Protein AF-0000000085928840 (afdb_homodimer)

Foldseek 3Di:
DWQDWDLDLDLQLLLLLLQLVLQQAVEEEEEEEWDAPSGVVSSVSSQNSNLQQLYAYEYQYHDQQLLVVVLCVVVVHKYWYWYADSTIIIDIDPDDSVSSVVCSVVVDGHGDDPVRGYYYHYDNCSRVVSLVVVLVVDQAADEWEEEEEAQLTSVLVCPPSVCVRRPYHYDYANNNVHDNDTGDDVVVVVVCVVPDGGQWYWYRDRNQKIWIGHPHDIDIDNHPVVVVVVVVVPD/DWQDWDLDLDLQLLLLLLQLVLQQAVEEEEEEEWDAPSGVVSSVSSQNSNLQQLYAYEYQYHDQPLLVVVLCVVVVHKYWYWYADSTIIIDIDPDDSVSSVVCSVVVDGHGDDPVRGYYYHYRNCSRVVSLVVVLVVDQAADEWEEEEEAQLTSVLVCPDSVCVRRVYHYDYANNNVHDNDTGDDVVVVVVCVVPDGGQWYWYRDRNQKIWIGHPHDIDIDNHPVVVVVVVVVPD

InterPro domains:
  IPR005844 Alpha-D-phosphohexomutase, alpha/beta/alpha domain I [PF02878] (5-69)
  IPR016055 Alpha-D-phosphohexomutase, alpha/beta/alpha I/II/III [SSF53738] (7-76)
  IPR016055 Alpha-D-phosphohexomutase, alpha/beta/alpha I/II/III [SSF53738] (127-208)

Radius of gyration: 26.9 Å; Cα contacts (8 Å, |Δi|>4): 1046; chains: 2; bounding box: 46×80×70 Å

Structure (mmCIF, N/CA/C/O backbone):
data_AF-0000000085928840-model_v1
#
loop_
_entity.id
_entity.type
_entity.pdbx_description
1 polymer 'Phospho-sugar mutase'
#
loop_
_atom_site.group_PDB
_atom_site.id
_atom_site.type_symbol
_atom_site.label_atom_id
_atom_site.label_alt_id
_atom_site.label_comp_id
_atom_site.label_asym_id
_atom_site.label_entity_id
_atom_site.label_seq_id
_atom_site.pdbx_PDB_ins_code
_atom_site.Cartn_x
_atom_site.Cartn_y
_atom_site.Cartn_z
_atom_site.occupancy
_atom_site.B_iso_or_equiv
_atom_site.auth_seq_id
_atom_site.auth_comp_id
_atom_site.auth_asym_id
_atom_site.auth_atom_id
_atom_site.pdbx_PDB_model_num
ATOM 1 N N . MET A 1 1 ? -7.223 -22.375 -3.146 1 93.75 1 MET A N 1
ATOM 2 C CA . MET A 1 1 ? -8.641 -22.297 -3.479 1 93.75 1 MET A CA 1
ATOM 3 C C . MET A 1 1 ? -9.078 -20.844 -3.67 1 93.75 1 MET A C 1
ATOM 5 O O . MET A 1 1 ? -8.641 -19.953 -2.93 1 93.75 1 MET A O 1
ATOM 9 N N . GLU A 1 2 ? -9.906 -20.719 -4.598 1 97.31 2 GLU A N 1
ATOM 10 C CA . GLU A 1 2 ? -10.438 -19.375 -4.852 1 97.31 2 GLU A CA 1
ATOM 11 C C . GLU A 1 2 ? -11.422 -18.969 -3.762 1 97.31 2 GLU A C 1
ATOM 13 O O . GLU A 1 2 ? -12.367 -19.703 -3.451 1 97.31 2 GLU A O 1
ATOM 18 N N . ILE A 1 3 ? -11.242 -17.781 -3.213 1 98.38 3 ILE A N 1
ATOM 19 C CA . ILE A 1 3 ? -12.086 -17.359 -2.102 1 98.38 3 ILE A CA 1
ATOM 20 C C . ILE A 1 3 ? -12.82 -16.062 -2.479 1 98.38 3 ILE A C 1
ATOM 22 O O . ILE A 1 3 ? -13.734 -15.633 -1.766 1 98.38 3 ILE A O 1
ATOM 26 N N . TYR A 1 4 ? -12.461 -15.477 -3.549 1 98.56 4 TYR A N 1
ATOM 27 C CA . TYR A 1 4 ? -13.031 -14.195 -3.965 1 98.56 4 TYR A CA 1
ATOM 28 C C . TYR A 1 4 ? -12.969 -14.039 -5.48 1 98.56 4 TYR A C 1
ATOM 30 O O . TYR A 1 4 ? -11.984 -14.414 -6.113 1 98.56 4 TYR A O 1
ATOM 38 N N . ARG A 1 5 ? -14 -13.539 -6.07 1 97.81 5 ARG A N 1
ATOM 39 C CA . ARG A 1 5 ? -14.094 -13.18 -7.484 1 97.81 5 ARG A CA 1
ATOM 40 C C . ARG A 1 5 ? -15.047 -12.016 -7.695 1 97.81 5 ARG A C 1
ATOM 42 O O . ARG A 1 5 ? -16.125 -11.977 -7.102 1 97.81 5 ARG A O 1
ATOM 49 N N . SER A 1 6 ? -14.555 -11.062 -8.477 1 97.75 6 SER A N 1
ATOM 50 C CA . SER A 1 6 ? -15.391 -9.93 -8.836 1 97.75 6 SER A CA 1
ATOM 51 C C . SER A 1 6 ? -15.023 -9.375 -10.211 1 97.75 6 SER A C 1
ATOM 53 O O . SER A 1 6 ? -13.844 -9.289 -10.555 1 97.75 6 SER A O 1
ATOM 55 N N . GLU A 1 7 ? -15.969 -9.016 -10.961 1 94.94 7 GLU A N 1
ATOM 56 C CA . GLU A 1 7 ? -15.711 -8.391 -12.258 1 94.94 7 GLU A CA 1
ATOM 57 C C . GLU A 1 7 ? -15.203 -6.961 -12.086 1 94.94 7 GLU A C 1
ATOM 59 O O . GLU A 1 7 ? -14.453 -6.457 -12.922 1 94.94 7 GLU A O 1
ATOM 64 N N . GLU A 1 8 ? -15.688 -6.375 -10.977 1 94.94 8 GLU A N 1
ATOM 65 C CA . GLU A 1 8 ? -15.297 -5 -10.672 1 94.94 8 GLU A CA 1
ATOM 66 C C . GLU A 1 8 ? -14.188 -4.965 -9.625 1 94.94 8 GLU A C 1
ATOM 68 O O . GLU A 1 8 ? -14.008 -5.914 -8.859 1 94.94 8 GLU A O 1
ATOM 73 N N . PHE A 1 9 ? -13.43 -3.922 -9.711 1 97.69 9 PHE A N 1
ATOM 74 C CA . PHE A 1 9 ? -12.406 -3.707 -8.688 1 97.69 9 PHE A CA 1
ATOM 75 C C . PHE A 1 9 ? -13.008 -3.037 -7.457 1 97.69 9 PHE A C 1
ATOM 77 O O . PHE A 1 9 ? -13.305 -1.843 -7.48 1 97.69 9 PHE A O 1
ATOM 84 N N . ASN A 1 10 ? -13.18 -3.771 -6.344 1 97.75 10 ASN A N 1
ATOM 85 C CA . ASN A 1 10 ? -13.781 -3.295 -5.105 1 97.75 10 ASN A CA 1
ATOM 86 C C . ASN A 1 10 ? -12.781 -3.297 -3.955 1 97.75 10 ASN A C 1
ATOM 88 O O . ASN A 1 10 ? -12.734 -4.242 -3.168 1 97.75 10 ASN A O 1
ATOM 92 N N . PRO A 1 11 ? -12.117 -2.205 -3.744 1 98.31 11 PRO A N 1
ATOM 93 C CA . PRO A 1 11 ? -11.086 -2.139 -2.707 1 98.31 11 PRO A CA 1
ATOM 94 C C . PRO A 1 11 ? -11.633 -2.439 -1.313 1 98.31 11 PRO A C 1
ATOM 96 O O . PRO A 1 11 ? -10.953 -3.082 -0.507 1 98.31 11 PRO A O 1
ATOM 99 N N . GLU A 1 12 ? -12.805 -1.976 -0.996 1 98.62 12 GLU A N 1
ATOM 100 C CA . GLU A 1 12 ? -13.383 -2.16 0.331 1 98.62 12 GLU A CA 1
ATOM 101 C C . GLU A 1 12 ? -13.68 -3.633 0.603 1 98.62 12 GLU A C 1
ATOM 103 O O . GLU A 1 12 ? -13.531 -4.102 1.734 1 98.62 12 GLU A O 1
ATOM 108 N N . GLU A 1 13 ? -14.109 -4.355 -0.409 1 98.69 13 GLU A N 1
ATOM 109 C CA . GLU A 1 13 ? -14.352 -5.785 -0.248 1 98.69 13 GLU A CA 1
ATOM 110 C C . GLU A 1 13 ? -13.055 -6.539 -0.004 1 98.69 13 GLU A C 1
ATOM 112 O O . GLU A 1 13 ? -13.016 -7.492 0.781 1 98.69 13 GLU A O 1
ATOM 117 N N . LEU A 1 14 ? -12.047 -6.117 -0.729 1 98.88 14 LEU A N 1
ATOM 118 C CA . LEU A 1 14 ? -10.75 -6.758 -0.545 1 98.88 14 LEU A CA 1
ATOM 119 C C . LEU A 1 14 ? -10.195 -6.484 0.852 1 98.88 14 LEU A C 1
ATOM 121 O O . LEU A 1 14 ? -9.594 -7.367 1.467 1 98.88 14 LEU A O 1
ATOM 125 N N . ALA A 1 15 ? -10.398 -5.281 1.383 1 98.88 15 ALA A N 1
ATOM 126 C CA . ALA A 1 15 ? -10.008 -4.965 2.752 1 98.88 15 ALA A CA 1
ATOM 127 C C . ALA A 1 15 ? -10.758 -5.84 3.754 1 98.88 15 ALA A C 1
ATOM 129 O O . ALA A 1 15 ? -10.156 -6.352 4.707 1 98.88 15 ALA A O 1
ATOM 130 N N . LEU A 1 16 ? -12.039 -5.977 3.549 1 98.88 16 LEU A N 1
ATOM 131 C CA . LEU A 1 16 ? -12.844 -6.824 4.422 1 98.88 16 LEU A CA 1
ATOM 132 C C . LEU A 1 16 ? -12.367 -8.273 4.371 1 98.88 16 LEU A C 1
ATOM 134 O O . LEU A 1 16 ? -12.289 -8.938 5.406 1 98.88 16 LEU A O 1
ATOM 138 N N . LEU A 1 17 ? -12.094 -8.719 3.145 1 98.94 17 LEU A N 1
ATOM 139 C CA . LEU A 1 17 ? -11.547 -10.062 3 1 98.94 17 LEU A CA 1
ATOM 140 C C . LEU A 1 17 ? -10.242 -10.195 3.779 1 98.94 17 LEU A C 1
ATOM 142 O O . LEU A 1 17 ? -10.016 -11.211 4.449 1 98.94 17 LEU A O 1
ATOM 146 N N . GLY A 1 18 ? -9.398 -9.219 3.682 1 98.88 18 GLY A N 1
ATOM 147 C CA . GLY A 1 18 ? -8.172 -9.203 4.457 1 98.88 18 GLY A CA 1
ATOM 148 C C . GLY A 1 18 ? -8.406 -9.328 5.953 1 98.88 18 GLY A C 1
ATOM 149 O O . GLY A 1 18 ? -7.703 -10.062 6.641 1 98.88 18 GLY A O 1
ATOM 150 N N . ARG A 1 19 ? -9.383 -8.586 6.465 1 98.81 19 ARG A N 1
ATOM 151 C CA . ARG A 1 19 ? -9.703 -8.656 7.887 1 98.81 19 ARG A CA 1
ATOM 152 C C . ARG A 1 19 ? -10.117 -10.062 8.281 1 98.81 19 ARG A C 1
ATOM 154 O O . ARG A 1 19 ? -9.719 -10.555 9.344 1 98.81 19 ARG A O 1
ATOM 161 N N . ALA A 1 20 ?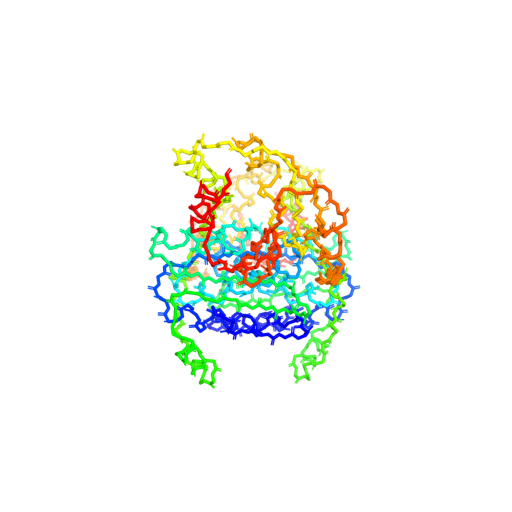 -10.945 -10.664 7.461 1 98.88 20 ALA A N 1
ATOM 162 C CA . ALA A 1 20 ? -11.391 -12.023 7.75 1 98.88 20 ALA A CA 1
ATOM 163 C C . ALA A 1 20 ? -10.203 -12.992 7.785 1 98.88 20 ALA A C 1
ATOM 165 O O . ALA A 1 20 ? -10.07 -13.781 8.719 1 98.88 20 ALA A O 1
ATOM 166 N N . ILE A 1 21 ? -9.336 -12.898 6.801 1 98.88 21 ILE A N 1
ATOM 167 C CA . ILE A 1 21 ? -8.18 -13.773 6.68 1 98.88 21 ILE A CA 1
ATOM 168 C C . ILE A 1 21 ? -7.246 -13.57 7.871 1 98.88 21 ILE A C 1
ATOM 170 O O . ILE A 1 21 ? -6.789 -14.539 8.477 1 98.88 21 ILE A O 1
ATOM 174 N N . GLY A 1 22 ? -6.98 -12.312 8.219 1 98.81 22 GLY A N 1
ATOM 175 C CA . GLY A 1 22 ? -6.129 -12.023 9.367 1 98.81 22 GLY A CA 1
ATOM 176 C C . GLY A 1 22 ? -6.695 -12.531 10.68 1 98.81 22 GLY A C 1
ATOM 177 O O . GLY A 1 22 ? -5.949 -12.984 11.547 1 98.81 22 GLY A O 1
ATOM 178 N N . THR A 1 23 ? -8.008 -12.383 10.805 1 98.75 23 THR A N 1
ATOM 179 C CA . THR A 1 23 ? -8.688 -12.836 12.016 1 98.75 23 THR A CA 1
ATOM 180 C C . THR A 1 23 ? -8.492 -14.336 12.211 1 98.75 23 THR A C 1
ATOM 182 O O . THR A 1 23 ? -8.289 -14.797 13.336 1 98.75 23 THR A O 1
ATOM 185 N N . VAL A 1 24 ? -8.555 -15.117 11.094 1 98.56 24 VAL A N 1
ATOM 186 C CA . VAL A 1 24 ? -8.391 -16.562 11.156 1 98.56 24 VAL A CA 1
ATOM 187 C C . VAL A 1 24 ? -6.918 -16.906 11.398 1 98.56 24 VAL A C 1
ATOM 189 O O . VAL A 1 24 ? -6.605 -17.812 12.18 1 98.56 24 VAL A O 1
ATOM 192 N N . ALA A 1 25 ? -5.984 -16.234 10.789 1 97.62 25 ALA A N 1
ATOM 193 C CA . ALA A 1 25 ? -4.574 -16.609 10.758 1 97.62 25 ALA A CA 1
ATOM 194 C C . ALA A 1 25 ? -3.912 -16.359 12.109 1 97.62 25 ALA A C 1
ATOM 196 O O . ALA A 1 25 ? -3.301 -17.25 12.68 1 97.62 25 ALA A O 1
ATOM 197 N N . GLN A 1 26 ? -4.039 -15.117 12.633 1 96.31 26 GLN A N 1
ATOM 198 C CA . GLN A 1 26 ? -3.355 -14.664 13.836 1 96.31 26 GLN A CA 1
ATOM 199 C C . GLN A 1 26 ? -1.89 -15.086 13.828 1 96.31 26 GLN A C 1
ATOM 201 O O . GLN A 1 26 ? -1.396 -15.656 14.805 1 96.31 26 GLN A O 1
ATOM 206 N N . GLY A 1 27 ? -1.259 -14.883 12.805 1 97.94 27 GLY A N 1
ATOM 207 C CA . GLY A 1 27 ? 0.125 -15.195 12.484 1 97.94 27 GLY A CA 1
ATOM 208 C C . GLY A 1 27 ? 0.608 -14.547 11.203 1 97.94 27 GLY A C 1
ATOM 209 O O . GLY A 1 27 ? 0.073 -13.516 10.789 1 97.94 27 GLY A O 1
ATOM 210 N N . THR A 1 28 ? 1.681 -15.102 10.617 1 98.69 28 THR A N 1
ATOM 211 C CA . THR A 1 28 ? 2.26 -14.547 9.398 1 98.69 28 THR A CA 1
ATOM 212 C C . THR A 1 28 ? 1.638 -15.195 8.164 1 98.69 28 THR A C 1
ATOM 214 O O . THR A 1 28 ? 1.536 -16.422 8.086 1 98.69 28 THR A O 1
ATOM 217 N N . ILE A 1 29 ? 1.231 -14.406 7.246 1 98.88 29 ILE A N 1
ATOM 218 C CA . ILE A 1 29 ? 0.642 -14.844 5.984 1 98.88 29 ILE A CA 1
ATOM 219 C C . ILE A 1 29 ? 1.518 -14.391 4.82 1 98.88 29 ILE A C 1
ATOM 221 O O . ILE A 1 29 ? 1.907 -13.219 4.746 1 98.88 29 ILE A O 1
ATOM 225 N N . ILE A 1 30 ? 1.865 -15.242 3.916 1 98.94 30 ILE A N 1
ATOM 226 C CA . ILE A 1 30 ? 2.582 -14.859 2.703 1 98.94 30 ILE A CA 1
ATOM 227 C C . ILE A 1 30 ? 1.601 -14.297 1.679 1 98.94 30 ILE A C 1
ATOM 229 O O . ILE A 1 30 ? 0.56 -14.898 1.409 1 98.94 30 ILE A O 1
ATOM 233 N N . VAL A 1 31 ? 1.923 -13.156 1.209 1 98.94 31 VAL A N 1
ATOM 234 C CA . VAL A 1 31 ? 1.034 -12.516 0.242 1 98.94 31 VAL A CA 1
ATOM 235 C C . VAL A 1 31 ? 1.784 -12.273 -1.065 1 98.94 31 VAL A C 1
ATOM 237 O O . VAL A 1 31 ? 2.949 -11.867 -1.054 1 98.94 31 VAL A O 1
ATOM 240 N N . GLY A 1 32 ? 1.198 -12.609 -2.207 1 98.94 32 GLY A N 1
ATOM 241 C CA . GLY A 1 32 ? 1.73 -12.383 -3.541 1 98.94 32 GLY A CA 1
ATOM 242 C C . GLY A 1 32 ? 0.671 -11.961 -4.543 1 98.94 32 GLY A C 1
ATOM 243 O O . GLY A 1 32 ? -0.517 -11.914 -4.215 1 98.94 32 GLY A O 1
ATOM 244 N N . ARG A 1 33 ? 1.16 -11.648 -5.727 1 98.88 33 ARG A N 1
ATOM 245 C CA . ARG A 1 33 ? 0.246 -11.172 -6.762 1 98.88 33 ARG A CA 1
ATOM 246 C C . ARG A 1 33 ? 0.801 -11.453 -8.156 1 98.88 33 ARG A C 1
ATOM 248 O O . ARG A 1 33 ? 1.955 -11.859 -8.297 1 98.88 33 ARG A O 1
ATOM 255 N N . ASP A 1 34 ? -0.12 -11.258 -9.117 1 98.62 34 ASP A N 1
ATOM 256 C CA . ASP A 1 34 ? 0.341 -11.305 -10.5 1 98.62 34 ASP A CA 1
ATOM 257 C C . ASP A 1 34 ? 0.884 -9.953 -10.953 1 98.62 34 ASP A C 1
ATOM 259 O O . ASP A 1 34 ? 1.318 -9.148 -10.125 1 98.62 34 ASP A O 1
ATOM 263 N N . GLY A 1 35 ? 0.978 -9.727 -12.289 1 97.88 35 GLY A N 1
ATOM 264 C CA . GLY A 1 35 ? 1.773 -8.617 -12.797 1 97.88 35 GLY A CA 1
ATOM 265 C C . GLY A 1 35 ? 0.956 -7.367 -13.062 1 97.88 35 GLY A C 1
ATOM 266 O O . GLY A 1 35 ? 1.51 -6.312 -13.383 1 97.88 35 GLY A O 1
ATOM 267 N N . ARG A 1 36 ? -0.342 -7.43 -12.938 1 97.62 36 ARG A N 1
ATOM 268 C CA . ARG A 1 36 ? -1.207 -6.312 -13.305 1 97.62 36 ARG A CA 1
ATOM 269 C C . ARG A 1 36 ? -1.279 -5.281 -12.188 1 97.62 36 ARG A C 1
ATOM 271 O O . ARG A 1 36 ? -1.171 -5.625 -11.008 1 97.62 36 ARG A O 1
ATOM 278 N N . ALA A 1 37 ? -1.569 -4.039 -12.531 1 96.81 37 ALA A N 1
ATOM 279 C CA . ALA A 1 37 ? -1.688 -2.943 -11.57 1 96.81 37 ALA A CA 1
ATOM 280 C C . ALA A 1 37 ? -2.848 -3.184 -10.609 1 96.81 37 ALA A C 1
ATOM 282 O O . ALA A 1 37 ? -2.732 -2.918 -9.414 1 96.81 37 ALA A O 1
ATOM 283 N N . ILE A 1 38 ? -3.902 -3.662 -11.102 1 97.38 38 ILE A N 1
ATOM 284 C CA . ILE A 1 38 ? -5.082 -3.918 -10.289 1 97.38 38 ILE A CA 1
ATOM 285 C C . ILE A 1 38 ? -4.738 -4.91 -9.18 1 97.38 38 ILE A C 1
ATOM 287 O O . ILE A 1 38 ? -5.227 -4.785 -8.047 1 97.38 38 ILE A O 1
ATOM 291 N N . SER A 1 39 ? -3.947 -5.836 -9.508 1 98.38 39 SER A N 1
ATOM 292 C CA . SER A 1 39 ? -3.529 -6.828 -8.523 1 98.38 39 SER A CA 1
ATOM 293 C C . SER A 1 39 ? -2.594 -6.215 -7.488 1 98.38 39 SER A C 1
ATOM 295 O O . SER A 1 39 ? -2.652 -6.566 -6.309 1 98.38 39 SER A O 1
ATOM 297 N N . ARG A 1 40 ? -1.75 -5.359 -7.938 1 98 40 ARG A N 1
ATOM 298 C CA . ARG A 1 40 ? -0.851 -4.66 -7.023 1 98 40 ARG A CA 1
ATOM 299 C C . ARG A 1 40 ? -1.635 -3.85 -5.996 1 98 40 ARG A C 1
ATOM 301 O O . ARG A 1 40 ? -1.373 -3.939 -4.793 1 98 40 ARG A O 1
ATOM 308 N N . TYR A 1 41 ? -2.568 -3.104 -6.445 1 98.5 41 TYR A N 1
ATOM 309 C CA . TYR A 1 41 ? -3.373 -2.285 -5.547 1 98.5 41 TYR A CA 1
ATOM 310 C C . TYR A 1 41 ? -4.312 -3.15 -4.715 1 98.5 41 TYR A C 1
ATOM 312 O O . TYR A 1 41 ? -4.516 -2.891 -3.527 1 98.5 41 TYR A O 1
ATOM 320 N N . GLY A 1 42 ? -4.852 -4.145 -5.359 1 98.69 42 GLY A N 1
ATOM 321 C CA . GLY A 1 42 ? -5.691 -5.062 -4.605 1 98.69 42 GLY A CA 1
ATOM 322 C C . GLY A 1 42 ? -4.961 -5.727 -3.453 1 98.69 42 GLY A C 1
ATOM 323 O O . GLY A 1 42 ? -5.531 -5.906 -2.373 1 98.69 42 GLY A O 1
ATOM 324 N N . LYS A 1 43 ? -3.756 -6.09 -3.736 1 98.81 43 LYS A N 1
ATOM 325 C CA . LYS A 1 43 ? -2.947 -6.68 -2.674 1 98.81 43 LYS A CA 1
ATOM 326 C C . LYS A 1 43 ? -2.783 -5.711 -1.506 1 98.81 43 LYS A C 1
ATOM 328 O O . LYS A 1 43 ? -2.807 -6.121 -0.344 1 98.81 43 LYS A O 1
ATOM 333 N N . ARG A 1 44 ? -2.613 -4.484 -1.805 1 98.69 44 ARG A N 1
ATOM 334 C CA . ARG A 1 44 ? -2.496 -3.482 -0.752 1 98.69 44 ARG A CA 1
ATOM 335 C C . ARG A 1 44 ? -3.744 -3.461 0.125 1 98.69 44 ARG A C 1
ATOM 337 O O . ARG A 1 44 ? -3.646 -3.396 1.352 1 98.69 44 ARG A O 1
ATOM 344 N N . ALA A 1 45 ? -4.871 -3.48 -0.502 1 98.81 45 ALA A N 1
ATOM 345 C CA . ALA A 1 45 ? -6.125 -3.484 0.242 1 98.81 45 ALA A CA 1
ATOM 346 C C . ALA A 1 45 ? -6.227 -4.711 1.143 1 98.81 45 ALA A C 1
ATOM 348 O O . ALA A 1 45 ? -6.605 -4.605 2.311 1 98.81 45 ALA A O 1
ATOM 349 N N . LEU A 1 46 ? -5.852 -5.863 0.59 1 98.94 46 LEU A N 1
ATOM 350 C CA . LEU A 1 46 ? -5.859 -7.102 1.363 1 98.94 46 LEU A CA 1
ATOM 351 C C . LEU A 1 46 ? -4.93 -6.992 2.568 1 98.94 46 LEU A C 1
ATOM 353 O O . LEU A 1 46 ? -5.309 -7.355 3.684 1 98.94 46 LEU A O 1
ATOM 357 N N . VAL A 1 47 ? -3.764 -6.492 2.334 1 98.94 47 VAL A N 1
ATOM 358 C CA . VAL A 1 47 ? -2.729 -6.402 3.357 1 98.94 47 VAL A CA 1
ATOM 359 C C . VAL A 1 47 ? -3.199 -5.492 4.488 1 98.94 47 VAL A C 1
ATOM 361 O O . VAL A 1 47 ? -3.021 -5.809 5.668 1 98.94 47 VAL A O 1
ATOM 364 N N . VAL A 1 48 ? -3.781 -4.379 4.121 1 98.88 48 VAL A N 1
ATOM 365 C CA . VAL A 1 48 ? -4.246 -3.453 5.148 1 98.88 48 VAL A CA 1
ATOM 366 C C . VAL A 1 48 ? -5.289 -4.141 6.027 1 98.88 48 VAL A C 1
ATOM 368 O O . VAL A 1 48 ? -5.277 -3.984 7.254 1 98.88 48 VAL A O 1
ATOM 371 N N . GLY A 1 49 ? -6.184 -4.859 5.398 1 98.88 49 GLY A N 1
ATOM 372 C CA . GLY A 1 49 ? -7.148 -5.629 6.172 1 98.88 49 GLY A CA 1
ATOM 373 C C . GLY A 1 49 ? -6.496 -6.633 7.105 1 98.88 49 GLY A C 1
ATOM 374 O O . GLY A 1 49 ? -6.871 -6.73 8.273 1 98.88 49 GLY A O 1
ATOM 375 N N . ILE A 1 50 ? -5.535 -7.355 6.625 1 98.88 50 ILE A N 1
ATOM 376 C CA . ILE A 1 50 ? -4.859 -8.406 7.387 1 98.88 50 ILE A CA 1
ATOM 377 C C . ILE A 1 50 ? -4.164 -7.789 8.602 1 98.88 50 ILE A C 1
ATOM 379 O O . ILE A 1 50 ? -4.371 -8.234 9.727 1 98.88 50 ILE A O 1
ATOM 383 N N . VAL A 1 51 ? -3.416 -6.711 8.398 1 98.75 51 VAL A N 1
ATOM 384 C CA . VAL A 1 51 ? -2.578 -6.172 9.469 1 98.75 51 VAL A CA 1
ATOM 385 C C . VAL A 1 51 ? -3.451 -5.492 10.516 1 98.75 51 VAL A C 1
ATOM 387 O O . VAL A 1 51 ? -3.061 -5.379 11.68 1 98.75 51 VAL A O 1
ATOM 390 N N . SER A 1 52 ? -4.629 -5.043 10.109 1 98.62 52 SER A N 1
ATOM 391 C CA . SER A 1 52 ? -5.555 -4.41 11.039 1 98.62 52 SER A CA 1
ATOM 392 C C . SER A 1 52 ? -5.988 -5.379 12.133 1 98.62 52 SER A C 1
ATOM 394 O O . SER A 1 52 ? -6.523 -4.965 13.164 1 98.62 52 SER A O 1
ATOM 396 N N . THR A 1 53 ? -5.758 -6.691 11.945 1 98.69 53 THR A N 1
ATOM 397 C CA . THR A 1 53 ? -6.176 -7.715 12.898 1 98.69 53 THR A CA 1
ATOM 398 C C . THR A 1 53 ? -5.012 -8.141 13.789 1 98.69 53 THR A C 1
ATOM 400 O O . THR A 1 53 ? -5.176 -8.977 14.672 1 98.69 53 THR A O 1
ATOM 403 N N . GLY A 1 54 ? -3.809 -7.582 13.531 1 98.44 54 GLY A N 1
ATOM 404 C CA . GLY A 1 54 ? -2.629 -7.961 14.289 1 98.44 54 GLY A CA 1
ATOM 405 C C . GLY A 1 54 ? -1.779 -9.008 13.594 1 98.44 54 GLY A C 1
ATOM 406 O O . GLY A 1 54 ? -0.64 -9.258 14 1 98.44 54 GLY A O 1
ATOM 407 N N . SER A 1 55 ? -2.336 -9.648 12.562 1 98.75 55 SER A N 1
ATOM 408 C CA . SER A 1 55 ? -1.572 -10.617 11.781 1 98.75 55 SER A CA 1
ATOM 409 C C . SER A 1 55 ? -0.504 -9.93 10.938 1 98.75 55 SER A C 1
ATOM 411 O O . SER A 1 55 ? -0.663 -8.773 10.555 1 98.75 55 SER A O 1
ATOM 413 N N . ALA A 1 56 ? 0.549 -10.609 10.664 1 98.69 56 ALA A N 1
ATOM 414 C CA . ALA A 1 56 ? 1.652 -10.086 9.867 1 98.69 56 ALA A CA 1
ATOM 415 C C . ALA A 1 56 ? 1.616 -10.641 8.445 1 98.69 56 ALA A C 1
ATOM 417 O O . ALA A 1 56 ? 0.98 -11.664 8.188 1 98.69 56 ALA A O 1
ATOM 418 N N . THR A 1 57 ? 2.234 -9.914 7.566 1 98.88 57 THR A N 1
ATOM 419 C CA . THR A 1 57 ? 2.322 -10.383 6.188 1 98.88 57 THR A CA 1
ATOM 420 C C . THR A 1 57 ? 3.777 -10.453 5.73 1 98.88 57 THR A C 1
ATOM 422 O O . THR A 1 57 ? 4.594 -9.617 6.125 1 98.88 57 THR A O 1
ATOM 425 N N . MET A 1 58 ? 4.109 -11.422 5.047 1 98.94 58 MET A N 1
ATOM 426 C CA . MET A 1 58 ? 5.297 -11.477 4.199 1 98.94 58 MET A CA 1
ATOM 427 C C . MET A 1 58 ? 4.938 -11.227 2.738 1 98.94 58 MET A C 1
ATOM 429 O O . MET A 1 58 ? 4.375 -12.102 2.076 1 98.94 58 MET A O 1
ATOM 433 N N . ASP A 1 59 ? 5.262 -10.086 2.299 1 98.88 59 ASP A N 1
ATOM 434 C CA . ASP A 1 59 ? 4.895 -9.695 0.943 1 98.88 59 ASP A CA 1
ATOM 435 C C . ASP A 1 59 ? 5.988 -10.062 -0.055 1 98.88 59 ASP A C 1
ATOM 437 O O . ASP A 1 59 ? 7.055 -9.445 -0.073 1 98.88 59 ASP A O 1
ATOM 441 N N . VAL A 1 60 ? 5.715 -10.945 -0.933 1 98.88 60 VAL A N 1
ATOM 442 C CA . VAL A 1 60 ? 6.723 -11.445 -1.863 1 98.88 60 VAL A CA 1
ATOM 443 C C . VAL A 1 60 ? 6.547 -10.773 -3.223 1 98.88 60 VAL A C 1
ATOM 445 O O . VAL A 1 60 ? 7.262 -11.086 -4.176 1 98.88 60 VAL A O 1
ATOM 448 N N . ARG A 1 61 ? 5.637 -9.914 -3.346 1 98 61 ARG A N 1
ATOM 449 C CA . ARG A 1 61 ? 5.395 -9.086 -4.523 1 98 61 ARG A CA 1
ATOM 450 C C . ARG A 1 61 ? 4.961 -9.945 -5.711 1 98 61 ARG A C 1
ATOM 452 O O . ARG A 1 61 ? 4.023 -10.734 -5.605 1 98 61 ARG A O 1
ATOM 459 N N . LEU A 1 62 ? 5.523 -9.75 -6.734 1 98.38 62 LEU A N 1
ATOM 460 C CA . LEU A 1 62 ? 5.215 -10.398 -8 1 98.38 62 LEU A CA 1
ATOM 461 C C . LEU A 1 62 ? 5.793 -11.812 -8.039 1 98.38 62 LEU A C 1
ATOM 463 O O . LEU A 1 62 ? 6.992 -12 -7.82 1 98.38 62 LEU A O 1
ATOM 467 N N . ILE A 1 63 ? 4.957 -12.836 -8.305 1 98.81 63 ILE A N 1
ATOM 468 C CA . ILE A 1 63 ? 5.402 -14.227 -8.305 1 98.81 63 ILE A CA 1
ATOM 469 C C . ILE A 1 63 ? 4.352 -15.109 -8.977 1 98.81 63 ILE A C 1
ATOM 471 O O . ILE A 1 63 ? 3.15 -14.875 -8.828 1 98.81 63 ILE A O 1
ATOM 475 N N . PRO A 1 64 ? 4.766 -16.125 -9.797 1 98.81 64 PRO A N 1
ATOM 476 C CA . PRO A 1 64 ? 3.752 -17.078 -10.25 1 98.81 64 PRO A CA 1
ATOM 477 C C . PRO A 1 64 ? 3.08 -17.828 -9.102 1 98.81 64 PRO A C 1
ATOM 479 O O . PRO A 1 64 ? 3.752 -18.234 -8.148 1 98.81 64 PRO A O 1
ATOM 482 N N . LEU A 1 65 ? 1.811 -18.016 -9.195 1 98.81 65 LEU A N 1
ATOM 483 C CA . LEU A 1 65 ? 1.064 -18.641 -8.102 1 98.81 65 LEU A CA 1
ATOM 484 C C . LEU A 1 65 ? 1.593 -20.031 -7.801 1 98.81 65 LEU A C 1
ATOM 486 O O . LEU A 1 65 ? 1.712 -20.422 -6.633 1 98.81 65 LEU A O 1
ATOM 490 N N . ILE A 1 66 ? 1.936 -20.859 -8.812 1 98.81 66 ILE A N 1
ATOM 491 C CA . ILE A 1 66 ? 2.414 -22.219 -8.586 1 98.81 66 ILE A CA 1
ATOM 492 C C . ILE A 1 66 ? 3.703 -22.188 -7.77 1 98.81 66 ILE A C 1
ATOM 494 O O . ILE A 1 66 ? 3.932 -23.047 -6.922 1 98.81 66 ILE A O 1
ATOM 498 N N . VAL A 1 67 ? 4.516 -21.203 -8.008 1 98.88 67 VAL A N 1
ATOM 499 C CA . VAL A 1 67 ? 5.766 -21.062 -7.273 1 98.88 67 VAL A CA 1
ATOM 500 C C . VAL A 1 67 ? 5.473 -20.609 -5.84 1 98.88 67 VAL A C 1
ATOM 502 O O . VAL A 1 67 ? 6.094 -21.109 -4.895 1 98.88 67 VAL A O 1
ATOM 505 N N . LEU A 1 68 ? 4.551 -19.688 -5.695 1 98.88 68 LEU A N 1
ATOM 506 C CA . LEU A 1 68 ? 4.191 -19.219 -4.363 1 98.88 68 LEU A CA 1
ATOM 507 C C . LEU A 1 68 ? 3.676 -20.359 -3.502 1 98.88 68 LEU A C 1
ATOM 509 O O . LEU A 1 68 ? 3.973 -20.438 -2.307 1 98.88 68 LEU A O 1
ATOM 513 N N . LYS A 1 69 ? 2.9 -21.203 -4.113 1 98.69 69 LYS A N 1
ATOM 514 C CA . LYS A 1 69 ? 2.383 -22.359 -3.393 1 98.69 69 LYS A CA 1
ATOM 515 C C . LYS A 1 69 ? 3.518 -23.234 -2.852 1 98.69 69 LYS A C 1
ATOM 517 O O . LYS A 1 69 ? 3.502 -23.625 -1.686 1 98.69 69 LYS A O 1
ATOM 522 N N . ASP A 1 70 ? 4.469 -23.516 -3.672 1 98.75 70 ASP A N 1
ATOM 523 C CA . ASP A 1 70 ? 5.617 -24.312 -3.26 1 98.75 70 ASP A CA 1
ATOM 524 C C . ASP A 1 70 ? 6.434 -23.594 -2.188 1 98.75 70 ASP A C 1
ATOM 526 O O . ASP A 1 70 ? 6.867 -24.203 -1.211 1 98.75 70 ASP A O 1
ATOM 530 N N . PHE A 1 71 ? 6.621 -22.281 -2.4 1 98.62 71 PHE A N 1
ATOM 531 C CA . PHE A 1 71 ? 7.391 -21.469 -1.476 1 98.62 71 PHE A CA 1
ATOM 532 C C . PHE A 1 71 ? 6.734 -21.438 -0.1 1 98.62 71 PHE A C 1
ATOM 534 O O . PHE A 1 71 ? 7.402 -21.625 0.917 1 98.62 71 PHE A O 1
ATOM 541 N N . ALA A 1 72 ? 5.457 -21.188 -0.053 1 98.44 72 ALA A N 1
ATOM 542 C CA . ALA A 1 72 ? 4.703 -21.125 1.197 1 98.44 72 ALA A CA 1
ATOM 543 C C . ALA A 1 72 ? 4.699 -22.484 1.897 1 98.44 72 ALA A C 1
ATOM 545 O O . ALA A 1 72 ? 4.832 -22.547 3.121 1 98.44 72 ALA A O 1
ATOM 546 N N . HIS A 1 73 ? 4.527 -23.516 1.105 1 97.88 73 HIS A N 1
ATOM 547 C CA . HIS A 1 73 ? 4.531 -24.875 1.658 1 97.88 73 HIS A CA 1
ATOM 548 C C . HIS A 1 73 ? 5.848 -25.172 2.367 1 97.88 73 HIS A C 1
ATOM 550 O O . HIS A 1 73 ? 5.852 -25.719 3.475 1 97.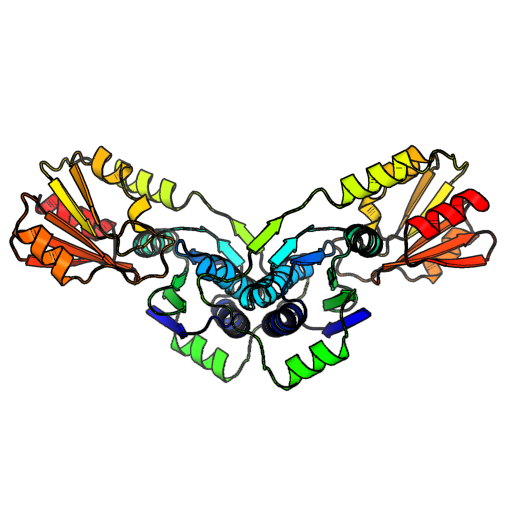88 73 HIS A O 1
ATOM 556 N N . LYS A 1 74 ? 6.922 -24.859 1.762 1 97.56 74 LYS A N 1
ATOM 557 C CA . LYS A 1 74 ? 8.242 -25.094 2.346 1 97.56 74 LYS A CA 1
ATOM 558 C C . LYS A 1 74 ? 8.398 -24.344 3.666 1 97.56 74 LYS A C 1
ATOM 560 O O . LYS A 1 74 ? 9.039 -24.828 4.594 1 97.56 74 LYS A O 1
ATOM 565 N N . ARG A 1 75 ? 7.793 -23.234 3.75 1 97.38 75 ARG A N 1
ATOM 566 C CA . ARG A 1 75 ? 7.926 -22.391 4.93 1 97.38 75 ARG A CA 1
ATOM 567 C C . ARG A 1 75 ? 6.875 -22.734 5.977 1 97.38 75 ARG A C 1
ATOM 569 O O . ARG A 1 75 ? 6.922 -22.234 7.102 1 97.38 75 ARG A O 1
ATOM 576 N N . GLY A 1 76 ? 5.914 -23.547 5.652 1 98.06 76 GLY A N 1
ATOM 577 C CA . GLY A 1 76 ? 4.844 -23.922 6.57 1 98.06 76 GLY A CA 1
ATOM 578 C C . GLY A 1 76 ? 3.914 -22.766 6.891 1 98.06 76 GLY A C 1
ATOM 579 O O . GLY A 1 76 ? 3.428 -22.641 8.016 1 98.06 76 GLY A O 1
ATOM 580 N N . LEU A 1 77 ? 3.729 -21.844 5.973 1 98.56 77 LEU A N 1
ATOM 581 C CA . LEU A 1 77 ? 2.9 -20.656 6.195 1 98.56 77 LEU A CA 1
ATOM 582 C C . LEU A 1 77 ? 1.726 -20.625 5.223 1 98.56 77 LEU A C 1
ATOM 584 O O . LEU A 1 77 ? 1.829 -21.141 4.102 1 98.56 77 LEU A O 1
ATOM 588 N N . PRO A 1 78 ? 0.607 -20.062 5.664 1 98.75 78 PRO A N 1
ATOM 589 C CA . PRO A 1 78 ? -0.497 -19.859 4.723 1 98.75 78 PRO A CA 1
ATOM 590 C C . PRO A 1 78 ? -0.216 -18.75 3.711 1 98.75 78 PRO A C 1
ATOM 592 O O . PRO A 1 78 ? 0.716 -17.969 3.895 1 98.75 78 PRO A O 1
ATOM 595 N N . LEU A 1 79 ? -1.029 -18.75 2.639 1 98.81 79 LEU A N 1
ATOM 596 C CA . LEU A 1 79 ? -0.779 -17.734 1.632 1 98.81 79 LEU A CA 1
ATOM 597 C C . LEU A 1 79 ? -2.088 -17.125 1.131 1 98.81 79 LEU A C 1
ATOM 599 O O . LEU A 1 79 ? -3.148 -17.75 1.257 1 98.81 79 LEU A O 1
ATOM 603 N N . VAL A 1 80 ? -1.979 -15.93 0.681 1 98.88 80 VAL A N 1
ATOM 604 C CA . VAL A 1 80 ? -3.004 -15.219 -0.077 1 98.88 80 VAL A CA 1
ATOM 605 C C . VAL A 1 80 ? -2.408 -14.688 -1.379 1 98.88 80 VAL A C 1
ATOM 607 O O . VAL A 1 80 ? -1.29 -14.172 -1.391 1 98.88 80 VAL A O 1
ATOM 610 N N . TYR A 1 81 ? -3.121 -14.906 -2.484 1 98.94 81 TYR A N 1
ATOM 611 C CA . TYR A 1 81 ? -2.656 -14.5 -3.807 1 98.94 81 TYR A CA 1
ATOM 612 C C . TYR A 1 81 ? -3.76 -13.781 -4.574 1 98.94 81 TYR A C 1
ATOM 614 O O . TYR A 1 81 ? -4.863 -14.312 -4.734 1 98.94 81 TYR A O 1
ATOM 622 N N . ILE A 1 82 ? -3.438 -12.609 -5.012 1 98.94 82 ILE A N 1
ATOM 623 C CA . ILE A 1 82 ? -4.422 -11.883 -5.805 1 98.94 82 ILE A CA 1
ATOM 624 C C . ILE A 1 82 ? -3.959 -11.805 -7.258 1 98.94 82 ILE A C 1
ATOM 626 O O . ILE A 1 82 ? -2.773 -11.594 -7.527 1 98.94 82 ILE A O 1
ATOM 630 N N . TYR A 1 83 ? -4.906 -12.008 -8.18 1 98.69 83 TYR A N 1
ATOM 631 C CA . TYR A 1 83 ? -4.617 -11.961 -9.609 1 98.69 83 TYR A CA 1
ATOM 632 C C . TYR A 1 83 ? -5.848 -11.547 -10.398 1 98.69 83 TYR A C 1
ATOM 634 O O . TYR A 1 83 ? -6.949 -11.469 -9.852 1 98.69 83 TYR A O 1
ATOM 642 N N . TYR A 1 84 ? -5.586 -11.141 -11.633 1 97.75 84 TYR A N 1
ATOM 643 C CA . TYR A 1 84 ? -6.668 -10.758 -12.531 1 97.75 84 TYR A CA 1
ATOM 644 C C . TYR A 1 84 ? -6.805 -11.75 -13.688 1 97.75 8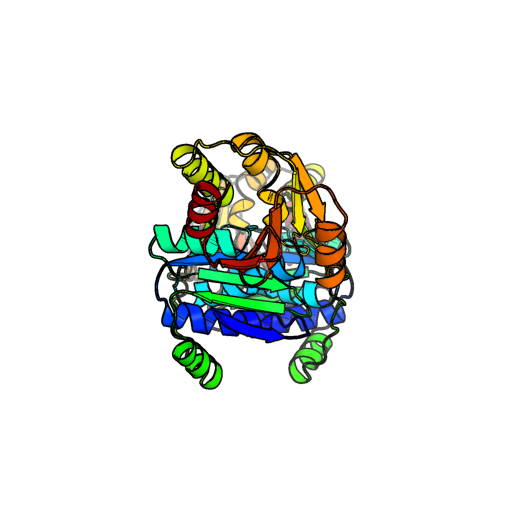4 TYR A C 1
ATOM 646 O O . TYR A 1 84 ? -5.855 -11.961 -14.438 1 97.75 84 TYR A O 1
ATOM 654 N N . TYR A 1 85 ? -7.863 -12.336 -13.844 1 96.62 85 TYR A N 1
ATOM 655 C CA . TYR A 1 85 ? -8.258 -13.211 -14.945 1 96.62 85 TYR A CA 1
ATOM 656 C C . TYR A 1 85 ? -9.773 -13.188 -15.148 1 96.62 85 TYR A C 1
ATOM 658 O O . TYR A 1 85 ? -10.508 -13.93 -14.492 1 96.62 85 TYR A O 1
ATOM 666 N N . ASN A 1 86 ? -10.266 -12.398 -16.109 1 93.56 86 ASN A N 1
ATOM 667 C CA . ASN A 1 86 ? -11.688 -12.133 -16.281 1 93.56 86 ASN A CA 1
ATOM 668 C C . ASN A 1 86 ? -12.32 -11.602 -15 1 93.56 86 ASN A C 1
ATOM 670 O O . ASN A 1 86 ? -13.375 -12.07 -14.586 1 93.56 86 ASN A O 1
ATOM 674 N N . GLY A 1 87 ? -11.586 -10.75 -14.352 1 96.5 87 GLY A N 1
ATOM 675 C CA . GLY A 1 87 ? -11.969 -10.172 -13.078 1 96.5 87 GLY A CA 1
ATOM 676 C C . GLY A 1 87 ? -10.898 -10.312 -12.008 1 96.5 87 GLY A C 1
ATOM 677 O O . GLY A 1 87 ? -9.852 -10.922 -12.25 1 96.5 87 GLY A O 1
ATOM 678 N N . VAL A 1 88 ? -11.172 -9.695 -10.867 1 98.12 88 VAL A N 1
ATOM 679 C CA . VAL A 1 88 ? -10.258 -9.781 -9.734 1 98.12 88 VAL A CA 1
ATOM 680 C C . VAL A 1 88 ? -10.523 -11.062 -8.953 1 98.12 88 VAL A C 1
ATOM 682 O O . VAL A 1 88 ? -11.664 -11.367 -8.602 1 98.12 88 VAL A O 1
ATOM 685 N N . ARG A 1 89 ? -9.43 -11.75 -8.711 1 98.62 89 ARG A N 1
ATOM 686 C CA . ARG A 1 89 ? -9.547 -13.031 -8.023 1 98.62 89 ARG A CA 1
ATOM 687 C C . ARG A 1 89 ? -8.531 -13.148 -6.895 1 98.62 89 ARG A C 1
ATOM 689 O O . ARG A 1 89 ? -7.438 -12.586 -6.977 1 98.62 89 ARG A O 1
ATOM 696 N N . VAL A 1 90 ? -8.938 -13.898 -5.836 1 98.88 90 VAL A N 1
ATOM 697 C CA . VAL A 1 90 ? -8.039 -14.156 -4.719 1 98.88 90 VAL A CA 1
ATOM 698 C C . VAL A 1 90 ? -8.023 -15.648 -4.398 1 98.88 90 VAL A C 1
ATOM 700 O O . VAL A 1 90 ? -9.078 -16.281 -4.262 1 98.88 90 VAL A O 1
ATOM 703 N N . GLU A 1 91 ? -6.844 -16.203 -4.352 1 98.69 91 GLU A N 1
ATOM 704 C CA . GLU A 1 91 ? -6.605 -17.578 -3.926 1 98.69 91 GLU A CA 1
ATOM 705 C C . GLU A 1 91 ? -6.02 -17.625 -2.516 1 98.69 91 GLU A C 1
ATOM 707 O O . GLU A 1 91 ? -5.215 -16.781 -2.141 1 98.69 91 GLU A O 1
ATOM 712 N N . ILE A 1 92 ? -6.457 -18.609 -1.771 1 98.62 92 ILE A N 1
ATOM 713 C CA . ILE A 1 92 ? -5.871 -18.844 -0.454 1 98.62 92 ILE A CA 1
ATOM 714 C C . ILE A 1 92 ? -5.422 -20.297 -0.332 1 98.62 92 ILE A C 1
ATOM 716 O O . ILE A 1 92 ? -5.926 -21.172 -1.041 1 98.62 92 ILE A O 1
ATOM 720 N N . SER A 1 93 ? -4.469 -20.5 0.464 1 98 93 SER A N 1
ATOM 721 C CA . SER A 1 93 ? -4.027 -21.812 0.892 1 98 93 SER A CA 1
ATOM 722 C C . SER A 1 93 ? -3.629 -21.812 2.365 1 98 93 SER A C 1
ATOM 724 O O . SER A 1 93 ? -3.074 -20.844 2.863 1 98 93 SER A O 1
ATOM 726 N N . GLY A 1 94 ? -3.965 -22.906 3.049 1 97.38 94 GLY A N 1
ATOM 727 C CA . GLY A 1 94 ? -3.633 -23.016 4.461 1 97.38 94 GLY A CA 1
ATOM 728 C C . GLY A 1 94 ? -4.73 -22.484 5.367 1 97.38 94 GLY A C 1
ATOM 729 O O . GLY A 1 94 ? -4.496 -22.234 6.551 1 97.38 94 GLY A O 1
ATOM 730 N N . PHE A 1 95 ? -5.938 -22.266 4.816 1 97.38 95 PHE A N 1
ATOM 731 C CA . PHE A 1 95 ? -7.09 -21.766 5.555 1 97.38 95 PHE A CA 1
ATOM 732 C C . PHE A 1 95 ? -8.32 -22.625 5.305 1 97.38 95 PHE A C 1
ATOM 734 O O . PHE A 1 95 ? -8.391 -23.344 4.305 1 97.38 95 PHE A O 1
ATOM 741 N N . ASP A 1 96 ? -9.211 -22.562 6.207 1 96.69 96 ASP A N 1
ATOM 742 C CA . ASP A 1 96 ? -10.562 -23.047 5.965 1 96.69 96 ASP A 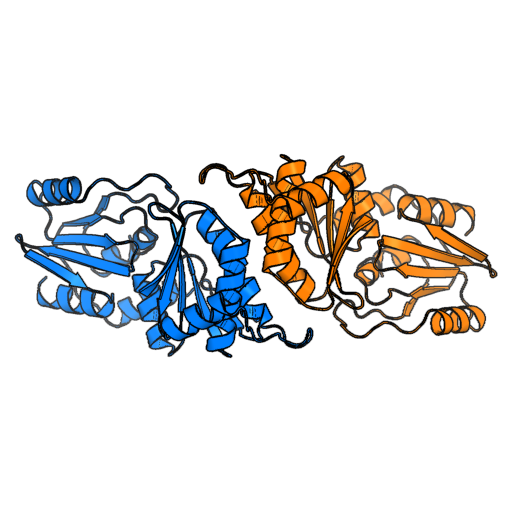CA 1
ATOM 743 C C . ASP A 1 96 ? -11.438 -21.953 5.348 1 96.69 96 ASP A C 1
ATOM 745 O O . ASP A 1 96 ? -11.797 -20.984 6.02 1 96.69 96 ASP A O 1
ATOM 749 N N . PRO A 1 97 ? -11.789 -22.156 4.145 1 97.06 97 PRO A N 1
ATOM 750 C CA . PRO A 1 97 ? -12.578 -21.109 3.484 1 97.06 97 PRO A CA 1
ATOM 751 C C . PRO A 1 97 ? -13.906 -20.844 4.18 1 97.06 97 PRO A C 1
ATOM 753 O O . PRO A 1 97 ? -14.398 -19.703 4.156 1 97.06 97 PRO A O 1
ATOM 756 N N . ASP A 1 98 ? -14.461 -21.844 4.824 1 97.62 98 ASP A N 1
ATOM 757 C CA . ASP A 1 98 ? -15.75 -21.672 5.488 1 97.62 98 ASP A CA 1
ATOM 758 C C . ASP A 1 98 ? -15.641 -20.719 6.676 1 97.62 98 ASP A C 1
ATOM 760 O O . ASP A 1 98 ? -16.562 -19.953 6.953 1 97.62 98 ASP A O 1
ATOM 764 N N . GLU A 1 99 ? -14.562 -20.812 7.34 1 98 99 GLU A N 1
ATOM 765 C CA . GLU A 1 99 ? -14.336 -19.906 8.453 1 98 99 GLU A CA 1
ATOM 766 C C . GLU A 1 99 ? -14.242 -18.469 7.98 1 98 99 GLU A C 1
ATOM 768 O O . GLU A 1 99 ? -14.82 -17.562 8.594 1 98 99 GLU A O 1
ATOM 773 N N . ILE A 1 100 ? -13.523 -18.25 6.941 1 98.44 100 ILE A N 1
ATOM 774 C CA . ILE A 1 100 ? -13.352 -16.906 6.375 1 98.44 100 ILE A CA 1
ATOM 775 C C . ILE A 1 100 ? -14.703 -16.375 5.902 1 98.44 100 ILE A C 1
ATOM 777 O O . ILE A 1 100 ? -15.055 -15.227 6.191 1 98.44 100 ILE A O 1
ATOM 781 N N . ASN A 1 101 ? -15.438 -17.188 5.223 1 98.06 101 ASN A N 1
ATOM 782 C CA . ASN A 1 101 ? -16.734 -16.781 4.703 1 98.06 101 ASN A CA 1
ATOM 783 C C . ASN A 1 101 ? -17.703 -16.422 5.832 1 98.06 101 ASN A C 1
ATOM 785 O O . ASN A 1 101 ? -18.5 -15.5 5.703 1 98.06 101 ASN A O 1
ATOM 789 N N . ALA A 1 102 ? -17.688 -17.203 6.859 1 98.25 102 ALA A N 1
ATOM 790 C CA . ALA A 1 102 ? -18.547 -16.938 8.016 1 98.25 102 ALA A CA 1
ATOM 791 C C . ALA A 1 102 ? -18.219 -15.562 8.609 1 98.25 102 ALA A C 1
ATOM 793 O O . ALA A 1 102 ? -19.141 -14.812 8.969 1 98.25 102 ALA A O 1
ATOM 794 N N . LEU A 1 103 ? -16.922 -15.266 8.695 1 98.38 103 LEU A N 1
ATOM 795 C CA . LEU A 1 103 ? -16.5 -13.977 9.227 1 98.38 103 LEU A CA 1
ATOM 796 C C . LEU A 1 103 ? -16.938 -12.836 8.32 1 98.38 103 LEU A C 1
ATOM 798 O O . LEU A 1 103 ? -17.312 -11.766 8.797 1 98.38 103 LEU A O 1
ATOM 802 N N . LEU A 1 104 ? -16.875 -13.023 7.02 1 98.12 104 LEU A N 1
ATOM 803 C CA . LEU A 1 104 ? -17.297 -12 6.066 1 98.12 104 LEU A CA 1
ATOM 804 C C . LEU A 1 104 ? -18.781 -11.719 6.199 1 98.12 104 LEU A C 1
ATOM 806 O O . LEU A 1 104 ? -19.219 -10.586 6.004 1 98.12 104 LEU A O 1
ATOM 810 N N . LYS A 1 105 ? -19.547 -12.742 6.512 1 97.69 105 LYS A N 1
ATOM 811 C CA . LYS A 1 105 ? -21 -12.594 6.676 1 97.69 105 LYS A CA 1
ATOM 812 C C . LYS A 1 105 ? -21.328 -11.883 7.984 1 97.69 105 LYS A C 1
ATOM 814 O O . LYS A 1 105 ? -22.219 -11.023 8.023 1 97.69 105 LYS A O 1
ATOM 819 N N . THR A 1 106 ? -20.594 -12.203 9.031 1 97.69 106 THR A N 1
ATOM 820 C CA . THR A 1 106 ? -20.922 -11.695 10.352 1 97.69 106 THR A CA 1
ATOM 821 C C . THR A 1 106 ? -20.188 -10.383 10.625 1 97.69 106 THR A C 1
ATOM 823 O O . THR A 1 106 ? -20.547 -9.641 11.539 1 97.69 106 THR A O 1
ATOM 826 N N . LYS A 1 107 ? -19.078 -10.203 9.914 1 96.69 107 LYS A N 1
ATOM 827 C CA . LYS A 1 107 ? -18.234 -9.023 10.055 1 96.69 107 LYS A CA 1
ATOM 828 C C . LYS A 1 107 ? -17.641 -8.938 11.461 1 96.69 107 LYS A C 1
ATOM 830 O O . LYS A 1 107 ? -17.5 -7.848 12.016 1 96.69 107 LYS A O 1
ATOM 835 N N . LYS A 1 108 ? -17.484 -10.102 12.102 1 97.31 108 LYS A N 1
ATOM 836 C CA . LYS A 1 108 ? -16.828 -10.18 13.398 1 97.31 108 LYS A CA 1
ATOM 837 C C . LYS A 1 108 ? -15.328 -10.414 13.242 1 97.31 108 LYS A C 1
ATOM 839 O O . LYS A 1 108 ? -14.883 -11.562 13.156 1 97.31 108 LYS A O 1
ATOM 844 N N . PHE A 1 109 ? -14.648 -9.344 13.258 1 98.44 109 PHE A N 1
ATOM 845 C CA . PHE A 1 109 ? -13.203 -9.406 13.055 1 98.44 109 PHE A CA 1
ATOM 846 C C . PHE A 1 109 ? -12.461 -9.07 14.344 1 98.44 109 PHE A C 1
ATOM 848 O O . PHE A 1 109 ? -12.961 -8.289 15.164 1 98.44 109 PHE A O 1
ATOM 855 N N . ILE A 1 110 ? -11.312 -9.617 14.508 1 97.81 110 ILE A N 1
ATOM 856 C CA . ILE A 1 110 ? -10.383 -9.141 15.523 1 97.81 110 ILE A CA 1
ATOM 857 C C . ILE A 1 110 ? -9.906 -7.734 15.172 1 97.81 110 ILE A C 1
ATOM 859 O O . ILE A 1 110 ? -9.602 -7.449 14.008 1 97.81 110 ILE A O 1
ATOM 863 N N . GLU A 1 111 ? -9.93 -6.891 16.094 1 96.75 111 GLU A N 1
ATOM 864 C CA . GLU A 1 111 ? -9.383 -5.543 15.953 1 96.75 111 GLU A CA 1
ATOM 865 C C . GLU A 1 111 ? -8.125 -5.367 16.797 1 96.75 111 GLU A C 1
ATOM 867 O O . GLU A 1 111 ? -8.195 -5.375 18.031 1 96.75 111 GLU A O 1
ATOM 872 N N . ALA A 1 112 ? -7.078 -5.184 16.172 1 97.06 112 ALA A N 1
ATOM 873 C CA . ALA A 1 112 ? -5.824 -5.027 16.891 1 97.06 112 ALA A CA 1
ATOM 874 C C . ALA A 1 112 ? -5.758 -3.668 17.594 1 97.06 112 ALA A C 1
ATOM 876 O O . ALA A 1 112 ? -6.262 -2.672 17.062 1 97.06 112 ALA A O 1
ATOM 877 N N . HIS A 1 113 ? -5.129 -3.637 18.766 1 95.12 113 HIS A N 1
ATOM 878 C CA . HIS A 1 113 ? -4.742 -2.363 19.359 1 95.12 113 HIS A CA 1
ATOM 879 C C . HIS A 1 113 ? -3.82 -1.577 18.422 1 95.12 113 HIS A C 1
ATOM 881 O O . HIS A 1 113 ? -3.016 -2.166 17.703 1 95.12 113 HIS A O 1
ATOM 887 N N . PRO A 1 114 ? -3.932 -0.305 18.469 1 93.06 114 PRO A N 1
ATOM 888 C CA . PRO A 1 114 ? -3.113 0.518 17.578 1 93.06 114 PRO A CA 1
ATOM 889 C C . PRO A 1 114 ? -1.626 0.183 17.672 1 93.06 114 PRO A C 1
ATOM 891 O O . PRO A 1 114 ? -0.919 0.225 16.656 1 93.06 114 PRO A O 1
ATOM 894 N N . ASN A 1 115 ? -1.171 -0.202 18.812 1 91.44 115 ASN A N 1
ATOM 895 C CA . ASN A 1 115 ? 0.237 -0.52 19.016 1 91.44 115 ASN A CA 1
ATOM 896 C C . ASN A 1 115 ? 0.573 -1.929 18.531 1 91.44 115 ASN A C 1
ATOM 898 O O . ASN A 1 115 ? 1.745 -2.303 18.469 1 91.44 115 ASN A O 1
ATOM 902 N N . ASP A 1 116 ? -0.5 -2.619 18.125 1 94.88 116 ASP A N 1
ATOM 903 C CA . ASP A 1 116 ? -0.284 -4.039 17.859 1 94.88 116 ASP A CA 1
ATOM 904 C C . ASP A 1 116 ? -0.696 -4.395 16.438 1 94.88 116 ASP A C 1
ATOM 906 O O . ASP A 1 116 ? -0.958 -5.559 16.125 1 94.88 116 ASP A O 1
ATOM 910 N N . ILE A 1 117 ? -0.825 -3.43 15.617 1 95.88 117 ILE A N 1
ATOM 911 C CA . ILE A 1 117 ? -1.129 -3.734 14.219 1 95.88 117 ILE A CA 1
ATOM 912 C C . ILE A 1 117 ? -0.003 -4.57 13.617 1 95.88 117 ILE A C 1
ATOM 914 O O . ILE A 1 117 ? 1.16 -4.426 14 1 95.88 117 ILE A O 1
ATOM 918 N N . GLY A 1 118 ? -0.394 -5.426 12.719 1 97.31 118 GLY A N 1
ATOM 919 C CA . GLY A 1 118 ? 0.588 -6.312 12.109 1 97.31 118 GLY A CA 1
ATOM 920 C C . GLY A 1 118 ? 1.584 -5.582 11.227 1 97.31 118 GLY A C 1
ATOM 921 O O . GLY A 1 118 ? 1.29 -4.504 10.711 1 97.31 118 GLY A O 1
ATOM 922 N N . ALA A 1 119 ? 2.729 -6.211 11.039 1 96.69 119 ALA A N 1
ATOM 923 C CA . ALA A 1 119 ? 3.771 -5.66 10.172 1 96.69 119 ALA A CA 1
ATOM 924 C C . ALA A 1 119 ? 3.785 -6.352 8.812 1 96.69 119 ALA A C 1
ATOM 926 O O . ALA A 1 119 ? 3.293 -7.477 8.68 1 96.69 119 ALA A O 1
ATOM 927 N N . THR A 1 120 ? 4.215 -5.613 7.852 1 98.25 120 THR A N 1
ATOM 928 C CA . THR A 1 120 ? 4.523 -6.203 6.551 1 98.25 120 THR A CA 1
ATOM 929 C C . THR A 1 120 ? 6.031 -6.328 6.363 1 98.25 120 THR A C 1
ATOM 931 O O . THR A 1 120 ? 6.762 -5.336 6.453 1 98.25 120 THR A O 1
ATOM 934 N N . VAL A 1 121 ? 6.473 -7.484 6.148 1 98.12 121 VAL A N 1
ATOM 935 C CA . VAL A 1 121 ? 7.863 -7.723 5.77 1 98.12 121 VAL A CA 1
ATOM 936 C C . VAL A 1 121 ? 7.949 -8.016 4.277 1 98.12 121 VAL A C 1
ATOM 938 O O . VAL A 1 121 ? 7.266 -8.914 3.773 1 98.12 121 VAL A O 1
ATOM 941 N N . TYR A 1 122 ? 8.742 -7.277 3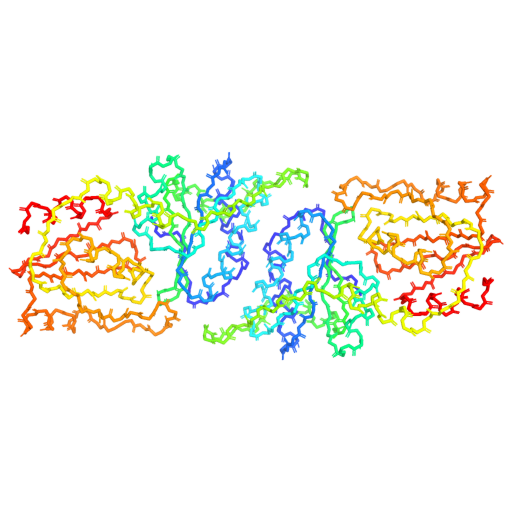.596 1 98.31 122 TYR A N 1
ATOM 942 C CA . TYR A 1 122 ? 8.906 -7.488 2.162 1 98.31 122 TYR A CA 1
ATOM 943 C C . TYR A 1 122 ? 9.992 -8.523 1.883 1 98.31 122 TYR A C 1
ATOM 945 O O . TYR A 1 122 ? 11.062 -8.492 2.502 1 98.31 122 TYR A O 1
ATOM 953 N N . TYR A 1 123 ? 9.664 -9.398 1.032 1 98.38 123 TYR A N 1
ATOM 954 C CA . TYR A 1 123 ? 10.586 -10.453 0.622 1 98.38 123 TYR A CA 1
ATOM 955 C C . TYR A 1 123 ? 10.602 -10.609 -0.895 1 98.38 123 TYR A C 1
ATOM 957 O O . TYR A 1 123 ? 10.086 -11.594 -1.429 1 98.38 123 TYR A O 1
ATOM 965 N N . PRO A 1 124 ? 11.242 -9.742 -1.567 1 97.12 124 PRO A N 1
ATOM 966 C CA . PRO A 1 124 ? 11.164 -9.719 -3.029 1 97.12 124 PRO A CA 1
ATOM 967 C C . PRO A 1 124 ? 11.961 -10.836 -3.686 1 97.12 124 PRO A C 1
ATOM 969 O O . PRO A 1 124 ? 11.828 -11.078 -4.887 1 97.12 124 PRO A O 1
ATOM 972 N N . ASN A 1 125 ? 12.781 -11.617 -2.943 1 98.12 125 ASN A N 1
ATOM 973 C CA . ASN A 1 125 ? 13.68 -12.602 -3.537 1 98.12 125 ASN A CA 1
ATOM 974 C C . ASN A 1 125 ? 13.062 -14 -3.527 1 98.12 125 ASN A C 1
ATOM 976 O O . ASN A 1 125 ? 13.766 -14.984 -3.76 1 98.12 125 ASN A O 1
ATOM 980 N N . ALA A 1 126 ? 11.812 -14.047 -3.266 1 98.62 126 ALA A N 1
ATOM 981 C CA . ALA A 1 126 ? 11.172 -15.352 -3.123 1 98.62 126 ALA A CA 1
ATOM 982 C C . ALA A 1 126 ? 11.328 -16.188 -4.395 1 98.62 126 ALA A C 1
ATOM 984 O O . ALA A 1 126 ? 11.672 -17.359 -4.336 1 98.62 126 ALA A O 1
ATOM 985 N N . LEU A 1 127 ? 11.109 -15.633 -5.527 1 98.5 127 LEU A N 1
ATOM 986 C CA . LEU A 1 127 ? 11.211 -16.344 -6.797 1 98.5 127 LEU A CA 1
ATOM 987 C C . LEU A 1 127 ? 12.641 -16.812 -7.047 1 98.5 127 LEU A C 1
ATOM 989 O O . LEU A 1 127 ? 12.859 -17.969 -7.422 1 98.5 127 LEU A O 1
ATOM 993 N N . ASP A 1 128 ? 13.594 -15.945 -6.816 1 98.12 128 ASP A N 1
ATOM 994 C CA . ASP A 1 128 ? 15 -16.281 -7.016 1 98.12 128 ASP A CA 1
ATOM 995 C C . ASP A 1 128 ? 15.43 -17.422 -6.098 1 98.12 128 ASP A C 1
ATOM 997 O O . ASP A 1 128 ? 16.141 -18.344 -6.523 1 98.12 128 ASP A O 1
ATOM 1001 N N . ASP A 1 129 ? 15.031 -17.281 -4.867 1 98.12 129 ASP A N 1
ATOM 1002 C CA . ASP A 1 129 ? 15.359 -18.328 -3.908 1 98.12 129 ASP A CA 1
ATOM 1003 C C . ASP A 1 129 ? 14.781 -19.672 -4.348 1 98.12 129 ASP A C 1
ATOM 1005 O O . ASP A 1 129 ? 15.453 -20.703 -4.238 1 98.12 129 ASP A O 1
ATOM 1009 N N . PHE A 1 130 ? 13.594 -19.641 -4.793 1 98.5 130 PHE A N 1
ATOM 1010 C CA . PHE A 1 130 ? 12.945 -20.844 -5.258 1 98.5 130 PHE A CA 1
ATOM 1011 C C . PHE A 1 130 ? 13.703 -21.453 -6.43 1 98.5 130 PHE A C 1
ATOM 1013 O O . PHE A 1 130 ? 13.961 -22.672 -6.453 1 98.5 130 PHE A O 1
ATOM 1020 N N . LEU A 1 131 ? 14.086 -20.688 -7.469 1 98.19 131 LEU A N 1
ATOM 1021 C CA . LEU A 1 131 ? 14.82 -21.156 -8.641 1 98.19 131 LEU A CA 1
ATOM 1022 C C . LEU A 1 131 ? 16.172 -21.75 -8.242 1 98.19 131 LEU A C 1
ATOM 1024 O O . LEU A 1 131 ? 16.578 -22.781 -8.766 1 98.19 131 LEU A O 1
ATOM 1028 N N . GLN A 1 132 ? 16.797 -21.094 -7.312 1 97.94 132 GLN A N 1
ATOM 1029 C CA . GLN A 1 132 ? 18.078 -21.609 -6.832 1 97.94 132 GLN A CA 1
ATOM 1030 C C . GLN A 1 132 ? 17.906 -23 -6.215 1 97.94 132 GLN A C 1
ATOM 1032 O O . GLN A 1 132 ? 18.766 -23.859 -6.398 1 97.94 132 GLN A O 1
ATOM 1037 N N . ASP A 1 133 ? 16.875 -23.141 -5.477 1 97.88 133 ASP A N 1
ATOM 1038 C CA . ASP A 1 133 ? 16.578 -24.453 -4.902 1 97.88 133 ASP A CA 1
ATOM 1039 C C . ASP A 1 133 ? 16.375 -25.5 -6 1 97.88 133 ASP A C 1
ATOM 1041 O O . ASP A 1 133 ? 16.859 -26.625 -5.875 1 97.88 133 ASP A O 1
ATOM 1045 N N . ILE A 1 134 ? 15.633 -25.109 -7.008 1 96.94 134 ILE A N 1
ATOM 1046 C CA . ILE A 1 134 ? 15.391 -26 -8.141 1 96.94 134 ILE A CA 1
ATOM 1047 C C . ILE A 1 134 ? 16.719 -26.391 -8.789 1 96.94 134 ILE A C 1
ATOM 1049 O O . ILE A 1 134 ? 16.953 -27.562 -9.086 1 96.94 134 ILE A O 1
ATOM 1053 N N . PHE A 1 135 ? 17.594 -25.453 -8.977 1 97.25 135 PHE A N 1
ATOM 1054 C CA . PHE A 1 135 ? 18.859 -25.672 -9.68 1 97.25 135 PHE A CA 1
ATOM 1055 C C . PHE A 1 135 ? 19.781 -26.578 -8.883 1 97.25 135 PHE A C 1
ATOM 1057 O O . PHE A 1 135 ? 20.547 -27.359 -9.461 1 97.25 135 PHE A O 1
ATOM 1064 N N . LYS A 1 136 ? 19.672 -26.469 -7.609 1 97.5 136 LYS A N 1
ATOM 1065 C CA . LYS A 1 136 ? 20.469 -27.328 -6.746 1 97.5 136 LYS A CA 1
ATOM 1066 C C . LYS A 1 136 ? 19.969 -28.766 -6.793 1 97.5 136 LYS A C 1
ATOM 1068 O O . LYS A 1 136 ? 20.75 -29.719 -6.684 1 97.5 136 LYS A O 1
ATOM 1073 N N . HIS A 1 137 ? 18.75 -28.984 -7.02 1 97.31 137 HIS A N 1
ATOM 1074 C CA . HIS A 1 137 ? 18.109 -30.281 -6.895 1 97.31 137 HIS A CA 1
ATOM 1075 C C . HIS A 1 137 ? 18.078 -31.016 -8.234 1 97.31 137 HIS A C 1
ATOM 1077 O O . HIS A 1 137 ? 18.141 -32.25 -8.281 1 97.31 137 HIS A O 1
ATOM 1083 N N . TYR A 1 138 ? 17.938 -30.219 -9.266 1 97.12 138 TYR A N 1
ATOM 1084 C CA . TYR A 1 138 ? 17.797 -30.812 -10.586 1 97.12 138 TYR A CA 1
ATOM 1085 C C . TYR A 1 138 ? 18.969 -30.438 -11.484 1 97.12 138 TYR A C 1
ATOM 1087 O O . TYR A 1 138 ? 19.25 -29.25 -11.68 1 97.12 138 TYR A O 1
ATOM 1095 N N . ASN A 1 139 ? 19.547 -31.422 -12.125 1 93.56 139 ASN A N 1
ATOM 1096 C CA . ASN A 1 139 ? 20.703 -31.188 -12.992 1 93.56 139 ASN A CA 1
ATOM 1097 C C . ASN A 1 139 ? 20.594 -31.984 -14.297 1 93.56 139 ASN A C 1
ATOM 1099 O O . ASN A 1 139 ? 21.578 -32.125 -15.023 1 93.56 139 ASN A O 1
ATOM 1103 N N . PHE A 1 140 ? 19.469 -32.438 -14.656 1 96 140 PHE A N 1
ATOM 1104 C CA . PHE A 1 140 ? 19.281 -33.156 -15.914 1 96 140 PHE A CA 1
ATOM 1105 C C . PHE A 1 140 ? 19.125 -32.188 -17.078 1 96 140 PHE A C 1
ATOM 1107 O O . PHE A 1 140 ? 18.859 -30.984 -16.859 1 96 140 PHE A O 1
ATOM 1114 N N . THR A 1 141 ? 19.297 -32.656 -18.25 1 95.94 141 THR A N 1
ATOM 1115 C CA . THR A 1 141 ? 19.188 -31.828 -19.453 1 95.94 141 THR A CA 1
ATOM 1116 C C . THR A 1 141 ? 18.062 -32.344 -20.359 1 95.94 141 THR A C 1
ATOM 1118 O O . THR A 1 141 ? 17.781 -33.531 -20.375 1 95.94 141 THR A O 1
ATOM 1121 N N . ILE A 1 142 ? 17.469 -31.438 -20.969 1 95.06 142 ILE A N 1
ATOM 1122 C CA . ILE A 1 142 ? 16.406 -31.75 -21.922 1 95.06 142 ILE A CA 1
ATOM 1123 C C . ILE A 1 142 ? 16.828 -31.328 -23.328 1 95.06 142 ILE A C 1
ATOM 1125 O O . ILE A 1 142 ? 17.312 -30.219 -23.531 1 95.06 142 ILE A O 1
ATOM 1129 N N . GLU A 1 143 ? 16.766 -32.219 -24.172 1 91.38 143 GLU A N 1
ATOM 1130 C CA . GLU A 1 143 ? 17.047 -31.906 -25.562 1 91.38 143 GLU A CA 1
ATOM 1131 C C . GLU A 1 143 ? 15.773 -31.562 -26.312 1 91.38 143 GLU A C 1
ATOM 1133 O O . GLU A 1 143 ? 14.75 -32.219 -26.156 1 91.38 143 GLU A O 1
ATOM 1138 N N . GLY A 1 144 ? 15.867 -30.469 -27.062 1 95.19 144 GLY A N 1
ATOM 1139 C CA . GLY A 1 144 ? 14.727 -30.125 -27.906 1 95.19 144 GLY A CA 1
ATOM 1140 C C . GLY A 1 144 ? 14.125 -28.781 -27.578 1 95.19 144 GLY A C 1
ATOM 1141 O O . GLY A 1 144 ? 14.812 -27.906 -27.047 1 95.19 144 GLY A O 1
ATOM 1142 N N . LYS A 1 145 ? 12.906 -28.594 -28.156 1 97.62 145 LYS A N 1
ATOM 1143 C CA . LYS A 1 145 ? 12.203 -27.328 -28.062 1 97.62 145 LYS A CA 1
ATOM 1144 C C . LYS A 1 145 ? 10.852 -27.484 -27.375 1 97.62 145 LYS A C 1
ATOM 1146 O O . LYS A 1 145 ? 10.141 -28.469 -27.625 1 97.62 145 LYS A O 1
ATOM 1151 N N . ALA A 1 146 ? 10.594 -26.609 -26.469 1 98.5 146 ALA A N 1
ATOM 1152 C CA . ALA A 1 146 ? 9.312 -26.625 -25.781 1 98.5 146 ALA A CA 1
ATOM 1153 C C . ALA A 1 146 ? 8.461 -25.422 -26.156 1 98.5 146 ALA A C 1
ATOM 1155 O O . ALA A 1 146 ? 8.984 -24.312 -26.344 1 98.5 146 ALA A O 1
ATOM 1156 N N . LEU A 1 147 ? 7.16 -25.656 -26.266 1 98.81 147 LEU A N 1
ATOM 1157 C CA . LEU A 1 147 ? 6.191 -24.578 -26.391 1 98.81 147 LEU A CA 1
ATOM 1158 C C . LEU A 1 147 ? 5.598 -24.219 -25.031 1 98.81 147 LEU A C 1
ATOM 1160 O O . LEU A 1 147 ? 5.035 -25.094 -24.344 1 98.81 147 LEU A O 1
ATOM 1164 N N . ILE A 1 148 ? 5.77 -22.984 -24.609 1 98.81 148 ILE A N 1
ATOM 1165 C CA . ILE A 1 148 ? 5.328 -22.562 -23.281 1 98.81 148 ILE A CA 1
ATOM 1166 C C . ILE A 1 148 ? 4.195 -21.547 -23.422 1 98.81 148 ILE A C 1
ATOM 1168 O O . ILE A 1 148 ? 4.387 -20.469 -23.984 1 98.81 148 ILE A O 1
ATOM 1172 N N . ASP A 1 149 ? 3.045 -21.891 -22.922 1 98.88 149 ASP A N 1
ATOM 1173 C CA . ASP A 1 149 ? 1.955 -20.922 -22.781 1 98.88 149 ASP A CA 1
ATOM 1174 C C . ASP A 1 149 ? 1.939 -20.312 -21.375 1 98.88 149 ASP A C 1
ATOM 1176 O O . ASP A 1 149 ? 1.557 -20.969 -20.406 1 98.88 149 ASP A O 1
ATOM 1180 N N . CYS A 1 150 ? 2.244 -19.047 -21.281 1 98.75 150 CYS A N 1
ATOM 1181 C CA . CYS A 1 150 ? 2.336 -18.406 -19.984 1 98.75 150 CYS A CA 1
ATOM 1182 C C . CYS A 1 150 ? 0.984 -17.844 -19.562 1 98.75 150 CYS A C 1
ATOM 1184 O O . CYS A 1 150 ? 0.829 -17.375 -18.438 1 98.75 150 CYS A O 1
ATOM 1186 N N . MET A 1 151 ? 0.033 -17.844 -20.469 1 98.5 151 MET A N 1
ATOM 1187 C CA . MET A 1 151 ? -1.337 -17.391 -20.234 1 98.5 151 MET A CA 1
ATOM 1188 C C . MET A 1 151 ? -1.354 -16 -19.594 1 98.5 151 MET A C 1
ATOM 1190 O O . MET A 1 151 ? -2.201 -15.719 -18.75 1 98.5 151 MET A O 1
ATOM 1194 N N . ASN A 1 152 ? -0.409 -15.242 -19.906 1 98.25 152 ASN A N 1
ATOM 1195 C CA . ASN A 1 152 ? -0.247 -13.875 -19.422 1 98.25 152 ASN A CA 1
ATOM 1196 C C . ASN A 1 152 ? -0.062 -13.836 -17.906 1 98.25 152 ASN A C 1
ATOM 1198 O O . ASN A 1 152 ? -0.533 -12.914 -17.234 1 98.25 152 ASN A O 1
ATOM 1202 N N . THR A 1 153 ? 0.551 -14.883 -17.328 1 98.44 153 THR A N 1
ATOM 1203 C CA . THR A 1 153 ? 0.86 -14.93 -15.906 1 98.44 153 THR A CA 1
ATOM 1204 C C . THR A 1 153 ? 2.328 -14.594 -15.664 1 98.44 153 THR A C 1
ATOM 1206 O O . THR A 1 153 ? 3.111 -14.477 -16.609 1 98.44 153 THR A O 1
ATOM 1209 N N . PRO A 1 154 ? 2.668 -14.492 -14.367 1 98.69 154 PRO A N 1
ATOM 1210 C CA . PRO A 1 154 ? 4.078 -14.266 -14.031 1 98.69 154 PRO A CA 1
ATOM 1211 C C . PRO A 1 154 ? 4.957 -15.477 -14.328 1 98.69 154 PRO A C 1
ATOM 1213 O O . PRO A 1 154 ? 6.168 -15.438 -14.102 1 98.69 154 PRO A O 1
ATOM 1216 N N . ALA A 1 155 ? 4.422 -16.484 -14.859 1 98.5 155 ALA A N 1
ATOM 1217 C CA . ALA A 1 155 ? 5.195 -17.656 -15.234 1 98.5 155 ALA A CA 1
ATOM 1218 C C . ALA A 1 155 ? 6.309 -17.297 -16.219 1 98.5 155 ALA A C 1
ATOM 1220 O O . ALA A 1 155 ? 7.324 -18 -16.297 1 98.5 155 ALA A O 1
ATOM 1221 N N . VAL A 1 156 ? 6.129 -16.266 -16.984 1 98.69 156 VAL A N 1
ATOM 1222 C CA . VAL A 1 156 ? 7.121 -15.797 -17.953 1 98.69 156 VAL A CA 1
ATOM 1223 C C . VAL A 1 156 ? 8.453 -15.547 -17.234 1 98.69 156 VAL A C 1
ATOM 1225 O O . VAL A 1 156 ? 9.516 -15.664 -17.844 1 98.69 156 VAL A O 1
ATOM 1228 N N . LEU A 1 157 ? 8.414 -15.344 -15.961 1 98.62 157 LEU A N 1
ATOM 1229 C CA . LEU A 1 157 ? 9.602 -15.008 -15.188 1 98.62 157 LEU A CA 1
ATOM 1230 C C . LEU A 1 157 ? 10.453 -16.25 -14.93 1 98.62 157 LEU A C 1
ATOM 1232 O O . LEU A 1 157 ? 11.609 -16.141 -14.516 1 98.62 157 LEU A O 1
ATOM 1236 N N . LEU A 1 158 ? 9.953 -17.375 -15.125 1 98.56 158 LEU A N 1
ATOM 1237 C CA . LEU A 1 158 ? 10.703 -18.609 -14.961 1 98.56 158 LEU A CA 1
ATOM 1238 C C . LEU A 1 158 ? 11.719 -18.781 -16.094 1 98.56 158 LEU A C 1
ATOM 1240 O O . LEU A 1 158 ? 12.672 -19.547 -15.961 1 98.56 158 LEU A O 1
ATOM 1244 N N . PHE A 1 159 ? 11.461 -18.141 -17.203 1 97.75 159 PHE A N 1
ATOM 1245 C CA . PHE A 1 159 ? 12.289 -18.25 -18.406 1 97.75 159 PHE A CA 1
ATOM 1246 C C . PHE A 1 159 ? 13.062 -16.953 -18.641 1 97.75 159 PHE A C 1
ATOM 1248 O O . PHE A 1 159 ? 12.57 -15.867 -18.344 1 97.75 159 PHE A O 1
ATOM 1255 N N . PRO A 1 160 ? 14.336 -16.938 -18.922 1 97.06 160 PRO A N 1
ATOM 1256 C CA . PRO A 1 160 ? 15.008 -18.094 -19.531 1 97.06 160 PRO A CA 1
ATOM 1257 C C . PRO A 1 160 ? 15.781 -18.922 -18.516 1 97.06 160 PRO A C 1
ATOM 1259 O O . PRO A 1 160 ? 16.375 -19.938 -18.875 1 97.06 160 PRO A O 1
ATOM 1262 N N . GLN A 1 161 ? 15.727 -18.594 -17.297 1 97.56 161 GLN A N 1
ATOM 1263 C CA . GLN A 1 161 ? 16.609 -19.234 -16.328 1 97.56 161 GLN A CA 1
ATOM 1264 C C . GLN A 1 161 ? 16.359 -20.734 -16.25 1 97.56 161 GLN A C 1
ATOM 1266 O O . GLN A 1 161 ? 17.297 -21.531 -16.234 1 97.56 161 GLN A O 1
ATOM 1271 N N . LEU A 1 162 ? 15.125 -21.078 -16.266 1 97.62 162 LEU A N 1
ATOM 1272 C CA . LEU A 1 162 ? 14.766 -22.484 -16.125 1 97.62 162 LEU A CA 1
ATOM 1273 C C . LEU A 1 162 ? 15.234 -23.281 -17.328 1 97.62 162 LEU A C 1
ATOM 1275 O O . LEU A 1 162 ? 15.883 -24.328 -17.188 1 97.62 162 LEU A O 1
ATOM 1279 N N . ASN A 1 163 ? 14.906 -22.766 -18.531 1 97.44 163 ASN A N 1
ATOM 1280 C CA . ASN A 1 163 ? 15.266 -23.516 -19.719 1 97.44 163 ASN A CA 1
ATOM 1281 C C . ASN A 1 163 ? 16.766 -23.484 -19.969 1 97.44 163 ASN A C 1
ATOM 1283 O O . ASN A 1 163 ? 17.328 -24.438 -20.531 1 97.44 163 ASN A O 1
ATOM 1287 N N . GLU A 1 164 ? 17.438 -22.391 -19.625 1 97.38 164 GLU A N 1
ATOM 1288 C CA . GLU A 1 164 ? 18.906 -22.359 -19.734 1 97.38 164 GLU A CA 1
ATOM 1289 C C . GLU A 1 164 ? 19.547 -23.406 -18.828 1 97.38 164 GLU A C 1
ATOM 1291 O O . GLU A 1 164 ? 20.484 -24.094 -19.219 1 97.38 164 GLU A O 1
ATOM 1296 N N . HIS A 1 165 ? 19.031 -23.562 -17.688 1 97.44 165 HIS A N 1
ATOM 1297 C CA . HIS A 1 165 ? 19.578 -24.516 -16.719 1 97.44 165 HIS A CA 1
ATOM 1298 C C . HIS A 1 165 ? 19.391 -25.953 -17.172 1 97.44 165 HIS A C 1
ATOM 1300 O O . HIS A 1 165 ? 20.297 -26.781 -17.031 1 97.44 165 HIS A O 1
ATOM 1306 N N . LEU A 1 166 ? 18.266 -26.234 -17.734 1 97.44 166 LEU A N 1
ATOM 1307 C CA . LEU A 1 166 ? 17.938 -27.609 -18.109 1 97.44 166 LEU A CA 1
ATOM 1308 C C . LEU A 1 166 ? 18.281 -27.859 -19.578 1 97.44 166 LEU A C 1
ATOM 1310 O O . LEU A 1 166 ? 18.031 -28.953 -20.109 1 97.44 166 LEU A O 1
ATOM 1314 N N . ARG A 1 167 ? 18.734 -26.844 -20.25 1 96.75 167 ARG A N 1
ATOM 1315 C CA . ARG A 1 167 ? 19.312 -26.922 -21.578 1 96.75 167 ARG A CA 1
ATOM 1316 C C . ARG A 1 167 ? 18.266 -27.312 -22.625 1 96.75 167 ARG A C 1
ATOM 1318 O O . ARG A 1 167 ? 18.5 -28.219 -23.438 1 96.75 167 ARG A O 1
ATOM 1325 N N . PHE A 1 168 ? 17.219 -26.578 -22.719 1 97.06 168 PHE A N 1
ATOM 1326 C CA . PHE A 1 168 ? 16.266 -26.75 -23.797 1 97.06 168 PHE A CA 1
ATOM 1327 C C . PHE A 1 168 ? 15.867 -25.391 -24.375 1 97.06 168 PHE A C 1
ATOM 1329 O O . PHE A 1 168 ? 16.031 -24.359 -23.719 1 97.06 168 PHE A O 1
ATOM 1336 N N . GLU A 1 169 ? 15.398 -25.375 -25.578 1 97.75 169 GLU A N 1
ATOM 1337 C CA . GLU A 1 169 ? 14.891 -24.156 -26.219 1 97.75 169 GLU A CA 1
ATOM 1338 C C . GLU A 1 169 ? 13.422 -23.922 -25.859 1 97.75 169 GLU A C 1
ATOM 1340 O O . GLU A 1 169 ? 12.703 -24.859 -25.531 1 97.75 169 GLU A O 1
ATOM 1345 N N . THR A 1 170 ? 13.047 -22.656 -25.922 1 98.31 170 THR A N 1
ATOM 1346 C CA . THR A 1 170 ? 11.656 -22.359 -25.609 1 98.31 170 THR A CA 1
ATOM 1347 C C . THR A 1 170 ? 11.062 -21.391 -26.609 1 98.31 170 THR A C 1
ATOM 1349 O O . THR A 1 170 ? 11.773 -20.531 -27.156 1 98.31 170 THR A O 1
ATOM 1352 N N . GLU A 1 171 ? 9.859 -21.578 -26.969 1 98.56 171 GLU A N 1
ATOM 1353 C CA . GLU A 1 171 ? 8.984 -20.562 -27.578 1 98.56 171 GLU A CA 1
ATOM 1354 C C . GLU A 1 171 ? 7.828 -20.203 -26.656 1 98.56 171 GLU A C 1
ATOM 1356 O O . GLU A 1 171 ? 7.09 -21.094 -26.203 1 98.56 171 GLU A O 1
ATOM 1361 N N . LEU A 1 172 ? 7.715 -18.953 -26.375 1 98.56 172 LEU A N 1
ATOM 1362 C CA . LEU A 1 172 ? 6.711 -18.5 -25.422 1 98.56 172 LEU A CA 1
ATOM 1363 C C . LEU A 1 172 ? 5.469 -17.984 -26.141 1 98.56 172 LEU A C 1
ATOM 1365 O O . LEU A 1 172 ? 5.578 -17.312 -27.172 1 98.56 172 LEU A O 1
ATOM 1369 N N . LEU A 1 173 ? 4.352 -18.312 -25.609 1 98.38 173 LEU A N 1
ATOM 1370 C CA . LEU A 1 173 ? 3.062 -17.734 -25.984 1 98.38 173 LEU A CA 1
ATOM 1371 C C . LEU A 1 173 ? 2.443 -16.984 -24.797 1 98.38 173 LEU A C 1
ATOM 1373 O O . LEU A 1 173 ? 2.658 -17.344 -23.641 1 98.38 173 LEU A O 1
ATOM 1377 N N . ASN A 1 174 ? 1.604 -15.898 -25.125 1 98.38 174 ASN A N 1
ATOM 1378 C CA . ASN A 1 174 ? 0.908 -15.148 -24.078 1 98.38 174 ASN A CA 1
ATOM 1379 C C . ASN A 1 174 ? 1.853 -14.742 -22.953 1 98.38 174 ASN A C 1
ATOM 1381 O O . ASN A 1 174 ? 1.573 -15.008 -21.781 1 98.38 174 ASN A O 1
ATOM 1385 N N . ASP A 1 175 ? 2.918 -14.031 -23.344 1 98.31 175 ASP A N 1
ATOM 1386 C CA . ASP A 1 175 ? 4.016 -13.797 -22.406 1 98.31 175 ASP A CA 1
ATOM 1387 C C . ASP A 1 175 ? 3.99 -12.359 -21.891 1 98.31 175 ASP A C 1
ATOM 1389 O O . ASP A 1 175 ? 5.012 -11.836 -21.438 1 98.31 175 ASP A O 1
ATOM 1393 N N . MET A 1 176 ? 2.818 -11.719 -21.938 1 97.81 176 MET A N 1
ATOM 1394 C CA . MET A 1 176 ? 2.67 -10.367 -21.406 1 97.81 176 MET A CA 1
ATOM 1395 C C . MET A 1 176 ? 1.944 -10.391 -20.062 1 97.81 176 MET A C 1
ATOM 1397 O O . MET A 1 176 ? 0.723 -10.234 -20.016 1 97.81 176 MET A O 1
ATOM 1401 N N . MET A 1 177 ? 2.664 -10.344 -19.031 1 97.25 177 MET A N 1
ATOM 1402 C CA . MET A 1 177 ? 2.098 -10.609 -17.719 1 97.25 177 MET A CA 1
ATOM 1403 C C . MET A 1 177 ? 1.312 -9.398 -17.203 1 97.25 177 MET A C 1
ATOM 1405 O O . MET A 1 177 ? 0.613 -9.492 -16.203 1 97.25 177 MET A O 1
ATOM 1409 N N . THR A 1 178 ? 1.331 -8.25 -17.906 1 96.75 178 THR A N 1
ATOM 1410 C CA . THR A 1 178 ? 0.577 -7.078 -17.469 1 96.75 178 THR A CA 1
ATOM 1411 C C . THR A 1 178 ? -0.688 -6.914 -18.312 1 96.75 178 THR A C 1
ATOM 1413 O O . THR A 1 178 ? -1.437 -5.949 -18.141 1 96.75 178 THR A O 1
ATOM 1416 N N . SER A 1 179 ? -0.943 -7.82 -19.219 1 96.31 179 SER A N 1
ATOM 1417 C CA . SER A 1 179 ? -2.072 -7.691 -20.125 1 96.31 179 SER A CA 1
ATOM 1418 C C . SER A 1 179 ? -3.396 -7.941 -19.422 1 96.31 179 SER A C 1
ATOM 1420 O O . SER A 1 179 ? -3.523 -8.898 -18.656 1 96.31 179 SER A O 1
ATOM 1422 N N . TYR A 1 180 ? -4.348 -7.117 -19.672 1 94.5 180 TYR A N 1
ATOM 1423 C CA . TYR A 1 180 ? -5.699 -7.348 -19.188 1 94.5 180 TYR A CA 1
ATOM 1424 C C . TYR A 1 180 ? -6.539 -8.102 -20.203 1 94.5 180 TYR A C 1
ATOM 1426 O O . TYR A 1 180 ?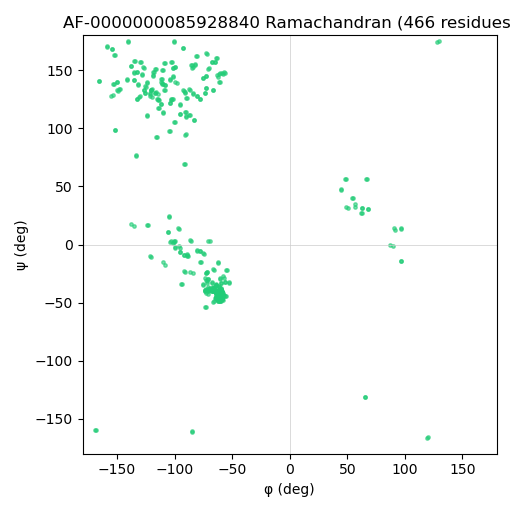 -7.645 -8.555 -19.906 1 94.5 180 TYR A O 1
ATOM 1434 N N . LEU A 1 181 ? -5.992 -8.234 -21.359 1 93.56 181 LEU A N 1
ATOM 1435 C CA . LEU A 1 181 ? -6.668 -9.016 -22.375 1 93.56 181 LEU A CA 1
ATOM 1436 C C . LEU A 1 181 ? -6.547 -10.508 -22.094 1 93.56 181 LEU A C 1
ATOM 1438 O O . LEU A 1 181 ? -5.504 -10.977 -21.641 1 93.56 181 LEU A O 1
ATOM 1442 N N . PRO A 1 182 ? -7.535 -11.211 -22.375 1 93.94 182 PRO A N 1
ATOM 1443 C CA . PRO A 1 182 ? -7.434 -12.664 -22.203 1 93.94 182 PRO A CA 1
ATOM 1444 C C . PRO A 1 182 ? -6.367 -13.289 -23.094 1 93.94 182 PRO A C 1
ATOM 1446 O O . PRO A 1 182 ? -6.164 -12.852 -24.219 1 93.94 182 PRO A O 1
ATOM 1449 N N . PRO A 1 183 ? -5.707 -14.289 -22.594 1 96.56 183 PRO A N 1
ATOM 1450 C CA . PRO A 1 183 ? -4.781 -15.023 -23.469 1 96.56 183 PRO A CA 1
ATOM 1451 C C . PRO A 1 183 ? -5.484 -15.711 -24.641 1 96.56 183 PRO A C 1
ATOM 1453 O O . PRO A 1 183 ? -6.699 -15.914 -24.594 1 96.56 183 PRO A O 1
ATOM 1456 N N . LYS A 1 184 ? -4.625 -16.016 -25.672 1 96 184 LYS A N 1
ATOM 1457 C CA . LYS A 1 184 ? -5.156 -16.859 -26.75 1 96 184 LYS A CA 1
ATOM 1458 C C . LYS A 1 184 ? -5.691 -18.172 -26.219 1 96 184 LYS A C 1
ATOM 1460 O O . LYS A 1 184 ? -5.137 -18.734 -25.266 1 96 184 LYS A O 1
ATOM 1465 N N . PRO A 1 185 ? -6.73 -18.703 -26.875 1 96.44 185 PRO A N 1
ATOM 1466 C CA . PRO A 1 185 ? -7.375 -19.922 -26.375 1 96.44 185 PRO A CA 1
ATOM 1467 C C . PRO A 1 185 ? -6.449 -21.141 -26.406 1 96.44 185 PRO A C 1
ATOM 1469 O O . PRO A 1 185 ? -5.492 -21.172 -27.188 1 96.44 185 PRO A O 1
ATOM 1472 N N . LYS A 1 186 ? -6.781 -22.094 -25.578 1 97.5 186 LYS A N 1
ATOM 1473 C CA . LYS A 1 186 ? -6.008 -23.328 -25.484 1 97.5 186 LYS A CA 1
ATOM 1474 C C . LYS A 1 186 ? -5.891 -24.016 -26.828 1 97.5 186 LYS A C 1
ATOM 1476 O O . LYS A 1 186 ? -4.859 -24.609 -27.141 1 97.5 186 LYS A O 1
ATOM 1481 N N . GLU A 1 187 ? -6.875 -23.875 -27.609 1 97.5 187 GLU A N 1
ATOM 1482 C CA . GLU A 1 187 ? -6.883 -24.516 -28.922 1 97.5 187 GLU A CA 1
ATOM 1483 C C . GLU A 1 187 ? -5.727 -24.016 -29.797 1 97.5 187 GLU A C 1
ATOM 1485 O O . GLU A 1 187 ? -5.137 -24.781 -30.547 1 97.5 187 GLU A O 1
ATOM 1490 N N . VAL A 1 188 ? -5.5 -22.75 -29.719 1 97.62 188 VAL A N 1
ATOM 1491 C CA . VAL A 1 188 ? -4.395 -22.156 -30.453 1 97.62 188 VAL A CA 1
ATOM 1492 C C . VAL A 1 188 ? -3.072 -22.766 -30 1 97.62 188 VAL A C 1
ATOM 1494 O O . VAL A 1 188 ? -2.219 -23.109 -30.812 1 97.62 188 VAL A O 1
ATOM 1497 N N . TYR A 1 189 ? -2.947 -22.906 -28.719 1 98.19 189 TYR A N 1
ATOM 1498 C CA . TYR A 1 189 ? -1.773 -23.516 -28.109 1 98.19 189 TYR A CA 1
ATOM 1499 C C . TYR A 1 189 ? -1.619 -24.969 -28.562 1 98.19 189 TYR A C 1
ATOM 1501 O O . TYR A 1 189 ? -0.542 -25.375 -29 1 98.19 189 TYR A O 1
ATOM 1509 N N . LEU A 1 190 ? -2.691 -25.688 -28.516 1 97.94 190 LEU A N 1
ATOM 1510 C CA . LEU A 1 190 ? -2.654 -27.109 -28.859 1 97.94 190 LEU A CA 1
ATOM 1511 C C . LEU A 1 190 ? -2.359 -27.297 -30.344 1 97.94 190 LEU A C 1
ATOM 1513 O O . LEU A 1 190 ? -1.633 -28.219 -30.719 1 97.94 190 LEU A O 1
ATOM 1517 N N . GLN A 1 191 ? -2.912 -26.469 -31.188 1 97.69 191 GLN A N 1
ATOM 1518 C CA . GLN A 1 191 ? -2.664 -26.547 -32.625 1 97.69 191 GLN A CA 1
ATOM 1519 C C . GLN A 1 191 ? -1.195 -26.281 -32.938 1 97.69 191 GLN A C 1
ATOM 1521 O O . GLN A 1 191 ? -0.589 -26.984 -33.75 1 97.69 191 GLN A O 1
ATOM 1526 N N . LYS A 1 192 ? -0.718 -25.281 -32.344 1 97.69 192 LYS A N 1
ATOM 1527 C CA . LYS A 1 192 ? 0.689 -24.953 -32.531 1 97.69 192 LYS A CA 1
ATOM 1528 C C . LYS A 1 192 ? 1.595 -26.078 -32.062 1 97.69 192 LYS A C 1
ATOM 1530 O O . LYS A 1 192 ? 2.584 -26.406 -32.719 1 97.69 192 LYS A O 1
ATOM 1535 N N . LEU A 1 193 ? 1.243 -26.594 -30.922 1 97.69 193 LEU A N 1
ATOM 1536 C CA . LEU A 1 193 ? 2.012 -27.688 -30.359 1 97.69 193 LEU A CA 1
ATOM 1537 C C . LEU A 1 193 ? 2.021 -28.891 -31.297 1 97.69 193 LEU A C 1
ATOM 1539 O O . LEU A 1 193 ? 3.053 -29.547 -31.469 1 97.69 193 LEU A O 1
ATOM 1543 N N . LYS A 1 194 ? 0.949 -29.188 -31.859 1 96.06 194 LYS A N 1
ATOM 1544 C CA . LYS A 1 194 ? 0.785 -30.344 -32.75 1 96.06 194 LYS A CA 1
ATOM 1545 C C . LYS A 1 194 ? 1.515 -30.125 -34.062 1 96.06 194 LYS A C 1
ATOM 1547 O O . LYS A 1 194 ? 2.117 -31.047 -34.625 1 96.06 194 LYS A O 1
ATOM 1552 N N . LYS A 1 195 ? 1.495 -28.953 -34.594 1 95.75 195 LYS A N 1
ATOM 1553 C CA . LYS A 1 195 ? 2.021 -28.641 -35.906 1 95.75 195 LYS A CA 1
ATOM 1554 C C . LYS A 1 195 ? 3.521 -28.375 -35.875 1 95.75 195 LYS A C 1
ATOM 1556 O O . LYS A 1 195 ? 4.211 -28.469 -36.875 1 95.75 195 LYS A O 1
ATOM 1561 N N . GLY A 1 196 ? 3.926 -27.984 -34.719 1 95.56 196 GLY A N 1
ATOM 1562 C CA . GLY A 1 196 ? 5.324 -27.594 -34.594 1 95.56 196 GLY A CA 1
ATOM 1563 C C . GLY A 1 196 ? 6.223 -28.734 -34.156 1 95.56 196 GLY A C 1
ATOM 1564 O O . GLY A 1 196 ? 5.742 -29.828 -33.844 1 95.56 196 GLY A O 1
ATOM 1565 N N . ASP A 1 197 ? 7.535 -28.469 -34.25 1 95.62 197 ASP A N 1
ATOM 1566 C CA . ASP A 1 197 ? 8.547 -29.422 -33.812 1 95.62 197 ASP A CA 1
ATOM 1567 C C . ASP A 1 197 ? 8.938 -29.188 -32.344 1 95.62 197 ASP A C 1
ATOM 1569 O O . ASP A 1 197 ? 10.039 -28.703 -32.062 1 95.62 197 ASP A O 1
ATOM 1573 N N . TYR A 1 198 ? 8.047 -29.469 -31.5 1 98.06 198 TYR A N 1
ATOM 1574 C CA . TYR A 1 198 ? 8.273 -29.312 -30.062 1 98.06 198 TYR A CA 1
ATOM 1575 C C . TYR A 1 198 ? 8.398 -30.672 -29.391 1 98.06 198 TYR A C 1
ATOM 1577 O O . TYR A 1 198 ? 7.652 -31.594 -29.703 1 98.06 198 TYR A O 1
ATOM 1585 N N . THR A 1 199 ? 9.328 -30.766 -28.531 1 97.5 199 THR A N 1
ATOM 1586 C CA . THR A 1 199 ? 9.508 -31.984 -27.734 1 97.5 199 THR A CA 1
ATOM 1587 C C . THR A 1 199 ? 8.398 -32.125 -26.703 1 97.5 199 THR A C 1
ATOM 1589 O O . THR A 1 199 ? 7.961 -33.219 -26.391 1 97.5 199 THR A O 1
ATOM 1592 N N . PHE A 1 200 ? 7.973 -31.078 -26.094 1 98.38 200 PHE A N 1
ATOM 1593 C CA . PHE A 1 200 ? 6.906 -31.016 -25.094 1 98.38 200 PHE A CA 1
ATOM 1594 C C . PHE A 1 200 ? 6.34 -29.609 -24.984 1 98.38 200 PHE A C 1
ATOM 1596 O O . PHE A 1 200 ? 6.816 -28.688 -25.656 1 98.38 200 PHE A O 1
ATOM 1603 N N . GLY A 1 201 ? 5.215 -29.516 -24.234 1 98.62 201 GLY A N 1
ATOM 1604 C CA . GLY A 1 201 ? 4.586 -28.219 -24 1 98.62 201 GLY A CA 1
ATOM 1605 C C . GLY A 1 201 ? 4.184 -28.016 -22.547 1 98.62 201 GLY A C 1
ATOM 1606 O O . GLY A 1 201 ? 3.844 -28.969 -21.844 1 98.62 201 GLY A O 1
ATOM 1607 N N . LEU A 1 202 ? 4.234 -26.797 -22.109 1 98.88 202 LEU A N 1
ATOM 1608 C CA . LEU A 1 202 ? 3.742 -26.406 -20.797 1 98.88 202 LEU A CA 1
ATOM 1609 C C . LEU A 1 202 ? 2.734 -25.266 -20.922 1 98.88 202 LEU A C 1
ATOM 1611 O O . LEU A 1 202 ? 2.92 -24.344 -21.719 1 98.88 202 LEU A O 1
ATOM 1615 N N . ARG A 1 203 ? 1.668 -25.375 -20.203 1 98.81 203 ARG A N 1
ATOM 1616 C CA . ARG A 1 203 ? 0.672 -24.312 -20.109 1 98.81 203 ARG A CA 1
ATOM 1617 C C . ARG A 1 203 ? 0.442 -23.906 -18.656 1 98.81 203 ARG A C 1
ATOM 1619 O O . ARG A 1 203 ? -0.11 -24.688 -17.859 1 98.81 203 ARG A O 1
ATOM 1626 N N . PHE A 1 204 ? 0.884 -22.688 -18.297 1 98.75 204 PHE A N 1
ATOM 1627 C CA . PHE A 1 204 ? 0.805 -22.188 -16.922 1 98.75 204 PHE A CA 1
ATOM 1628 C C . PHE A 1 204 ? -0.51 -21.453 -16.703 1 98.75 204 PHE A C 1
ATOM 1630 O O . PHE A 1 204 ? -0.674 -20.312 -17.125 1 98.75 204 PHE A O 1
ATOM 1637 N N . ARG A 1 205 ? -1.322 -22.031 -15.945 1 98.38 205 ARG A N 1
ATOM 1638 C CA . ARG A 1 205 ? -2.643 -21.469 -15.688 1 98.38 205 ARG A CA 1
ATOM 1639 C C . ARG A 1 205 ? -2.59 -20.438 -14.555 1 98.38 205 ARG A C 1
ATOM 1641 O O . ARG A 1 205 ? -1.794 -20.578 -13.625 1 98.38 205 ARG A O 1
ATOM 1648 N N . PRO A 1 206 ? -3.484 -19.453 -14.539 1 97.75 206 PRO A N 1
ATOM 1649 C CA . PRO A 1 206 ? -3.514 -18.422 -13.5 1 97.75 206 PRO A CA 1
ATOM 1650 C C . PRO A 1 206 ? -3.867 -18.984 -12.125 1 97.75 206 PRO A C 1
ATOM 1652 O O . PRO A 1 206 ? -3.512 -18.391 -11.102 1 97.75 206 PRO A O 1
ATOM 1655 N N . ASP A 1 207 ? -4.508 -20.125 -12.078 1 97.25 207 ASP A N 1
ATOM 1656 C CA . ASP A 1 207 ? -4.965 -20.688 -10.805 1 97.25 207 ASP A CA 1
ATOM 1657 C C . ASP A 1 207 ? -3.861 -21.5 -10.133 1 97.25 207 ASP A C 1
ATOM 1659 O O . ASP A 1 207 ? -4.102 -22.172 -9.133 1 97.25 207 ASP A O 1
ATOM 1663 N N . GLY A 1 208 ? -2.742 -21.531 -10.703 1 98.06 208 GLY A N 1
ATOM 1664 C CA . GLY A 1 208 ? -1.588 -22.109 -10.039 1 98.06 208 GLY A CA 1
ATOM 1665 C C . GLY A 1 208 ? -1.332 -23.562 -10.438 1 98.06 208 GLY A C 1
ATOM 1666 O O . GLY A 1 208 ? -0.594 -24.266 -9.758 1 98.06 208 GLY A O 1
ATOM 1667 N N . TYR A 1 209 ? -1.962 -23.984 -11.492 1 98.44 209 TYR A N 1
ATOM 1668 C CA . TYR A 1 209 ? -1.679 -25.297 -12.055 1 98.44 209 TYR A CA 1
ATOM 1669 C C . TYR A 1 209 ? -0.941 -25.172 -13.383 1 98.44 209 TYR A C 1
ATOM 1671 O O . TYR A 1 209 ? -1.041 -24.156 -14.062 1 98.44 209 TYR A O 1
ATOM 1679 N N . VAL A 1 210 ? -0.215 -26.25 -13.727 1 98.81 210 VAL A N 1
ATOM 1680 C CA . VAL A 1 210 ? 0.486 -26.312 -15.008 1 98.81 210 VAL A CA 1
ATOM 1681 C C . VAL A 1 210 ? 0.079 -27.578 -15.758 1 98.81 210 VAL A C 1
ATOM 1683 O O . VAL A 1 210 ? 0.026 -28.672 -15.18 1 98.81 210 VAL A O 1
ATOM 1686 N N . GLU A 1 211 ? -0.281 -27.391 -17 1 98.88 211 GLU A N 1
ATOM 1687 C CA . GLU A 1 211 ? -0.512 -28.531 -17.906 1 98.88 211 GLU A CA 1
ATOM 1688 C C . GLU A 1 211 ? 0.769 -28.922 -18.625 1 98.88 211 GLU A C 1
ATOM 1690 O O . GLU A 1 211 ? 1.449 -28.078 -19.203 1 98.88 211 GLU A O 1
ATOM 1695 N N . PHE A 1 212 ? 1.097 -30.172 -18.516 1 98.88 212 PHE A N 1
ATOM 1696 C CA . PHE A 1 212 ? 2.195 -30.781 -19.266 1 98.88 212 PHE A CA 1
ATOM 1697 C C . PHE A 1 212 ? 1.671 -31.578 -20.453 1 98.88 212 PHE A C 1
ATOM 1699 O O . PHE A 1 212 ? 0.821 -32.469 -20.281 1 98.88 212 PHE A O 1
ATOM 1706 N N . HIS A 1 213 ? 2.188 -31.25 -21.625 1 98.62 213 HIS A N 1
ATOM 1707 C CA . HIS A 1 213 ? 1.738 -31.906 -22.844 1 98.62 213 HIS A CA 1
ATOM 1708 C C . HIS A 1 213 ? 2.895 -32.594 -23.547 1 98.62 213 HIS A C 1
ATOM 1710 O O . HIS A 1 213 ? 3.92 -31.984 -23.844 1 98.62 213 HIS A O 1
ATOM 1716 N N . LYS A 1 214 ? 2.748 -33.812 -23.844 1 97.31 214 LYS A N 1
ATOM 1717 C CA . LYS A 1 214 ? 3.713 -34.594 -24.609 1 97.31 214 LYS A CA 1
ATOM 1718 C C . LYS A 1 214 ? 3.033 -35.781 -25.328 1 97.31 214 LYS A C 1
ATOM 1720 O O . LYS A 1 214 ? 2.279 -36.531 -24.719 1 97.31 214 LYS A O 1
ATOM 1725 N N . ASP A 1 215 ? 3.287 -35.875 -26.656 1 94.31 215 ASP A N 1
ATOM 1726 C CA . ASP A 1 215 ? 2.814 -37 -27.469 1 94.31 215 ASP A CA 1
ATOM 1727 C C . ASP A 1 215 ? 1.298 -37.156 -27.375 1 94.31 215 ASP A C 1
ATOM 1729 O O . ASP A 1 215 ? 0.788 -38.25 -27.203 1 94.31 215 ASP A O 1
ATOM 1733 N N . GLY A 1 216 ? 0.64 -36.094 -27.266 1 92.19 216 GLY A N 1
ATOM 1734 C CA . GLY A 1 216 ? -0.814 -36.094 -27.266 1 92.19 216 GLY A CA 1
ATOM 1735 C C . GLY A 1 216 ? -1.414 -36.312 -25.891 1 92.19 216 GLY A C 1
ATOM 1736 O O . GLY A 1 216 ? -2.635 -36.281 -25.719 1 92.19 216 GLY A O 1
ATOM 1737 N N . GLU A 1 217 ? -0.577 -36.469 -24.906 1 95.69 217 GLU A N 1
ATOM 1738 C CA . GLU A 1 217 ? -1.043 -36.656 -23.531 1 95.69 217 GLU A CA 1
ATOM 1739 C C . GLU A 1 217 ? -0.928 -35.375 -22.734 1 95.69 217 GLU A C 1
ATOM 1741 O O . GLU A 1 217 ? -0.028 -34.562 -22.969 1 95.69 217 GLU A O 1
ATOM 1746 N N . GLU A 1 218 ? -1.868 -35.188 -21.859 1 97.88 218 GLU A N 1
ATOM 1747 C CA . GLU A 1 218 ? -1.91 -34.031 -20.969 1 97.88 218 GLU A CA 1
ATOM 1748 C C . GLU A 1 218 ? -1.915 -34.438 -19.5 1 97.88 218 GLU A C 1
ATOM 1750 O O . GLU A 1 218 ? -2.637 -35.375 -19.125 1 97.88 218 GLU A O 1
ATOM 1755 N N . LYS A 1 219 ? -1.095 -33.906 -18.734 1 98.56 219 LYS A N 1
ATOM 1756 C CA . LYS A 1 219 ? -1.075 -34.094 -17.281 1 98.56 219 LYS A CA 1
ATOM 1757 C C . LYS A 1 219 ? -1.052 -32.75 -16.562 1 98.56 219 LYS A C 1
ATOM 1759 O O . LYS A 1 219 ? -0.444 -31.781 -17.047 1 98.56 219 LYS A O 1
ATOM 1764 N N . GLU A 1 220 ? -1.691 -32.688 -15.414 1 98.69 220 GLU A N 1
ATOM 1765 C CA . GLU A 1 220 ? -1.783 -31.453 -14.648 1 98.69 220 GLU A CA 1
ATOM 1766 C C . GLU A 1 220 ? -0.977 -31.531 -13.359 1 98.69 220 GLU A C 1
ATOM 1768 O O . GLU A 1 220 ? -1.004 -32.562 -12.672 1 98.69 220 GLU A O 1
ATOM 1773 N N . PHE A 1 221 ? -0.299 -30.484 -13.023 1 98.88 221 PHE A N 1
ATOM 1774 C CA . PHE A 1 221 ? 0.522 -30.438 -11.82 1 98.88 221 PHE A CA 1
ATOM 1775 C C . PHE A 1 221 ? 0.234 -29.156 -11.023 1 98.88 221 PHE A C 1
ATOM 1777 O O . PHE A 1 221 ? 0.133 -28.078 -11.594 1 98.88 221 PHE A O 1
ATOM 1784 N N . GLY A 1 222 ? 0.136 -29.234 -9.711 1 98.31 222 GLY A N 1
ATOM 1785 C CA . GLY A 1 222 ? -0.084 -28.109 -8.82 1 98.31 222 GLY A CA 1
ATOM 1786 C C . GLY A 1 222 ? 1.16 -27.703 -8.055 1 98.31 222 GLY A C 1
ATOM 1787 O O . GLY A 1 222 ? 1.084 -26.906 -7.109 1 98.31 222 GLY A O 1
ATOM 1788 N N . SER A 1 223 ? 2.287 -28.266 -8.453 1 98.62 223 SER A N 1
ATOM 1789 C CA . SER A 1 223 ? 3.592 -28.047 -7.848 1 98.62 223 SER A CA 1
ATOM 1790 C C . SER A 1 223 ? 4.707 -28.125 -8.883 1 98.62 223 SER A C 1
ATOM 1792 O O . SER A 1 223 ? 4.734 -29.047 -9.703 1 98.62 223 SER A O 1
ATOM 1794 N N . MET A 1 224 ? 5.574 -27.156 -8.797 1 98.75 224 MET A N 1
ATOM 1795 C CA . MET A 1 224 ? 6.723 -27.172 -9.695 1 98.75 224 MET A CA 1
ATOM 1796 C C . MET A 1 224 ? 7.613 -28.375 -9.414 1 98.75 224 MET A C 1
ATOM 1798 O O . MET A 1 224 ? 8.203 -28.938 -10.336 1 98.75 224 MET A O 1
ATOM 1802 N N . TRP A 1 225 ? 7.711 -28.75 -8.195 1 98.69 225 TRP A N 1
ATOM 1803 C CA . TRP A 1 225 ? 8.531 -29.906 -7.828 1 98.69 225 TRP A CA 1
ATOM 1804 C C . TRP A 1 225 ? 8.008 -31.172 -8.484 1 98.69 225 TRP A C 1
ATOM 1806 O O . TRP A 1 225 ? 8.781 -31.953 -9.055 1 98.69 225 TRP A O 1
ATOM 1816 N N . ARG A 1 226 ? 6.742 -31.328 -8.406 1 98.62 226 ARG A N 1
ATOM 1817 C CA . ARG A 1 226 ? 6.137 -32.5 -9.008 1 98.62 226 ARG A CA 1
ATOM 1818 C C . ARG A 1 226 ? 6.254 -32.469 -10.531 1 98.62 226 ARG A C 1
ATOM 1820 O O . ARG A 1 226 ? 6.445 -33.5 -11.164 1 98.62 226 ARG A O 1
ATOM 1827 N N . LEU A 1 227 ? 6.062 -31.297 -11.047 1 98.75 227 LEU A N 1
ATOM 1828 C CA . LEU A 1 227 ? 6.223 -31.125 -12.484 1 98.75 227 LEU A CA 1
ATOM 1829 C C . LEU A 1 227 ? 7.633 -31.5 -12.93 1 98.75 227 LEU A C 1
ATOM 1831 O O . LEU A 1 227 ? 7.801 -32.281 -13.875 1 98.75 227 LEU A O 1
ATOM 1835 N N . LEU A 1 228 ? 8.625 -31.062 -12.234 1 98.5 228 LEU A N 1
ATOM 1836 C CA . LEU A 1 228 ? 10.016 -31.297 -12.609 1 98.5 228 LEU A CA 1
ATOM 1837 C C . LEU A 1 228 ? 10.391 -32.75 -12.406 1 98.5 228 LEU A C 1
ATOM 1839 O O . LEU A 1 228 ? 11.164 -33.312 -13.188 1 98.5 228 LEU A O 1
ATOM 1843 N N . ASP A 1 229 ? 9.875 -33.344 -11.375 1 98.44 229 ASP A N 1
ATOM 1844 C CA . ASP A 1 229 ? 10.062 -34.781 -11.188 1 98.44 229 ASP A CA 1
ATOM 1845 C C . ASP A 1 229 ? 9.531 -35.562 -12.391 1 98.44 229 ASP A C 1
ATOM 1847 O O . ASP A 1 229 ? 10.172 -36.5 -12.859 1 98.44 229 ASP A O 1
ATOM 1851 N N . HIS A 1 230 ? 8.406 -35.188 -12.812 1 98.44 230 HIS A N 1
ATOM 1852 C CA . HIS A 1 230 ? 7.793 -35.844 -13.969 1 98.44 230 HIS A CA 1
ATOM 1853 C C . HIS A 1 230 ? 8.625 -35.625 -15.227 1 98.44 230 HIS A C 1
ATOM 1855 O O . HIS A 1 230 ? 8.852 -36.562 -16 1 98.44 230 HIS A O 1
ATOM 1861 N N . MET A 1 231 ? 9.023 -34.375 -15.422 1 97.81 231 MET A N 1
ATOM 1862 C CA . MET A 1 231 ? 9.828 -34.031 -16.594 1 97.81 231 MET A CA 1
ATOM 1863 C C . MET A 1 231 ? 11.117 -34.844 -16.609 1 97.81 231 MET A C 1
ATOM 1865 O O . MET A 1 231 ? 11.523 -35.375 -17.656 1 97.81 231 MET A O 1
ATOM 1869 N N . LYS A 1 232 ? 11.727 -35 -15.469 1 97.25 232 LYS A N 1
ATOM 1870 C CA . LYS A 1 232 ? 12.945 -35.812 -15.352 1 97.25 232 LYS A CA 1
ATOM 1871 C C . LYS A 1 232 ? 12.711 -37.25 -15.781 1 97.25 232 LYS A C 1
ATOM 1873 O O . LYS A 1 232 ? 13.57 -37.875 -16.406 1 97.25 232 LYS A O 1
ATOM 1878 N N . LYS A 1 233 ? 11.617 -37.719 -15.477 1 96.94 233 LYS A N 1
ATOM 1879 C CA . LYS A 1 233 ? 11.281 -39.125 -15.742 1 96.94 233 LYS A CA 1
ATOM 1880 C C . LYS A 1 233 ? 10.984 -39.344 -17.219 1 96.94 233 LYS A C 1
ATOM 1882 O O . LYS A 1 233 ? 11.352 -40.375 -17.797 1 96.94 233 LYS A O 1
ATOM 1887 N N . VAL A 1 234 ? 10.398 -38.375 -17.875 1 96.31 234 VAL A N 1
ATOM 1888 C CA . VAL A 1 234 ? 9.812 -38.688 -19.188 1 96.31 234 VAL A CA 1
ATOM 1889 C C . VAL A 1 234 ? 10.625 -38.031 -20.281 1 96.31 234 VAL A C 1
ATOM 1891 O O . VAL A 1 234 ? 10.43 -38.312 -21.469 1 96.31 234 VAL A O 1
ATOM 1894 N N . LEU A 1 235 ? 11.43 -37.125 -19.938 1 94.38 235 LEU A N 1
ATOM 1895 C CA . LEU A 1 235 ? 12.234 -36.406 -20.922 1 94.38 235 LEU A CA 1
ATOM 1896 C C . LEU A 1 235 ? 13.703 -36.812 -20.828 1 94.38 235 LEU A C 1
ATOM 1898 O O . LEU A 1 235 ? 14.391 -36.906 -21.844 1 94.38 235 LEU A O 1
ATOM 1902 N N . MET B 1 1 ? -9.875 20.328 6.125 1 93.81 1 MET B N 1
ATOM 1903 C CA . MET B 1 1 ? -11.039 19.969 6.938 1 93.81 1 MET B CA 1
ATOM 1904 C C . MET B 1 1 ? -11.086 18.484 7.219 1 93.81 1 MET B C 1
ATOM 1906 O O . MET B 1 1 ? -10.773 17.672 6.34 1 93.81 1 MET B O 1
ATOM 1910 N N . GLU B 1 2 ? -11.508 18.219 8.375 1 97.25 2 GLU B N 1
ATOM 1911 C CA . GLU B 1 2 ? -11.641 16.812 8.758 1 97.25 2 GLU B CA 1
ATOM 1912 C C . GLU B 1 2 ? -12.844 16.172 8.07 1 97.25 2 GLU B C 1
ATOM 1914 O O . GLU B 1 2 ? -13.953 16.703 8.133 1 97.25 2 GLU B O 1
ATOM 1919 N N . ILE B 1 3 ? -12.633 15.031 7.457 1 98.38 3 ILE B N 1
ATOM 1920 C CA . ILE B 1 3 ? -13.711 14.406 6.699 1 98.38 3 ILE B CA 1
ATOM 1921 C C . ILE B 1 3 ? -14 13.016 7.266 1 98.38 3 ILE B C 1
ATOM 1923 O O . ILE B 1 3 ? -15 12.383 6.902 1 98.38 3 ILE B O 1
ATOM 1927 N N . TYR B 1 4 ? -13.18 12.531 8.125 1 98.56 4 TYR B N 1
ATOM 1928 C CA . TYR B 1 4 ? -13.305 11.188 8.664 1 98.56 4 TYR B CA 1
ATOM 1929 C C . TYR B 1 4 ? -12.688 11.102 10.055 1 98.56 4 TYR B C 1
ATOM 1931 O O . TYR B 1 4 ? -11.633 11.68 10.312 1 98.56 4 TYR B O 1
ATOM 1939 N N . ARG B 1 5 ? -13.312 10.43 10.953 1 97.81 5 ARG B N 1
ATOM 1940 C CA . ARG B 1 5 ? -12.828 10.109 12.289 1 97.81 5 ARG B CA 1
ATOM 1941 C C . ARG B 1 5 ? -13.406 8.789 12.781 1 97.81 5 ARG B C 1
ATOM 1943 O O . ARG B 1 5 ? -14.594 8.516 12.609 1 97.81 5 ARG B O 1
ATOM 1950 N N . SER B 1 6 ? -12.5 7.988 13.305 1 97.81 6 SER B N 1
ATOM 1951 C CA . SER B 1 6 ? -12.914 6.723 13.898 1 97.81 6 SER B CA 1
ATOM 1952 C C . SER B 1 6 ? -11.984 6.309 15.031 1 97.81 6 SER B C 1
ATOM 1954 O O . SER B 1 6 ? -10.766 6.465 14.938 1 97.81 6 SER B O 1
ATOM 1956 N N . GLU B 1 7 ? -12.516 5.797 16.062 1 95 7 GLU B N 1
ATOM 1957 C CA . GLU B 1 7 ? -11.695 5.281 17.156 1 95 7 GLU B CA 1
ATOM 1958 C C . GLU B 1 7 ? -11.023 3.969 16.766 1 95 7 GLU B C 1
ATOM 1960 O O . GLU B 1 7 ? -9.945 3.646 17.266 1 95 7 GLU B O 1
ATOM 1965 N N . GLU B 1 8 ? -11.734 3.258 15.867 1 94.94 8 GLU B N 1
ATOM 1966 C CA . GLU B 1 8 ? -11.219 1.977 15.391 1 94.94 8 GLU B CA 1
ATOM 1967 C C . GLU B 1 8 ? -10.555 2.117 14.023 1 94.94 8 GLU B C 1
ATOM 1969 O O . GLU B 1 8 ? -10.844 3.061 13.281 1 94.94 8 GLU B O 1
ATOM 1974 N N . PHE B 1 9 ? -9.641 1.247 13.805 1 97.62 9 PHE B N 1
ATOM 1975 C CA . PHE B 1 9 ? -9.023 1.198 12.484 1 97.62 9 PHE B CA 1
ATOM 1976 C C . PHE B 1 9 ? -9.875 0.381 11.516 1 97.62 9 PHE B C 1
ATOM 1978 O O . PHE B 1 9 ? -9.914 -0.848 11.602 1 97.62 9 PHE B O 1
ATOM 1985 N N . ASN B 1 10 ? -10.562 1.026 10.555 1 97.75 10 ASN B N 1
ATOM 1986 C CA . ASN B 1 10 ? -11.461 0.396 9.594 1 97.75 10 ASN B CA 1
ATOM 1987 C C . ASN B 1 10 ? -10.945 0.552 8.164 1 97.75 10 ASN B C 1
ATOM 1989 O O . ASN B 1 10 ? -11.367 1.459 7.445 1 97.75 10 ASN B O 1
ATOM 1993 N N . PRO B 1 11 ? -10.203 -0.393 7.703 1 98.31 11 PRO B N 1
ATOM 1994 C CA . PRO B 1 11 ? -9.617 -0.297 6.367 1 98.31 11 PRO B CA 1
ATOM 1995 C C . PRO B 1 11 ? -10.664 -0.156 5.266 1 98.31 11 PRO B C 1
ATOM 1997 O O . PRO B 1 11 ? -10.453 0.578 4.297 1 98.31 11 PRO B O 1
ATOM 2000 N N . GLU B 1 12 ? -11.75 -0.85 5.371 1 98.69 12 GLU B N 1
ATOM 2001 C CA . GLU B 1 12 ? -12.789 -0.828 4.344 1 98.69 12 GLU B CA 1
ATOM 2002 C C . GLU B 1 12 ? -13.438 0.549 4.246 1 98.69 12 GLU B C 1
ATOM 2004 O O . GLU B 1 12 ? -13.797 0.997 3.154 1 98.69 12 GLU B O 1
ATOM 2009 N N . GLU B 1 13 ? -13.625 1.206 5.375 1 98.62 13 GLU B N 1
ATOM 2010 C CA . GLU B 1 13 ? -14.18 2.557 5.359 1 98.62 13 GLU B CA 1
ATOM 2011 C C . GLU B 1 13 ? -13.219 3.541 4.699 1 98.62 13 GLU B C 1
ATOM 2013 O O . GLU B 1 13 ? -13.656 4.449 3.986 1 98.62 13 GLU B O 1
ATOM 2018 N N . LEU B 1 14 ? -11.961 3.35 5 1 98.88 14 LEU B N 1
ATOM 2019 C CA . LEU B 1 14 ? -10.961 4.223 4.395 1 98.88 14 LEU B CA 1
ATOM 2020 C C . LEU B 1 14 ? -10.898 4.012 2.885 1 98.88 14 LEU B C 1
ATOM 2022 O O . LEU B 1 14 ? -10.727 4.973 2.125 1 98.88 14 LEU B O 1
ATOM 2026 N N . ALA B 1 15 ? -11.039 2.771 2.424 1 98.88 15 ALA B N 1
ATOM 2027 C CA . ALA B 1 15 ? -11.102 2.49 0.991 1 98.88 15 ALA B CA 1
ATOM 2028 C C . ALA B 1 15 ? -12.305 3.166 0.348 1 98.88 15 ALA B C 1
ATOM 2030 O O . ALA B 1 15 ? -12.195 3.752 -0.731 1 98.88 15 ALA B O 1
ATOM 2031 N N . LEU B 1 16 ? -13.438 3.066 0.992 1 98.88 16 LEU B N 1
ATOM 2032 C CA . LEU B 1 16 ? -14.648 3.709 0.492 1 98.88 16 LEU B CA 1
ATOM 2033 C C . LEU B 1 16 ? -14.469 5.223 0.42 1 98.88 16 LEU B C 1
ATOM 2035 O O . LEU B 1 16 ? -14.891 5.855 -0.548 1 98.88 16 LEU B O 1
ATOM 2039 N N . LEU B 1 17 ? -13.867 5.742 1.489 1 98.94 17 LEU B N 1
ATOM 2040 C CA . LEU B 1 17 ? -13.578 7.172 1.478 1 98.94 17 LEU B CA 1
ATOM 2041 C C . LEU B 1 17 ? -12.688 7.535 0.295 1 98.94 17 LEU B C 1
ATOM 2043 O O . LEU B 1 17 ? -12.914 8.547 -0.373 1 98.94 17 LEU B O 1
ATOM 2047 N N . GLY B 1 18 ? -11.688 6.738 0.057 1 98.88 18 GLY B N 1
ATOM 2048 C CA . GLY B 1 18 ? -10.836 6.938 -1.103 1 98.88 18 GLY B CA 1
ATOM 2049 C C . GLY B 1 18 ? -11.602 6.953 -2.412 1 98.88 18 GLY B C 1
ATOM 2050 O O . GLY B 1 18 ? -11.336 7.789 -3.279 1 98.88 18 GLY B O 1
ATOM 2051 N N . ARG B 1 19 ? -12.531 6.027 -2.576 1 98.81 19 ARG B N 1
ATOM 2052 C CA . ARG B 1 19 ? -13.344 5.98 -3.787 1 98.81 19 ARG B CA 1
ATOM 2053 C C . ARG B 1 19 ? -14.133 7.27 -3.965 1 98.81 19 ARG B C 1
ATOM 2055 O O . ARG B 1 19 ? -14.242 7.793 -5.078 1 98.81 19 ARG B O 1
ATOM 2062 N N . ALA B 1 20 ? -14.719 7.719 -2.877 1 98.88 20 ALA B N 1
ATOM 2063 C CA . ALA B 1 20 ? -15.492 8.953 -2.945 1 98.88 20 ALA B CA 1
ATOM 2064 C C . ALA B 1 20 ? -14.617 10.133 -3.357 1 98.88 20 ALA B C 1
ATOM 2066 O O . ALA B 1 20 ? -14.977 10.898 -4.254 1 98.88 20 ALA B O 1
ATOM 2067 N N . ILE B 1 21 ? -13.453 10.25 -2.762 1 98.88 21 ILE B N 1
ATOM 2068 C CA . ILE B 1 21 ? -12.523 11.344 -3.021 1 98.88 21 ILE B CA 1
ATOM 2069 C C . ILE B 1 21 ? -12.047 11.281 -4.473 1 98.88 21 ILE B C 1
ATOM 2071 O O . ILE B 1 21 ? -12.039 12.297 -5.168 1 98.88 21 ILE B O 1
ATOM 2075 N N . GLY B 1 22 ? -11.68 10.094 -4.938 1 98.81 22 GLY B N 1
ATOM 2076 C CA . GLY B 1 22 ? -11.242 9.93 -6.312 1 98.81 22 GLY B CA 1
ATOM 2077 C C . GLY B 1 22 ? -12.32 10.266 -7.324 1 98.81 22 GLY B C 1
ATOM 2078 O O . GLY B 1 22 ? -12.031 10.82 -8.391 1 98.81 22 GLY B O 1
ATOM 2079 N N . THR B 1 23 ? -13.539 9.859 -6.98 1 98.75 23 THR B N 1
ATOM 2080 C CA . THR B 1 23 ? -14.672 10.133 -7.859 1 98.75 23 THR B CA 1
ATOM 2081 C C . THR B 1 23 ? -14.852 11.633 -8.062 1 98.75 23 THR B C 1
ATOM 2083 O O . THR B 1 23 ? -15.141 12.078 -9.172 1 98.75 23 THR B O 1
ATOM 2086 N N . VAL B 1 24 ? -14.672 12.422 -6.969 1 98.56 24 VAL B N 1
ATOM 2087 C CA . VAL B 1 24 ? -14.82 13.875 -7.035 1 98.56 24 VAL B CA 1
ATOM 2088 C C . VAL B 1 24 ? -13.625 14.484 -7.762 1 98.56 24 VAL B C 1
ATOM 2090 O O . VAL B 1 24 ? -13.789 15.391 -8.578 1 98.56 24 VAL B O 1
ATOM 2093 N N . ALA B 1 25 ? -12.43 14.023 -7.547 1 97.62 25 ALA B N 1
ATOM 2094 C CA . ALA B 1 25 ? -11.195 14.656 -7.996 1 97.62 25 ALA B CA 1
ATOM 2095 C C . ALA B 1 25 ? -11.008 14.492 -9.5 1 97.62 25 ALA B C 1
ATOM 2097 O O . ALA B 1 25 ? -10.828 15.477 -10.227 1 97.62 25 ALA B O 1
ATOM 2098 N N . GLN B 1 26 ? -11.07 13.25 -9.984 1 96.5 26 GLN B N 1
ATOM 2099 C CA . GLN B 1 26 ? -10.781 12.891 -11.367 1 96.5 26 GLN B CA 1
ATOM 2100 C C . GLN B 1 26 ? -9.523 13.594 -11.867 1 96.5 26 GLN B C 1
ATOM 2102 O O . GLN B 1 26 ? -9.531 14.203 -12.945 1 96.5 26 GLN B O 1
ATOM 2107 N N . GLY B 1 27 ? -8.539 13.562 -11.141 1 98 27 GLY B N 1
ATOM 2108 C CA . GLY B 1 27 ? -7.223 14.156 -11.32 1 98 27 GLY B CA 1
ATOM 2109 C C . GLY B 1 27 ? -6.203 13.656 -10.32 1 98 27 GLY B C 1
ATOM 2110 O O . GLY B 1 27 ? -6.34 12.555 -9.781 1 98 27 GLY B O 1
ATOM 2111 N N . THR B 1 28 ? -5.129 14.422 -10.133 1 98.69 28 THR B N 1
ATOM 2112 C CA . THR B 1 28 ? -4.062 14.039 -9.211 1 98.69 28 THR B CA 1
ATOM 2113 C C . THR B 1 28 ? -4.328 14.594 -7.816 1 98.69 28 THR B C 1
ATOM 2115 O O . THR B 1 28 ? -4.629 15.781 -7.66 1 98.69 28 THR B O 1
ATOM 2118 N N . ILE B 1 29 ? -4.234 13.773 -6.848 1 98.88 29 ILE B N 1
ATOM 2119 C CA . ILE B 1 29 ? -4.414 14.133 -5.445 1 98.88 29 ILE B CA 1
ATOM 2120 C C . ILE B 1 29 ? -3.115 13.906 -4.68 1 98.88 29 ILE B C 1
ATOM 2122 O O . ILE B 1 29 ? -2.506 12.836 -4.789 1 98.88 29 ILE B O 1
ATOM 2126 N N . ILE B 1 30 ? -2.645 14.836 -3.924 1 98.94 30 ILE B N 1
ATOM 2127 C CA . ILE B 1 30 ? -1.486 14.648 -3.057 1 98.94 30 ILE B CA 1
ATOM 2128 C C . ILE B 1 30 ? -1.913 13.945 -1.771 1 98.94 30 ILE B C 1
ATOM 2130 O O . ILE B 1 30 ? -2.891 14.344 -1.133 1 98.94 30 ILE B O 1
ATOM 2134 N N . VAL B 1 31 ? -1.225 12.906 -1.483 1 98.94 31 VAL B N 1
ATOM 2135 C CA . VAL B 1 31 ? -1.573 12.141 -0.287 1 98.94 31 VAL B CA 1
ATOM 2136 C C . VAL B 1 31 ? -0.379 12.102 0.663 1 98.94 31 VAL B C 1
ATOM 2138 O O . VAL B 1 31 ? 0.763 11.93 0.227 1 98.94 31 VAL B O 1
ATOM 2141 N N . GLY B 1 32 ? -0.581 12.359 1.943 1 98.94 32 GLY B N 1
ATOM 2142 C CA . GLY B 1 32 ? 0.419 12.289 2.996 1 98.94 32 GLY B CA 1
ATOM 2143 C C . GLY B 1 32 ? -0.117 11.703 4.293 1 98.94 32 GLY B C 1
ATOM 2144 O O . GLY B 1 32 ? -1.311 11.414 4.402 1 98.94 32 GLY B O 1
ATOM 2145 N N . ARG B 1 33 ? 0.806 11.531 5.219 1 98.88 33 ARG B N 1
ATOM 2146 C CA . ARG B 1 33 ? 0.428 10.93 6.488 1 98.88 33 ARG B CA 1
ATOM 2147 C C . ARG B 1 33 ? 1.371 11.367 7.605 1 98.88 33 ARG B C 1
ATOM 2149 O O . ARG B 1 33 ? 2.396 12 7.348 1 98.88 33 ARG B O 1
ATOM 2156 N N . ASP B 1 34 ? 0.902 11.031 8.828 1 98.62 34 ASP B N 1
ATOM 2157 C CA . ASP B 1 34 ? 1.803 11.227 9.961 1 98.62 34 ASP B CA 1
ATOM 2158 C C . ASP B 1 34 ? 2.725 10.023 10.141 1 98.62 34 ASP B C 1
ATOM 2160 O O . ASP B 1 34 ? 2.996 9.297 9.18 1 98.62 34 ASP B O 1
ATOM 2164 N N . GLY B 1 35 ? 3.328 9.867 11.352 1 97.88 35 GLY B N 1
ATOM 2165 C CA . GLY B 1 35 ? 4.453 8.961 11.508 1 97.88 35 GLY B CA 1
ATOM 2166 C C . GLY B 1 35 ? 4.043 7.586 11.992 1 97.88 35 GLY B C 1
ATOM 2167 O O . GLY B 1 35 ? 4.871 6.676 12.062 1 97.88 35 GLY B O 1
ATOM 2168 N N . ARG B 1 36 ? 2.799 7.371 12.344 1 97.56 36 ARG B N 1
ATOM 2169 C CA . ARG B 1 36 ? 2.359 6.121 12.953 1 97.56 36 ARG B CA 1
ATOM 2170 C C . ARG B 1 36 ? 2.104 5.055 11.898 1 97.56 36 ARG B C 1
ATOM 2172 O O . ARG B 1 36 ? 1.715 5.371 10.766 1 97.56 36 ARG B O 1
ATOM 2179 N N . ALA B 1 37 ? 2.199 3.791 12.273 1 96.81 37 ALA B N 1
ATOM 2180 C CA . ALA B 1 37 ? 1.969 2.66 11.383 1 96.81 37 ALA B CA 1
ATOM 2181 C C . ALA B 1 37 ? 0.521 2.631 10.898 1 96.81 37 ALA B C 1
ATOM 2183 O O . ALA B 1 37 ? 0.257 2.346 9.727 1 96.81 37 ALA B O 1
ATOM 2184 N N . ILE B 1 38 ? -0.372 2.91 11.742 1 97.38 38 ILE B N 1
ATOM 2185 C CA . ILE B 1 38 ? -1.79 2.9 11.406 1 97.38 38 ILE B CA 1
ATOM 2186 C C . ILE B 1 38 ? -2.059 3.9 10.281 1 97.38 38 ILE B C 1
ATOM 2188 O O . ILE B 1 38 ? -2.873 3.641 9.391 1 97.38 38 ILE B O 1
ATOM 2192 N N . SER B 1 39 ? -1.394 4.969 10.352 1 98.38 39 SER B N 1
ATOM 2193 C CA . SER B 1 39 ? -1.551 5.984 9.32 1 98.38 39 SER B CA 1
ATOM 2194 C C . SER B 1 39 ? -0.943 5.531 7.996 1 98.38 39 SER B C 1
ATOM 2196 O O . SER B 1 39 ? -1.481 5.82 6.926 1 98.38 39 SER B O 1
ATOM 2198 N N . ARG B 1 40 ? 0.158 4.871 8.086 1 98 40 ARG B N 1
ATOM 2199 C CA . ARG B 1 40 ? 0.793 4.332 6.887 1 98 40 ARG B CA 1
ATOM 2200 C C . ARG B 1 40 ? -0.128 3.346 6.18 1 98 40 ARG B C 1
ATOM 2202 O O . ARG B 1 40 ? -0.333 3.441 4.965 1 98 40 ARG B O 1
ATOM 2209 N N . TYR B 1 41 ? -0.675 2.447 6.906 1 98.5 41 TYR B N 1
ATOM 2210 C CA . TYR B 1 41 ? -1.569 1.455 6.32 1 98.5 41 TYR B CA 1
ATOM 2211 C C . TYR B 1 41 ? -2.891 2.09 5.902 1 98.5 41 TYR B C 1
ATOM 2213 O O . TYR B 1 41 ? -3.445 1.751 4.855 1 98.5 41 TYR B O 1
ATOM 2221 N N . GLY B 1 42 ? -3.357 2.982 6.73 1 98.69 42 GLY B N 1
ATOM 2222 C CA . GLY B 1 42 ? -4.566 3.693 6.348 1 98.69 42 GLY B CA 1
ATOM 2223 C C . GLY B 1 42 ? -4.434 4.438 5.035 1 98.69 42 GLY B C 1
ATOM 2224 O O . GLY B 1 42 ? -5.367 4.461 4.23 1 98.69 42 GLY B O 1
ATOM 2225 N N . LYS B 1 43 ? -3.297 5.047 4.891 1 98.81 43 LYS B N 1
ATOM 2226 C CA . LYS B 1 43 ? -3.045 5.742 3.631 1 98.81 43 LYS B CA 1
ATOM 2227 C C . LYS B 1 43 ? -3.115 4.781 2.449 1 98.81 43 LYS B C 1
ATOM 2229 O O . LYS B 1 43 ? -3.623 5.133 1.383 1 98.81 43 LYS B O 1
ATOM 2234 N N . ARG B 1 44 ? -2.617 3.627 2.633 1 98.69 44 ARG B N 1
ATOM 2235 C CA . ARG B 1 44 ? -2.684 2.627 1.572 1 98.69 44 ARG B CA 1
ATOM 2236 C C . ARG B 1 44 ? -4.129 2.33 1.187 1 98.69 44 ARG B C 1
ATOM 2238 O O . ARG B 1 44 ? -4.457 2.244 0.002 1 98.69 44 ARG B O 1
ATOM 2245 N N . ALA B 1 45 ? -4.949 2.158 2.172 1 98.81 45 ALA B N 1
ATOM 2246 C CA . ALA B 1 45 ? -6.359 1.891 1.915 1 98.81 45 ALA B CA 1
ATOM 2247 C C . ALA B 1 45 ? -7.008 3.043 1.15 1 98.81 45 ALA B C 1
ATOM 2249 O O . ALA B 1 45 ? -7.742 2.82 0.186 1 98.81 45 ALA B O 1
ATOM 2250 N N . LEU B 1 46 ? -6.695 4.266 1.578 1 98.94 46 LEU B N 1
ATOM 2251 C CA . LEU B 1 46 ? -7.215 5.445 0.9 1 98.94 46 LEU B CA 1
ATOM 2252 C C . LEU B 1 46 ? -6.766 5.48 -0.557 1 98.94 46 LEU B C 1
ATOM 2254 O O . LEU B 1 46 ? -7.574 5.723 -1.454 1 98.94 46 LEU B O 1
ATOM 2258 N N . VAL B 1 47 ? -5.516 5.227 -0.769 1 98.94 47 VAL B N 1
ATOM 2259 C CA . VAL B 1 47 ? -4.914 5.305 -2.094 1 98.94 47 VAL B CA 1
ATOM 2260 C C . VAL B 1 47 ? -5.562 4.277 -3.018 1 98.94 47 VAL B C 1
ATOM 2262 O O . VAL B 1 47 ? -5.875 4.578 -4.172 1 98.94 47 VAL B O 1
ATOM 2265 N N . VAL B 1 48 ? -5.75 3.078 -2.508 1 98.88 48 VAL B N 1
ATOM 2266 C CA . VAL B 1 48 ? -6.359 2.043 -3.338 1 98.88 48 VAL B CA 1
ATOM 2267 C C . VAL B 1 48 ? -7.758 2.482 -3.768 1 98.88 48 VAL B C 1
ATOM 2269 O O . VAL B 1 48 ? -8.148 2.285 -4.922 1 98.88 48 VAL B O 1
ATOM 2272 N N . GLY B 1 49 ? -8.492 3.045 -2.834 1 98.88 49 GLY B N 1
ATOM 2273 C CA . GLY B 1 49 ? -9.789 3.582 -3.189 1 98.88 49 GLY B CA 1
ATOM 2274 C C . GLY B 1 49 ? -9.727 4.66 -4.258 1 98.88 49 GLY B C 1
ATOM 2275 O O . GLY B 1 49 ? -10.5 4.641 -5.219 1 98.88 49 GLY B O 1
ATOM 2276 N N . ILE B 1 50 ? -8.82 5.578 -4.129 1 98.88 50 ILE B N 1
ATOM 2277 C CA . ILE B 1 50 ? -8.672 6.707 -5.043 1 98.88 50 ILE B CA 1
ATOM 2278 C C . ILE B 1 50 ? -8.344 6.195 -6.445 1 98.88 50 ILE B C 1
ATOM 2280 O O . ILE B 1 50 ? -9.023 6.547 -7.414 1 98.88 50 ILE B O 1
ATOM 2284 N N . VAL B 1 51 ? -7.383 5.289 -6.559 1 98.75 51 VAL B N 1
ATOM 2285 C CA . VAL B 1 51 ? -6.887 4.883 -7.871 1 98.75 51 VAL B CA 1
ATOM 2286 C C . VAL B 1 51 ? -7.926 4.004 -8.57 1 98.75 51 VAL B C 1
ATOM 2288 O O . VAL B 1 51 ? -7.961 3.934 -9.797 1 98.75 51 VAL B O 1
ATOM 2291 N N . SER B 1 52 ? -8.773 3.355 -7.781 1 98.62 52 SER B N 1
ATOM 2292 C CA . SER B 1 52 ? -9.828 2.518 -8.352 1 98.62 52 SER B CA 1
ATOM 2293 C C . SER B 1 52 ? -10.797 3.344 -9.188 1 98.62 52 SER B C 1
ATOM 2295 O O . SER B 1 52 ? -11.57 2.793 -9.977 1 98.62 52 SER B O 1
ATOM 2297 N N . THR B 1 53 ? -10.781 4.688 -9.047 1 98.69 53 THR B N 1
ATOM 2298 C CA . THR B 1 53 ? -11.703 5.57 -9.75 1 98.69 53 THR B CA 1
ATOM 2299 C C . THR B 1 53 ? -11.031 6.188 -10.969 1 98.69 53 THR B C 1
ATOM 2301 O O . THR B 1 53 ? -11.656 6.953 -11.711 1 98.69 53 THR B O 1
ATOM 2304 N N . GLY B 1 54 ? -9.727 5.879 -11.188 1 98.44 54 GLY B N 1
ATOM 2305 C CA . GLY B 1 54 ? -8.992 6.453 -12.305 1 98.44 54 GLY B CA 1
ATOM 2306 C C . GLY B 1 54 ? -8.172 7.672 -11.914 1 98.44 54 GLY B C 1
ATOM 2307 O O . GLY B 1 54 ? -7.324 8.125 -12.68 1 98.44 54 GLY B O 1
ATOM 2308 N N . SER B 1 55 ? -8.438 8.227 -10.727 1 98.75 55 SER B N 1
ATOM 2309 C CA . SER B 1 55 ? -7.652 9.359 -10.227 1 98.75 55 SER B CA 1
ATOM 2310 C C . SER B 1 55 ? -6.246 8.922 -9.844 1 98.75 55 SER B C 1
ATOM 2312 O O . SER B 1 55 ? -6.027 7.77 -9.453 1 98.75 55 SER B O 1
ATOM 2314 N N . ALA B 1 56 ? -5.316 9.797 -9.938 1 98.69 56 ALA B N 1
ATOM 2315 C CA . ALA B 1 56 ? -3.922 9.531 -9.602 1 98.69 56 ALA B CA 1
ATOM 2316 C C . ALA B 1 56 ? -3.562 10.117 -8.242 1 98.69 56 ALA B C 1
ATOM 2318 O O . ALA B 1 56 ? -4.258 11 -7.738 1 98.69 56 ALA B O 1
ATOM 2319 N N . THR B 1 57 ? -2.539 9.555 -7.656 1 98.88 57 THR B N 1
ATOM 2320 C CA . THR B 1 57 ? -2.064 10.086 -6.383 1 98.88 57 THR B CA 1
ATOM 2321 C C . THR B 1 57 ? -0.585 10.445 -6.465 1 98.88 57 THR B C 1
ATOM 2323 O O . THR B 1 57 ? 0.188 9.773 -7.148 1 98.88 57 THR B O 1
ATOM 2326 N N . MET B 1 58 ? -0.231 11.5 -5.902 1 98.94 58 MET B N 1
ATOM 2327 C CA . MET B 1 58 ? 1.145 11.812 -5.527 1 98.94 58 MET B CA 1
ATOM 2328 C C . MET B 1 58 ? 1.377 11.555 -4.039 1 98.94 58 MET B C 1
ATOM 2330 O O . MET B 1 58 ? 0.916 12.328 -3.193 1 98.94 58 MET B O 1
ATOM 2334 N N . ASP B 1 59 ? 2.051 10.508 -3.785 1 98.88 59 ASP B N 1
ATOM 2335 C CA . ASP B 1 59 ? 2.268 10.102 -2.4 1 98.88 59 ASP B CA 1
ATOM 2336 C C . ASP B 1 59 ? 3.547 10.719 -1.838 1 98.88 59 ASP B C 1
ATOM 2338 O O . ASP B 1 59 ? 4.652 10.328 -2.219 1 98.88 59 ASP B O 1
ATOM 2342 N N . VAL B 1 60 ? 3.428 11.57 -0.895 1 98.88 60 VAL B N 1
ATOM 2343 C CA . VAL B 1 60 ? 4.578 12.289 -0.361 1 98.88 60 VAL B CA 1
ATOM 2344 C C . VAL B 1 60 ? 5.027 11.648 0.949 1 98.88 60 VAL B C 1
ATOM 2346 O O . VAL B 1 60 ? 5.953 12.133 1.602 1 98.88 60 VAL B O 1
ATOM 2349 N N . ARG B 1 61 ? 4.414 10.617 1.356 1 97.94 61 ARG B N 1
ATOM 2350 C CA . ARG B 1 61 ? 4.77 9.805 2.514 1 97.94 61 ARG B CA 1
ATOM 2351 C C . ARG B 1 61 ? 4.617 10.594 3.809 1 97.94 61 ARG B C 1
ATOM 2353 O O . ARG B 1 61 ? 3.564 11.18 4.066 1 97.94 61 ARG B O 1
ATOM 2360 N N . LEU B 1 62 ? 5.531 10.547 4.562 1 98.31 62 LEU B N 1
ATOM 2361 C CA . LEU B 1 62 ? 5.566 11.172 5.879 1 98.31 62 LEU B CA 1
ATOM 2362 C C . LEU B 1 62 ? 5.836 12.672 5.766 1 98.31 62 LEU B C 1
ATOM 2364 O O . LEU B 1 62 ? 6.82 13.086 5.145 1 98.31 62 LEU B O 1
ATOM 2368 N N . ILE B 1 63 ? 4.957 13.539 6.344 1 98.81 63 ILE B N 1
ATOM 2369 C CA . ILE B 1 63 ? 5.102 14.984 6.238 1 98.81 63 ILE B CA 1
ATOM 2370 C C . ILE B 1 63 ? 4.203 15.664 7.266 1 98.81 63 ILE B C 1
ATOM 2372 O O . ILE B 1 63 ? 3.094 15.195 7.539 1 98.81 63 ILE B O 1
ATOM 2376 N N . PRO B 1 64 ? 4.672 16.781 7.922 1 98.81 64 PRO B N 1
ATOM 2377 C CA . PRO B 1 64 ? 3.717 17.531 8.734 1 98.81 64 PRO B CA 1
ATOM 2378 C C . PRO B 1 64 ? 2.549 18.094 7.918 1 98.81 64 PRO B C 1
ATOM 2380 O O . PRO B 1 64 ? 2.75 18.594 6.809 1 98.81 64 PRO B O 1
ATOM 2383 N N . LEU B 1 65 ? 1.376 18.031 8.461 1 98.81 65 LEU B N 1
ATOM 2384 C CA . LEU B 1 65 ? 0.188 18.453 7.727 1 98.81 65 LEU B CA 1
ATOM 2385 C C . LEU B 1 65 ? 0.291 19.906 7.305 1 98.81 65 LEU B C 1
ATOM 2387 O O . LEU B 1 65 ? -0.082 20.266 6.184 1 98.81 65 LEU B O 1
ATOM 2391 N N . ILE B 1 66 ? 0.798 20.828 8.148 1 98.81 66 ILE B N 1
ATOM 2392 C CA . ILE B 1 66 ? 0.888 22.25 7.816 1 98.81 66 ILE B CA 1
ATOM 2393 C C . ILE B 1 66 ? 1.788 22.438 6.598 1 98.81 66 ILE B C 1
ATOM 2395 O O . ILE B 1 66 ? 1.529 23.297 5.758 1 98.81 66 ILE B O 1
ATOM 2399 N N . VAL B 1 67 ? 2.814 21.656 6.504 1 98.88 67 VAL B N 1
ATOM 2400 C CA . VAL B 1 67 ? 3.73 21.719 5.371 1 98.88 67 VAL B CA 1
ATOM 2401 C C . VAL B 1 67 ? 3.049 21.172 4.121 1 98.88 67 VAL B C 1
ATOM 2403 O O . VAL B 1 67 ? 3.184 21.734 3.031 1 98.88 67 VAL B O 1
ATOM 2406 N N . LEU B 1 68 ? 2.338 20.078 4.277 1 98.88 68 LEU B N 1
ATOM 2407 C CA . LEU B 1 68 ? 1.631 19.484 3.145 1 98.88 68 LEU B CA 1
ATOM 2408 C C . LEU B 1 68 ? 0.631 20.484 2.559 1 98.88 68 LEU B C 1
ATOM 2410 O O . LEU B 1 68 ? 0.471 20.562 1.339 1 98.88 68 LEU B O 1
ATOM 2414 N N . LYS B 1 69 ? -0.034 21.172 3.441 1 98.69 69 LYS B N 1
ATOM 2415 C CA . LYS B 1 69 ? -0.989 22.188 2.988 1 98.69 69 LYS B CA 1
ATOM 2416 C C . LYS B 1 69 ? -0.309 23.234 2.111 1 98.69 69 LYS B C 1
ATOM 2418 O O . LYS B 1 69 ? -0.813 23.578 1.041 1 98.69 69 LYS B O 1
ATOM 2423 N N . ASP B 1 70 ? 0.8 23.734 2.551 1 98.75 70 ASP B N 1
ATOM 2424 C CA . ASP B 1 70 ? 1.55 24.719 1.789 1 98.75 70 ASP B CA 1
ATOM 2425 C C . ASP B 1 70 ? 2.061 24.141 0.475 1 98.75 70 ASP B C 1
ATOM 2427 O O . ASP B 1 70 ? 1.992 24.797 -0.57 1 98.75 70 ASP B O 1
ATOM 2431 N N . PHE B 1 71 ? 2.557 22.906 0.561 1 98.62 71 PHE B N 1
ATOM 2432 C CA . PHE B 1 71 ? 3.102 22.219 -0.604 1 98.62 71 PHE B CA 1
ATOM 2433 C C . PHE B 1 71 ? 2.023 22.016 -1.66 1 98.62 71 PHE B C 1
ATOM 2435 O O . PHE B 1 71 ? 2.24 22.297 -2.84 1 98.62 71 PHE B O 1
ATOM 2442 N N . ALA B 1 72 ? 0.887 21.516 -1.25 1 98.44 72 ALA B N 1
ATOM 2443 C CA . ALA B 1 72 ? -0.229 21.25 -2.156 1 98.44 72 ALA B CA 1
ATOM 2444 C C . ALA B 1 72 ? -0.749 22.562 -2.764 1 98.44 72 ALA B C 1
ATOM 2446 O O . ALA B 1 72 ? -1.07 22.609 -3.953 1 98.44 72 ALA B O 1
ATOM 2447 N N . HIS B 1 73 ? -0.832 23.562 -1.931 1 97.88 73 HIS B N 1
ATOM 2448 C CA . HIS B 1 73 ? -1.292 24.859 -2.402 1 97.88 73 HIS B CA 1
ATOM 2449 C C . HIS B 1 73 ? -0.397 25.391 -3.518 1 97.88 73 HIS B C 1
ATOM 2451 O O . HIS B 1 73 ? -0.892 25.891 -4.535 1 97.88 73 HIS B O 1
ATOM 2457 N N . LYS B 1 74 ? 0.87 25.328 -3.334 1 97.56 74 LYS B N 1
ATOM 2458 C CA . LYS B 1 74 ? 1.826 25.797 -4.336 1 97.56 74 LYS B CA 1
ATOM 2459 C C . LYS B 1 74 ? 1.651 25.031 -5.652 1 97.56 74 LYS B C 1
ATOM 2461 O O . LYS B 1 74 ? 1.814 25.609 -6.727 1 97.56 74 LYS B O 1
ATOM 2466 N N . ARG B 1 75 ? 1.292 23.828 -5.559 1 97.38 75 ARG B N 1
ATOM 2467 C CA . ARG B 1 75 ? 1.164 22.969 -6.738 1 97.38 75 ARG B CA 1
ATOM 2468 C C . ARG B 1 75 ? -0.233 23.078 -7.34 1 97.38 75 ARG B C 1
ATOM 2470 O O . ARG B 1 75 ? -0.485 22.562 -8.43 1 97.38 75 ARG B O 1
ATOM 2477 N N . GLY B 1 76 ? -1.158 23.703 -6.676 1 98.06 76 GLY B N 1
ATOM 2478 C CA . GLY B 1 76 ? -2.529 23.828 -7.145 1 98.06 76 GLY B CA 1
ATOM 2479 C C . GLY B 1 76 ? -3.271 22.5 -7.16 1 98.06 76 GLY B C 1
ATOM 2480 O O . GLY B 1 76 ? -4.094 22.25 -8.047 1 98.06 76 GLY B O 1
ATOM 2481 N N . LEU B 1 77 ? -2.936 21.594 -6.27 1 98.56 77 LEU B N 1
ATOM 2482 C CA . LEU B 1 77 ? -3.543 20.266 -6.23 1 98.56 77 LEU B CA 1
ATOM 2483 C C . LEU B 1 77 ? -4.273 20.047 -4.91 1 98.56 77 LEU B C 1
ATOM 2485 O O . LEU B 1 77 ? -3.879 20.594 -3.877 1 98.56 77 LEU B O 1
ATOM 2489 N N . PRO B 1 78 ? -5.355 19.25 -4.949 1 98.75 78 PRO B N 1
ATOM 2490 C CA . PRO B 1 78 ? -5.996 18.891 -3.684 1 98.75 78 PRO B CA 1
ATOM 2491 C C . PRO B 1 78 ? -5.164 17.891 -2.875 1 98.75 78 PRO B C 1
ATOM 2493 O O . PRO B 1 78 ? -4.223 17.297 -3.4 1 98.75 78 PRO B O 1
ATOM 2496 N N . LEU B 1 79 ? -5.531 17.766 -1.583 1 98.81 79 LEU B N 1
ATOM 2497 C CA . LEU B 1 79 ? -4.746 16.859 -0.764 1 98.81 79 LEU B CA 1
ATOM 2498 C C . LEU B 1 79 ? -5.652 16.031 0.143 1 98.81 79 LEU B C 1
ATOM 2500 O O . LEU B 1 79 ? -6.789 16.422 0.415 1 98.81 79 LEU B O 1
ATOM 2504 N N . VAL B 1 80 ? -5.16 14.891 0.481 1 98.88 80 VAL B N 1
ATOM 2505 C CA . VAL B 1 80 ? -5.695 14.016 1.524 1 98.88 80 VAL B CA 1
ATOM 2506 C C . VAL B 1 80 ? -4.59 13.664 2.516 1 98.88 80 VAL B C 1
ATOM 2508 O O . VAL B 1 80 ? -3.459 13.367 2.115 1 98.88 80 VAL B O 1
ATOM 2511 N N . TYR B 1 81 ? -4.895 13.781 3.809 1 98.94 81 TYR B N 1
ATOM 2512 C CA . TYR B 1 81 ? -3.922 13.523 4.867 1 98.94 81 TYR B CA 1
ATOM 2513 C C . TYR B 1 81 ? -4.52 12.633 5.953 1 98.94 81 TYR B C 1
ATOM 2515 O O . TYR B 1 81 ? -5.574 12.953 6.508 1 98.94 81 TYR B O 1
ATOM 2523 N N . ILE B 1 82 ? -3.838 11.555 6.203 1 98.94 82 ILE B N 1
ATOM 2524 C CA . ILE B 1 82 ? -4.32 10.68 7.266 1 98.94 82 ILE B CA 1
ATOM 2525 C C . ILE B 1 82 ? -3.361 10.734 8.453 1 98.94 82 ILE B C 1
ATOM 2527 O O . ILE B 1 82 ? -2.143 10.773 8.273 1 98.94 82 ILE B O 1
ATOM 2531 N N . TYR B 1 83 ? -3.945 10.789 9.664 1 98.69 83 TYR B N 1
ATOM 2532 C CA . TYR B 1 83 ? -3.164 10.844 10.891 1 98.69 83 TYR B CA 1
ATOM 2533 C C . TYR B 1 83 ? -3.932 10.227 12.055 1 98.69 83 TYR B C 1
ATOM 2535 O O . TYR B 1 83 ? -5.117 9.914 11.93 1 98.69 83 TYR B O 1
ATOM 2543 N N . TYR B 1 84 ? -3.182 9.922 13.102 1 97.69 84 TYR B N 1
ATOM 2544 C CA . TYR B 1 84 ? -3.779 9.367 14.312 1 97.69 84 TYR B CA 1
ATOM 2545 C C . TYR B 1 84 ? -3.693 10.352 15.469 1 97.69 84 TYR B C 1
ATOM 2547 O O . TYR B 1 84 ? -2.6 10.781 15.844 1 97.69 84 TYR B O 1
ATOM 2555 N N . TYR B 1 85 ? -4.715 10.727 16.016 1 96.56 85 TYR B N 1
ATOM 2556 C CA . TYR B 1 85 ? -4.859 11.547 17.219 1 96.56 85 TYR B CA 1
ATOM 2557 C C . TYR B 1 85 ? -6.168 11.227 17.938 1 96.56 85 TYR B C 1
ATOM 2559 O O . TYR B 1 85 ? -7.215 11.789 17.609 1 96.56 85 TYR B O 1
ATOM 2567 N N . ASN B 1 86 ? -6.129 10.391 18.984 1 93.56 86 ASN B N 1
ATOM 2568 C CA . ASN B 1 86 ? -7.32 9.852 19.641 1 93.56 86 ASN B CA 1
ATOM 2569 C C . ASN B 1 86 ? -8.242 9.164 18.641 1 93.56 86 ASN B C 1
ATOM 2571 O O . ASN B 1 86 ? -9.453 9.398 18.641 1 93.56 86 ASN B O 1
ATOM 2575 N N . GLY B 1 87 ? -7.645 8.461 17.734 1 96.5 87 GLY B N 1
ATOM 2576 C CA . GLY B 1 87 ? -8.336 7.77 16.656 1 96.5 87 GLY B CA 1
ATOM 2577 C C . GLY B 1 87 ? -7.75 8.07 15.289 1 96.5 87 GLY B C 1
ATOM 2578 O O . GLY B 1 87 ? -6.828 8.883 15.164 1 96.5 87 GLY B O 1
ATOM 2579 N N . VAL B 1 88 ? -8.289 7.383 14.297 1 98.12 88 VAL B N 1
ATOM 2580 C CA . VAL B 1 88 ? -7.871 7.602 12.914 1 98.12 88 VAL B CA 1
ATOM 2581 C C . VAL B 1 88 ? -8.633 8.781 12.32 1 98.12 88 VAL B C 1
ATOM 2583 O O . VAL B 1 88 ? -9.867 8.836 12.406 1 98.12 88 VAL B O 1
ATOM 2586 N N . ARG B 1 89 ? -7.852 9.672 11.742 1 98.62 89 ARG B N 1
ATOM 2587 C CA . ARG B 1 89 ? -8.453 10.883 11.188 1 98.62 89 ARG B CA 1
ATOM 2588 C C . ARG B 1 89 ? -7.941 11.156 9.781 1 98.62 89 ARG B C 1
ATOM 2590 O O . ARG B 1 89 ? -6.801 10.82 9.453 1 98.62 89 ARG B O 1
ATOM 2597 N N . VAL B 1 90 ? -8.844 11.766 8.961 1 98.88 90 VAL B N 1
ATOM 2598 C CA . VAL B 1 90 ? -8.461 12.156 7.605 1 98.88 90 VAL B CA 1
ATOM 2599 C C . VAL B 1 90 ? -8.852 13.609 7.359 1 98.88 90 VAL B C 1
ATOM 2601 O O . VAL B 1 90 ? -9.992 14.008 7.621 1 98.88 90 VAL B O 1
ATOM 2604 N N . GLU B 1 91 ? -7.891 14.391 6.918 1 98.69 91 GLU B N 1
ATOM 2605 C CA . GLU B 1 91 ? -8.086 15.773 6.484 1 98.69 91 GLU B CA 1
ATOM 2606 C C . GLU B 1 91 ? -8.062 15.875 4.961 1 98.69 91 GLU B C 1
ATOM 2608 O O . GLU B 1 91 ? -7.293 15.18 4.297 1 98.69 91 GLU B O 1
ATOM 2613 N N . ILE B 1 92 ? -8.914 16.719 4.457 1 98.62 92 ILE B N 1
ATOM 2614 C CA . ILE B 1 92 ? -8.891 17.016 3.025 1 98.62 92 ILE B CA 1
ATOM 2615 C C . ILE B 1 92 ? -8.805 18.516 2.801 1 98.62 92 ILE B C 1
ATOM 2617 O O . ILE B 1 92 ? -9.188 19.312 3.668 1 98.62 92 ILE B O 1
ATOM 2621 N N . SER B 1 93 ? -8.25 18.875 1.737 1 98 93 SER B N 1
ATOM 2622 C CA . SER B 1 93 ? -8.258 20.25 1.228 1 98 93 SER B CA 1
ATOM 2623 C C . SER B 1 93 ? -8.406 20.266 -0.29 1 98 93 SER B C 1
ATOM 2625 O O . SER B 1 93 ? -7.883 19.406 -0.984 1 98 93 SER B O 1
ATOM 2627 N N . GLY B 1 94 ? -9.172 21.25 -0.78 1 97.38 94 GLY B N 1
ATOM 2628 C CA . GLY B 1 94 ? -9.383 21.344 -2.215 1 97.38 94 GLY B CA 1
ATOM 2629 C C . GLY B 1 94 ? -10.594 20.594 -2.697 1 97.38 94 GLY B C 1
ATOM 2630 O O . GLY B 1 94 ? -10.742 20.328 -3.895 1 97.38 94 GLY B O 1
ATOM 2631 N N . PHE B 1 95 ? -11.469 20.156 -1.766 1 97.38 95 PHE B N 1
ATOM 2632 C CA . PHE B 1 95 ? -12.68 19.406 -2.064 1 97.38 95 PHE B CA 1
ATOM 2633 C C . PHE B 1 95 ? -13.891 20.031 -1.374 1 97.38 95 PHE B C 1
ATOM 2635 O O . PHE B 1 95 ? -13.742 20.75 -0.391 1 97.38 95 PHE B O 1
ATOM 2642 N N . ASP B 1 96 ? -15.016 19.766 -1.911 1 96.69 96 ASP B N 1
ATOM 2643 C CA . ASP B 1 96 ? -16.266 19.984 -1.193 1 96.69 96 ASP B CA 1
ATOM 2644 C C . ASP B 1 96 ? -16.641 18.766 -0.344 1 96.69 96 ASP B C 1
ATOM 2646 O O . ASP B 1 96 ? -17 17.719 -0.879 1 96.69 96 ASP B O 1
ATOM 2650 N N . PRO B 1 97 ? -16.578 18.938 0.913 1 97 97 PRO B N 1
ATOM 2651 C CA . PRO B 1 97 ? -16.859 17.797 1.773 1 97 97 PRO B CA 1
ATOM 2652 C C . PRO B 1 97 ? -18.281 17.234 1.581 1 97 97 PRO B C 1
ATOM 2654 O O . PRO B 1 97 ? -18.5 16.031 1.741 1 97 97 PRO B O 1
ATOM 2657 N N . ASP B 1 98 ? -19.203 18.094 1.215 1 97.62 98 ASP B N 1
ATOM 2658 C CA . ASP B 1 98 ? -20.594 17.656 1.042 1 97.62 98 ASP B CA 1
ATOM 2659 C C . ASP B 1 98 ? -20.719 16.703 -0.139 1 97.62 98 ASP B C 1
ATOM 2661 O O . ASP B 1 98 ? -21.516 15.758 -0.098 1 97.62 98 ASP B O 1
ATOM 2665 N N . GLU B 1 99 ? -19.984 16.984 -1.13 1 98 99 GLU B N 1
ATOM 2666 C CA . GLU B 1 99 ? -19.984 16.094 -2.289 1 98 99 GLU B CA 1
ATOM 2667 C C . GLU B 1 99 ? -19.453 14.711 -1.928 1 98 99 GLU B C 1
ATOM 2669 O O . GLU B 1 99 ? -20.016 13.695 -2.328 1 98 99 GLU B O 1
ATOM 2674 N N . ILE B 1 100 ? -18.391 14.672 -1.227 1 98.44 100 ILE B N 1
ATOM 2675 C CA . ILE B 1 100 ? -17.766 13.414 -0.803 1 98.44 100 ILE B CA 1
ATOM 2676 C C . ILE B 1 100 ? -18.734 12.641 0.092 1 98.44 100 ILE B C 1
ATOM 2678 O O . ILE B 1 100 ? -18.938 11.438 -0.096 1 98.44 100 ILE B O 1
ATOM 2682 N N . ASN B 1 101 ? -19.328 13.328 1.032 1 98.06 101 ASN B N 1
ATOM 2683 C CA . ASN B 1 101 ? -20.25 12.688 1.961 1 98.06 101 ASN B CA 1
ATOM 2684 C C . ASN B 1 101 ? -21.469 12.125 1.235 1 98.06 101 ASN B C 1
ATOM 2686 O O . ASN B 1 101 ? -21.969 11.062 1.603 1 98.06 101 ASN B O 1
ATOM 2690 N N . ALA B 1 102 ? -21.969 12.844 0.292 1 98.25 102 ALA B N 1
ATOM 2691 C CA . ALA B 1 102 ? -23.094 12.367 -0.502 1 98.25 102 ALA B CA 1
ATOM 2692 C C . ALA B 1 102 ? -22.75 11.062 -1.218 1 98.25 102 ALA B C 1
ATOM 2694 O O . ALA B 1 102 ? -23.562 10.141 -1.262 1 98.25 102 ALA B O 1
ATOM 2695 N N . LEU B 1 103 ? -21.531 11.023 -1.772 1 98.44 103 LEU B N 1
ATOM 2696 C CA . LEU B 1 103 ? -21.078 9.82 -2.469 1 98.44 103 LEU B CA 1
ATOM 2697 C C . LEU B 1 103 ? -20.938 8.656 -1.5 1 98.44 103 LEU B C 1
ATOM 2699 O O . LEU B 1 103 ? -21.25 7.512 -1.851 1 98.44 103 LEU B O 1
ATOM 2703 N N . LEU B 1 104 ? -20.469 8.906 -0.308 1 98.19 104 LEU B N 1
ATOM 2704 C CA . LEU B 1 104 ? -20.312 7.855 0.693 1 98.19 104 LEU B CA 1
ATOM 2705 C C . LEU B 1 104 ? -21.672 7.277 1.084 1 98.19 104 LEU B C 1
ATOM 2707 O O . LEU B 1 104 ? -21.781 6.086 1.38 1 98.19 104 LEU B O 1
ATOM 2711 N N . LYS B 1 105 ? -22.672 8.117 1.104 1 97.69 105 LYS B N 1
ATOM 2712 C CA . LYS B 1 105 ? -24.031 7.688 1.457 1 97.69 105 LYS B CA 1
ATOM 2713 C C . LYS B 1 105 ? -24.656 6.875 0.331 1 97.69 105 LYS B C 1
ATOM 2715 O O . LYS B 1 105 ? -25.312 5.863 0.582 1 97.69 105 LYS B O 1
ATOM 2720 N N . THR B 1 106 ? -24.406 7.289 -0.896 1 97.69 106 THR B N 1
ATOM 2721 C CA . THR B 1 106 ? -25.078 6.668 -2.033 1 97.69 106 THR B CA 1
ATOM 2722 C C . THR B 1 106 ? -24.25 5.516 -2.59 1 97.69 106 THR B C 1
ATOM 2724 O O . THR B 1 106 ? -24.75 4.688 -3.348 1 97.69 106 THR B O 1
ATOM 2727 N N . LYS B 1 107 ? -22.938 5.582 -2.311 1 96.75 107 LYS B N 1
ATOM 2728 C CA . LYS B 1 107 ? -21.984 4.594 -2.789 1 96.75 107 LYS B CA 1
ATOM 2729 C C . LYS B 1 107 ? -21.922 4.574 -4.312 1 96.75 107 LYS B C 1
ATOM 2731 O O . LYS B 1 107 ? -21.797 3.512 -4.922 1 96.75 107 LYS B O 1
ATOM 2736 N N . LYS B 1 108 ? -22.234 5.711 -4.918 1 97.25 108 LYS B N 1
ATOM 2737 C CA . LYS B 1 108 ? -22.094 5.871 -6.363 1 97.25 108 LYS B CA 1
ATOM 2738 C C . LYS B 1 108 ? -20.719 6.402 -6.734 1 97.25 108 LYS B C 1
ATOM 2740 O O . LYS B 1 108 ? -20.5 7.617 -6.762 1 97.25 108 LYS B O 1
ATOM 2745 N N . PHE B 1 109 ? -19.891 5.488 -7.043 1 98.44 109 PHE B N 1
ATOM 2746 C CA . PHE B 1 109 ? -18.5 5.844 -7.367 1 98.44 109 PHE B CA 1
ATOM 2747 C C . PHE B 1 109 ? -18.219 5.605 -8.844 1 98.44 109 PHE B C 1
ATOM 2749 O O . PHE B 1 109 ? -18.812 4.715 -9.461 1 98.44 109 PHE B O 1
ATOM 2756 N N . ILE B 1 110 ? -17.328 6.375 -9.383 1 97.88 110 ILE B N 1
ATOM 2757 C CA . ILE B 1 110 ? -16.75 6.047 -10.68 1 97.88 110 ILE B CA 1
ATOM 2758 C C . ILE B 1 110 ? -15.914 4.773 -10.562 1 97.88 110 ILE B C 1
ATOM 2760 O O . ILE B 1 110 ? -15.172 4.594 -9.594 1 97.88 110 ILE B O 1
ATOM 2764 N N . GLU B 1 111 ? -16.094 3.896 -11.438 1 96.88 111 GLU B N 1
ATOM 2765 C CA . GLU B 1 111 ? -15.289 2.686 -11.555 1 96.88 111 GLU B CA 1
ATOM 2766 C C . GLU B 1 111 ? -14.406 2.729 -12.797 1 96.88 111 GLU B C 1
ATOM 2768 O O . GLU B 1 111 ? -14.898 2.676 -13.922 1 96.88 111 GLU B O 1
ATOM 2773 N N . ALA B 1 112 ? -13.18 2.789 -12.578 1 97.19 112 ALA B N 1
ATOM 2774 C CA . ALA B 1 112 ? -12.258 2.855 -13.711 1 97.19 112 ALA B CA 1
ATOM 2775 C C . ALA B 1 112 ? -12.172 1.511 -14.43 1 97.19 112 ALA B C 1
ATOM 2777 O O . ALA B 1 112 ? -12.25 0.456 -13.789 1 97.19 112 ALA B O 1
ATOM 2778 N N . HIS B 1 113 ? -12.008 1.562 -15.742 1 95.25 113 HIS B N 1
ATOM 2779 C CA . HIS B 1 113 ? -11.617 0.365 -16.484 1 95.25 113 HIS B CA 1
ATOM 2780 C C . HIS B 1 113 ? -10.289 -0.19 -15.969 1 95.25 113 HIS B C 1
ATOM 2782 O O . HIS B 1 113 ? -9.414 0.57 -15.555 1 95.25 113 HIS B O 1
ATOM 2788 N N . PRO B 1 114 ? -10.164 -1.468 -16.031 1 93.31 114 PRO B N 1
ATOM 2789 C CA . PRO B 1 114 ? -8.938 -2.084 -15.508 1 93.31 114 PRO B CA 1
ATOM 2790 C C . PRO B 1 114 ? -7.672 -1.464 -16.094 1 93.31 114 PRO B C 1
ATOM 2792 O O . PRO B 1 114 ? -6.664 -1.331 -15.406 1 93.31 114 PRO B O 1
ATOM 2795 N N . ASN B 1 115 ? -7.723 -1.043 -17.312 1 91.56 115 ASN B N 1
ATOM 2796 C CA . ASN B 1 115 ? -6.57 -0.462 -17.984 1 91.56 115 ASN B CA 1
ATOM 2797 C C . ASN B 1 115 ? -6.371 1.001 -17.609 1 91.56 115 ASN B C 1
ATOM 2799 O O . ASN B 1 115 ? -5.348 1.602 -17.938 1 91.56 115 ASN B O 1
ATOM 2803 N N . ASP B 1 116 ? -7.348 1.485 -16.828 1 95 116 ASP B N 1
ATOM 2804 C CA . ASP B 1 116 ? -7.336 2.928 -16.609 1 95 116 ASP B CA 1
ATOM 2805 C C . ASP B 1 116 ? -7.281 3.248 -15.109 1 95 116 ASP B C 1
ATOM 2807 O O . ASP B 1 116 ? -7.633 4.352 -14.695 1 95 116 ASP B O 1
ATOM 2811 N N . ILE B 1 117 ? -6.93 2.303 -14.328 1 96 117 ILE B N 1
ATOM 2812 C CA . ILE B 1 117 ? -6.777 2.598 -12.906 1 96 117 ILE B CA 1
ATOM 2813 C C . ILE B 1 117 ? -5.695 3.658 -12.711 1 96 117 ILE B C 1
ATOM 2815 O O . ILE B 1 117 ? -4.738 3.725 -13.484 1 96 117 ILE B O 1
ATOM 2819 N N . GLY B 1 118 ? -5.898 4.465 -11.695 1 97.44 118 GLY B N 1
ATOM 2820 C CA . GLY B 1 118 ? -4.957 5.547 -11.445 1 97.44 118 GLY B CA 1
ATOM 2821 C C . GLY B 1 118 ? -3.594 5.059 -11 1 97.44 118 GLY B C 1
ATOM 2822 O O . GLY B 1 118 ? -3.471 3.961 -10.453 1 97.44 118 GLY B O 1
ATOM 2823 N N . ALA B 1 119 ? -2.602 5.891 -11.211 1 96.69 119 ALA B N 1
ATOM 2824 C CA . ALA B 1 119 ? -1.236 5.582 -10.797 1 96.69 119 ALA B CA 1
ATOM 2825 C C . ALA B 1 119 ? -0.878 6.32 -9.508 1 96.69 119 ALA B C 1
ATOM 2827 O O . ALA B 1 119 ? -1.509 7.32 -9.156 1 96.69 119 ALA B O 1
ATOM 2828 N N . THR B 1 120 ? 0.007 5.727 -8.781 1 98.25 120 THR B N 1
ATOM 2829 C CA . THR B 1 120 ? 0.634 6.41 -7.656 1 98.25 120 THR B CA 1
ATOM 2830 C C . THR B 1 120 ? 2.057 6.836 -8.008 1 98.25 120 THR B C 1
ATOM 2832 O O . THR B 1 120 ? 2.883 6.008 -8.391 1 98.25 120 THR B O 1
ATOM 2835 N N . VAL B 1 121 ? 2.311 8.07 -7.922 1 98.12 121 VAL B N 1
ATOM 2836 C CA . VAL B 1 121 ? 3.67 8.586 -8.047 1 98.12 121 VAL B CA 1
ATOM 2837 C C . VAL B 1 121 ? 4.219 8.945 -6.668 1 98.12 121 VAL B C 1
ATOM 2839 O O . VAL B 1 121 ? 3.592 9.703 -5.922 1 98.12 121 VAL B O 1
ATOM 2842 N N . TYR B 1 122 ? 5.328 8.383 -6.332 1 98.31 122 TYR B N 1
ATOM 2843 C CA . TYR B 1 122 ? 5.941 8.672 -5.039 1 98.31 122 TYR B CA 1
ATOM 2844 C C . TYR B 1 122 ? 6.832 9.914 -5.125 1 98.31 122 TYR B C 1
ATOM 2846 O O . TYR B 1 122 ? 7.594 10.07 -6.078 1 98.31 122 TYR B O 1
ATOM 2854 N N . TYR B 1 123 ? 6.656 10.75 -4.18 1 98.38 123 TYR B N 1
ATOM 2855 C CA . TYR B 1 123 ? 7.441 11.977 -4.082 1 98.38 123 TYR B CA 1
ATOM 2856 C C . TYR B 1 123 ? 7.953 12.18 -2.66 1 98.38 123 TYR B C 1
ATOM 2858 O O . TYR B 1 123 ? 7.477 13.07 -1.945 1 98.38 123 TYR B O 1
ATOM 2866 N N . PRO B 1 124 ? 8.945 11.484 -2.297 1 97.19 124 PRO B N 1
ATOM 2867 C CA . PRO B 1 124 ? 9.391 11.492 -0.902 1 97.19 124 PRO B CA 1
ATOM 2868 C C . PRO B 1 124 ? 10.141 12.766 -0.527 1 97.19 124 PRO B C 1
ATOM 2870 O O . PRO B 1 124 ? 10.383 13.016 0.655 1 97.19 124 PRO B O 1
ATOM 2873 N N . ASN B 1 125 ? 10.469 13.672 -1.475 1 98.12 125 ASN B N 1
ATOM 2874 C CA . ASN B 1 125 ? 11.305 14.828 -1.197 1 98.12 125 ASN B CA 1
ATOM 2875 C C . ASN B 1 125 ? 10.469 16.078 -0.943 1 98.12 125 ASN B C 1
ATOM 2877 O O . ASN B 1 125 ? 10.992 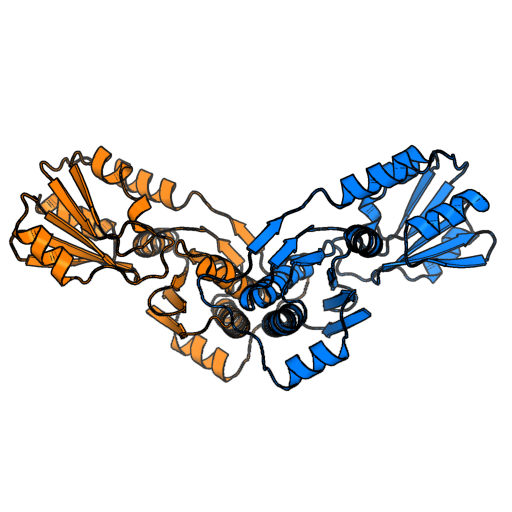17.203 -0.941 1 98.12 125 ASN B O 1
ATOM 2881 N N . ALA B 1 126 ? 9.227 15.867 -0.739 1 98.62 126 ALA B N 1
ATOM 2882 C CA . ALA B 1 126 ? 8.336 17.016 -0.601 1 98.62 126 ALA B CA 1
ATOM 2883 C C . ALA B 1 126 ? 8.766 17.906 0.564 1 98.62 126 ALA B C 1
ATOM 2885 O O . ALA B 1 126 ? 8.828 19.125 0.429 1 98.62 126 ALA B O 1
ATOM 2886 N N . LEU B 1 127 ? 9.07 17.359 1.681 1 98.5 127 LEU B N 1
ATOM 2887 C CA . LEU B 1 127 ? 9.469 18.125 2.855 1 98.5 127 LEU B CA 1
ATOM 2888 C C . LEU B 1 127 ? 10.773 18.875 2.604 1 98.5 127 LEU B C 1
ATOM 2890 O O . LEU B 1 127 ? 10.883 20.062 2.914 1 98.5 127 LEU B O 1
ATOM 2894 N N . ASP B 1 128 ? 11.734 18.203 2.025 1 98.12 128 ASP B N 1
ATOM 2895 C CA . ASP B 1 128 ? 13.031 18.828 1.727 1 98.12 128 ASP B CA 1
ATOM 2896 C C . ASP B 1 128 ? 12.875 19.984 0.758 1 98.12 128 ASP B C 1
ATOM 2898 O O . ASP B 1 128 ? 13.492 21.047 0.939 1 98.12 128 ASP B O 1
ATOM 2902 N N . ASP B 1 129 ? 12.109 19.719 -0.258 1 98.12 129 ASP B N 1
ATOM 2903 C CA . ASP B 1 129 ? 11.867 20.781 -1.233 1 98.12 129 ASP B CA 1
ATOM 2904 C C . ASP B 1 129 ? 11.227 22 -0.572 1 98.12 129 ASP B C 1
ATOM 2906 O O . ASP B 1 129 ? 11.594 23.141 -0.874 1 98.12 129 ASP B O 1
ATOM 2910 N N . PHE B 1 130 ? 10.305 21.75 0.25 1 98.5 130 PHE B N 1
ATOM 2911 C CA . PHE B 1 130 ? 9.625 22.828 0.958 1 98.5 130 PHE B CA 1
ATOM 2912 C C . PHE B 1 130 ? 10.617 23.609 1.812 1 98.5 130 PHE B C 1
ATOM 2914 O O . PHE B 1 130 ? 10.617 24.844 1.79 1 98.5 130 PHE B O 1
ATOM 2921 N N . LEU B 1 131 ? 11.484 22.984 2.625 1 98.19 131 LEU B N 1
ATOM 2922 C CA . LEU B 1 131 ? 12.469 23.625 3.48 1 98.19 131 LEU B CA 1
ATOM 2923 C C . LEU B 1 131 ? 13.453 24.453 2.652 1 98.19 131 LEU B C 1
ATOM 2925 O O . LEU B 1 131 ? 13.812 25.578 3.031 1 98.19 131 LEU B O 1
ATOM 2929 N N . GLN B 1 132 ? 13.828 23.906 1.539 1 97.94 132 GLN B N 1
ATOM 2930 C CA . GLN B 1 132 ? 14.727 24.641 0.66 1 97.94 132 GLN B CA 1
ATOM 2931 C C . GLN B 1 132 ? 14.086 25.953 0.185 1 97.94 132 GLN B C 1
ATOM 2933 O O . GLN B 1 132 ? 14.758 26.984 0.087 1 97.94 132 GLN B O 1
ATOM 2938 N N . ASP B 1 133 ? 12.852 25.859 -0.131 1 97.88 133 ASP B N 1
ATOM 2939 C CA . ASP B 1 133 ? 12.125 27.062 -0.52 1 97.88 133 ASP B CA 1
ATOM 2940 C C . ASP B 1 133 ? 12.117 28.094 0.61 1 97.88 133 ASP B C 1
ATOM 2942 O O . ASP B 1 133 ? 12.289 29.281 0.368 1 97.88 133 ASP B O 1
ATOM 2946 N N . ILE B 1 134 ? 11.867 27.609 1.807 1 96.81 134 ILE B N 1
ATOM 2947 C CA . ILE B 1 134 ? 11.875 28.469 2.984 1 96.81 134 ILE B CA 1
ATOM 2948 C C . ILE B 1 134 ? 13.242 29.141 3.133 1 96.81 134 ILE B C 1
ATOM 2950 O O . ILE B 1 134 ? 13.328 30.344 3.371 1 96.81 134 ILE B O 1
ATOM 2954 N N . PHE B 1 135 ? 14.297 28.406 2.967 1 97.19 135 PHE B N 1
ATOM 2955 C CA . PHE B 1 135 ? 15.656 28.875 3.189 1 97.19 135 PHE B CA 1
ATOM 2956 C C . PHE B 1 135 ? 16.047 29.922 2.148 1 97.19 135 PHE B C 1
ATOM 2958 O O . PHE B 1 135 ? 16.797 30.859 2.441 1 97.19 135 PHE B O 1
ATOM 2965 N N . LYS B 1 136 ? 15.531 29.75 0.99 1 97.5 136 LYS B N 1
ATOM 2966 C CA . LYS B 1 136 ? 15.789 30.719 -0.069 1 97.5 136 LYS B CA 1
ATOM 2967 C C . LYS B 1 136 ? 15.062 32.031 0.201 1 97.5 136 LYS B C 1
ATOM 2969 O O . LYS B 1 136 ? 15.555 33.125 -0.145 1 97.5 136 LYS B O 1
ATOM 2974 N N . HIS B 1 137 ? 13.969 32 0.848 1 97.25 137 HIS B N 1
ATOM 2975 C CA . HIS B 1 137 ? 13.086 33.156 0.998 1 97.25 137 HIS B CA 1
ATOM 2976 C C . HIS B 1 137 ? 13.391 33.906 2.289 1 97.25 137 HIS B C 1
ATOM 2978 O O . HIS B 1 137 ? 13.227 35.125 2.35 1 97.25 137 HIS B O 1
ATOM 2984 N N . TYR B 1 138 ? 13.766 33.156 3.279 1 97.06 138 TYR B N 1
ATOM 2985 C CA . TYR B 1 138 ? 13.992 33.75 4.582 1 97.06 138 TYR B CA 1
ATOM 2986 C C . TYR B 1 138 ? 15.453 33.656 4.996 1 97.06 138 TYR B C 1
ATOM 2988 O O . TYR B 1 138 ? 16 32.531 5.043 1 97.06 138 TYR B O 1
ATOM 2996 N N . ASN B 1 139 ? 16.031 34.75 5.41 1 93.5 139 ASN B N 1
ATOM 2997 C CA . ASN B 1 139 ? 17.438 34.781 5.809 1 93.5 139 ASN B CA 1
ATOM 2998 C C . ASN B 1 139 ? 17.625 35.562 7.098 1 93.5 139 ASN B C 1
ATOM 3000 O O . ASN B 1 139 ? 18.766 35.938 7.434 1 93.5 139 ASN B O 1
ATOM 3004 N N . PHE B 1 140 ? 16.641 35.812 7.828 1 95.94 140 PHE B N 1
ATOM 3005 C CA . PHE B 1 140 ? 16.766 36.531 9.102 1 95.94 140 PHE B CA 1
ATOM 3006 C C . PHE B 1 140 ? 17.219 35.594 10.203 1 95.94 140 PHE B C 1
ATOM 3008 O O . PHE B 1 140 ? 17.156 34.375 10.047 1 95.94 140 PHE B O 1
ATOM 3015 N N . THR B 1 141 ? 17.703 36.125 11.258 1 95.88 141 THR B N 1
ATOM 3016 C CA . THR B 1 141 ? 18.172 35.344 12.391 1 95.88 141 THR B CA 1
ATOM 3017 C C . THR B 1 141 ? 17.375 35.656 13.648 1 95.88 141 THR B C 1
ATOM 3019 O O . THR B 1 141 ? 16.859 36.781 13.805 1 95.88 141 THR B O 1
ATOM 3022 N N . ILE B 1 142 ? 17.203 34.688 14.391 1 94.94 142 ILE B N 1
ATOM 3023 C CA . ILE B 1 142 ? 16.516 34.812 15.672 1 94.94 142 ILE B CA 1
ATOM 3024 C C . ILE B 1 142 ? 17.484 34.531 16.812 1 94.94 142 ILE B C 1
ATOM 3026 O O . ILE B 1 142 ? 18.219 33.531 16.797 1 94.94 142 ILE B O 1
ATOM 3030 N N . GLU B 1 143 ? 17.578 35.406 17.656 1 91.38 143 GLU B N 1
ATOM 3031 C CA . GLU B 1 143 ? 18.391 35.219 18.859 1 91.38 143 GLU B CA 1
ATOM 3032 C C . GLU B 1 143 ? 17.562 34.656 20 1 91.38 143 GLU B C 1
ATOM 3034 O O . GLU B 1 143 ? 16.438 35.094 20.234 1 91.38 143 GLU B O 1
ATOM 3039 N N . GLY B 1 144 ? 18.109 33.625 20.625 1 95.19 144 GLY B N 1
ATOM 3040 C CA . GLY B 1 144 ? 17.438 33.094 21.812 1 95.19 144 GLY B CA 1
ATOM 3041 C C . GLY B 1 144 ? 17.031 31.641 21.672 1 95.19 144 GLY B C 1
ATOM 3042 O O . GLY B 1 144 ? 17.641 30.891 20.906 1 95.19 144 GLY B O 1
ATOM 3043 N N . LYS B 1 145 ? 16.141 31.266 22.641 1 97.62 145 LYS B N 1
ATOM 3044 C CA . LYS B 1 145 ? 15.719 29.875 22.766 1 97.62 145 LYS B CA 1
ATOM 3045 C C . LYS B 1 145 ? 14.211 29.75 22.609 1 97.62 145 LYS B C 1
ATOM 3047 O O . LYS B 1 145 ? 13.453 30.578 23.125 1 97.62 145 LYS B O 1
ATOM 3052 N N . ALA B 1 146 ? 13.82 28.797 21.812 1 98.5 146 ALA B N 1
ATOM 3053 C CA . ALA B 1 146 ? 12.398 28.547 21.609 1 98.5 146 ALA B CA 1
ATOM 3054 C C . ALA B 1 146 ? 11.992 27.203 22.219 1 98.5 146 ALA B C 1
ATOM 3056 O O . ALA B 1 146 ? 12.75 26.234 22.188 1 98.5 146 ALA B O 1
ATOM 3057 N N . LEU B 1 147 ? 10.805 27.188 22.797 1 98.81 147 LEU B N 1
ATOM 3058 C CA . LEU B 1 147 ? 10.172 25.953 23.219 1 98.81 147 LEU B CA 1
ATOM 3059 C C . LEU B 1 147 ? 9.219 25.438 22.141 1 98.81 147 LEU B C 1
ATOM 3061 O O . LEU B 1 147 ? 8.289 26.141 21.734 1 98.81 147 LEU B O 1
ATOM 3065 N N . ILE B 1 148 ? 9.453 24.219 21.641 1 98.81 148 ILE B N 1
ATOM 3066 C CA . ILE B 1 148 ? 8.664 23.672 20.547 1 98.81 148 ILE B CA 1
ATOM 3067 C C . ILE B 1 148 ? 7.879 22.469 21.031 1 98.81 148 ILE B C 1
ATOM 3069 O O . ILE B 1 148 ? 8.461 21.469 21.469 1 98.81 148 ILE B O 1
ATOM 3073 N N . ASP B 1 149 ? 6.586 22.562 20.984 1 98.88 149 ASP B N 1
ATOM 3074 C CA . ASP B 1 149 ? 5.727 21.391 21.219 1 98.88 149 ASP B CA 1
ATOM 3075 C C . ASP B 1 149 ? 5.336 20.75 19.891 1 98.88 149 ASP B C 1
ATOM 3077 O O . ASP B 1 149 ? 4.512 21.281 19.141 1 98.88 149 ASP B O 1
ATOM 3081 N N . CYS B 1 150 ? 5.832 19.562 19.641 1 98.75 150 CYS B N 1
ATOM 3082 C CA . CYS B 1 150 ? 5.586 18.906 18.375 1 98.75 150 CYS B CA 1
ATOM 3083 C C . CYS B 1 150 ? 4.309 18.062 18.438 1 98.75 150 CYS B C 1
ATOM 3085 O O . CYS B 1 150 ? 3.857 17.547 17.406 1 98.75 150 CYS B O 1
ATOM 3087 N N . MET B 1 151 ? 3.75 17.922 19.609 1 98.44 151 MET B N 1
ATOM 3088 C CA . MET B 1 151 ? 2.508 17.188 19.875 1 98.44 151 MET B CA 1
ATOM 3089 C C . MET B 1 151 ? 2.539 15.812 19.234 1 98.44 151 MET B C 1
ATOM 3091 O O . MET B 1 151 ? 1.52 15.328 18.734 1 98.44 151 MET B O 1
ATOM 3095 N N . ASN B 1 152 ? 3.662 15.25 19.156 1 98.25 152 ASN B N 1
ATOM 3096 C CA . ASN B 1 152 ? 3.906 13.93 18.594 1 98.25 152 ASN B CA 1
ATOM 3097 C C . ASN B 1 152 ? 3.549 13.867 17.109 1 98.25 152 ASN B C 1
ATOM 3099 O O . ASN B 1 152 ? 3.066 12.844 16.625 1 98.25 152 ASN B O 1
ATOM 3103 N N . THR B 1 153 ? 3.703 14.992 16.406 1 98.44 153 THR B N 1
ATOM 3104 C CA . THR B 1 153 ? 3.477 15.047 14.969 1 98.44 153 THR B CA 1
ATOM 3105 C C . THR B 1 153 ? 4.801 15 14.203 1 98.44 153 THR B C 1
ATOM 3107 O O . THR B 1 153 ? 5.871 15.07 14.812 1 98.44 153 THR B O 1
ATOM 3110 N N . PRO B 1 154 ? 4.676 14.938 12.867 1 98.69 154 PRO B N 1
ATOM 3111 C CA . PRO B 1 154 ? 5.891 14.977 12.055 1 98.69 154 PRO B CA 1
ATOM 3112 C C . PRO B 1 154 ? 6.559 16.344 12.062 1 98.69 154 PRO B C 1
ATOM 3114 O O . PRO B 1 154 ? 7.598 16.531 11.422 1 98.69 154 PRO B O 1
ATOM 3117 N N . ALA B 1 155 ? 6.062 17.25 12.781 1 98.5 155 ALA B N 1
ATOM 3118 C CA . ALA B 1 155 ? 6.672 18.562 12.906 1 98.5 155 ALA B CA 1
ATOM 3119 C C . ALA B 1 155 ? 8.109 18.453 13.406 1 98.5 155 ALA B C 1
ATOM 3121 O O . ALA B 1 155 ? 8.93 19.344 13.148 1 98.5 155 ALA B O 1
ATOM 3122 N N . VAL B 1 156 ? 8.414 17.438 14.164 1 98.69 156 VAL B N 1
ATOM 3123 C CA . VAL B 1 156 ? 9.75 17.203 14.695 1 98.69 156 VAL B CA 1
ATOM 3124 C C . VAL B 1 156 ? 10.766 17.188 13.555 1 98.69 156 VAL B C 1
ATOM 3126 O O . VAL B 1 156 ? 11.938 17.547 13.75 1 98.69 156 VAL B O 1
ATOM 3129 N N . LEU B 1 157 ? 10.336 16.938 12.367 1 98.56 157 LEU B N 1
ATOM 3130 C CA . LEU B 1 157 ? 11.211 16.812 11.203 1 98.56 157 LEU B CA 1
ATOM 3131 C C . LEU B 1 157 ? 11.656 18.188 10.711 1 98.56 157 LEU B C 1
ATOM 3133 O O . LEU B 1 157 ? 12.586 18.297 9.914 1 98.56 157 LEU B O 1
ATOM 3137 N N . LEU B 1 158 ? 11.047 19.203 11.109 1 98.56 158 LEU B N 1
ATOM 3138 C CA . LEU B 1 158 ? 11.438 20.562 10.734 1 98.56 158 LEU B CA 1
ATOM 3139 C C . LEU B 1 158 ? 12.727 20.969 11.438 1 98.56 158 LEU B C 1
ATOM 3141 O O . LEU B 1 158 ? 13.406 21.906 11.008 1 98.56 158 LEU B O 1
ATOM 3145 N N . PHE B 1 159 ? 13.023 20.344 12.539 1 97.75 159 PHE B N 1
ATOM 3146 C CA . PHE B 1 159 ? 14.18 20.641 13.367 1 97.75 159 PHE B CA 1
ATOM 3147 C C . PHE B 1 159 ? 15.227 19.547 13.273 1 97.75 159 PHE B C 1
ATOM 3149 O O . PHE B 1 159 ? 14.883 18.375 13.141 1 97.75 159 PHE B O 1
ATOM 3156 N N . PRO B 1 160 ? 16.484 19.781 13.094 1 97.06 160 PRO B N 1
ATOM 3157 C CA . PRO B 1 160 ? 17.078 21.062 13.469 1 97.06 160 PRO B CA 1
ATOM 3158 C C . PRO B 1 160 ? 17.266 22 12.273 1 97.06 160 PRO B C 1
ATOM 3160 O O . PRO B 1 160 ? 17.75 23.125 12.43 1 97.06 160 PRO B O 1
ATOM 3163 N N . GLN B 1 161 ? 16.859 21.625 11.141 1 97.56 161 GLN B N 1
ATOM 3164 C CA . GLN B 1 161 ? 17.203 22.391 9.945 1 97.56 161 GLN B CA 1
ATOM 3165 C C . GLN B 1 161 ? 16.656 23.812 10.031 1 97.56 161 GLN B C 1
ATOM 3167 O O . GLN B 1 161 ? 17.359 24.766 9.703 1 97.56 161 GLN B O 1
ATOM 3172 N N . LEU B 1 162 ? 15.453 23.891 10.484 1 97.62 162 LEU B N 1
ATOM 3173 C CA . LEU B 1 162 ? 14.805 25.203 10.531 1 97.62 162 LEU B CA 1
ATOM 3174 C C . LEU B 1 162 ? 15.5 26.125 11.523 1 97.62 162 LEU B C 1
ATOM 3176 O O . LEU B 1 162 ? 15.844 27.266 11.188 1 97.62 162 LEU B O 1
ATOM 3180 N N . ASN B 1 163 ? 15.727 25.594 12.742 1 97.38 163 ASN B N 1
ATOM 3181 C CA . ASN B 1 163 ? 16.328 26.453 13.758 1 97.38 163 ASN B CA 1
ATOM 3182 C C . ASN B 1 163 ? 17.797 26.719 13.469 1 97.38 163 ASN B C 1
ATOM 3184 O O . ASN B 1 163 ? 18.312 27.781 13.805 1 97.38 163 ASN B O 1
ATOM 3188 N N . GLU B 1 164 ? 18.5 25.781 12.859 1 97.31 164 GLU B N 1
ATOM 3189 C CA . GLU B 1 164 ? 19.875 26.031 12.445 1 97.31 164 GLU B CA 1
ATOM 3190 C C . GLU B 1 164 ? 19.938 27.141 11.406 1 97.31 164 GLU B C 1
ATOM 3192 O O . GLU B 1 164 ? 20.812 28.016 11.469 1 97.31 164 GLU B O 1
ATOM 3197 N N . HIS B 1 165 ? 19.031 27.156 10.523 1 97.38 165 HIS B N 1
ATOM 3198 C CA . HIS B 1 165 ? 19.016 28.156 9.461 1 97.38 165 HIS B CA 1
ATOM 3199 C C . HIS B 1 165 ? 18.719 29.547 10.008 1 97.38 165 HIS B C 1
ATOM 3201 O O . HIS B 1 165 ? 19.328 30.531 9.586 1 97.38 165 HIS B O 1
ATOM 3207 N N . LEU B 1 166 ? 17.828 29.625 10.938 1 97.38 166 LEU B N 1
ATOM 3208 C CA . LEU B 1 166 ? 17.406 30.922 11.453 1 97.38 166 LEU B CA 1
ATOM 3209 C C . LEU B 1 166 ? 18.172 31.281 12.711 1 97.38 166 LEU B C 1
ATOM 3211 O O . LEU B 1 166 ? 17.922 32.312 13.328 1 97.38 166 LEU B O 1
ATOM 3215 N N . ARG B 1 167 ? 19.031 30.406 13.133 1 96.69 167 ARG B N 1
ATOM 3216 C CA . ARG B 1 167 ? 20.031 30.641 14.18 1 96.69 167 ARG B CA 1
ATOM 3217 C C . ARG B 1 167 ? 19.359 30.859 15.531 1 96.69 167 ARG B C 1
ATOM 3219 O O . ARG B 1 167 ? 19.672 31.812 16.234 1 96.69 167 ARG B O 1
ATOM 3226 N N . PHE B 1 168 ? 18.562 29.938 15.961 1 97 168 PHE B N 1
ATOM 3227 C CA . PHE B 1 168 ? 18.031 29.953 17.328 1 97 168 PHE B CA 1
ATOM 3228 C C . PHE B 1 168 ? 18.141 28.562 17.953 1 97 168 PHE B C 1
ATOM 3230 O O . PHE B 1 168 ? 18.266 27.562 17.25 1 97 168 PHE B O 1
ATOM 3237 N N . GLU B 1 169 ? 18.141 28.484 19.234 1 97.75 169 GLU B N 1
ATOM 3238 C CA . GLU B 1 169 ? 18.141 27.234 19.969 1 97.75 169 GLU B CA 1
ATOM 3239 C C . GLU B 1 169 ? 16.719 26.688 20.141 1 97.75 169 GLU B C 1
ATOM 3241 O O . GLU B 1 169 ? 15.766 27.469 20.125 1 97.75 169 GLU B O 1
ATOM 3246 N N . THR B 1 170 ? 16.641 25.375 20.297 1 98.31 170 THR B N 1
ATOM 3247 C CA . THR B 1 170 ? 15.32 24.797 20.469 1 98.31 170 THR B CA 1
ATOM 3248 C C . THR B 1 170 ? 15.328 23.766 21.594 1 98.31 170 THR B C 1
ATOM 3250 O O . THR B 1 170 ? 16.344 23.094 21.828 1 98.31 170 THR B O 1
ATOM 3253 N N . GLU B 1 171 ? 14.312 23.734 22.344 1 98.56 171 GLU B N 1
ATOM 3254 C CA . GLU B 1 171 ? 13.93 22.594 23.188 1 98.56 171 GLU B CA 1
ATOM 3255 C C . GLU B 1 171 ? 12.609 21.984 22.719 1 98.56 171 GLU B C 1
ATOM 3257 O O . GLU B 1 171 ? 11.602 22.688 22.594 1 98.56 171 GLU B O 1
ATOM 3262 N N . LEU B 1 172 ? 12.656 20.703 22.453 1 98.56 172 LEU B N 1
ATOM 3263 C CA . LEU B 1 172 ? 11.484 20.047 21.906 1 98.56 172 LEU B CA 1
ATOM 3264 C C . LEU B 1 172 ? 10.711 19.312 22.984 1 98.56 172 LEU B C 1
ATOM 3266 O O . LEU B 1 172 ? 11.305 18.719 23.891 1 98.56 172 LEU B O 1
ATOM 3270 N N . LEU B 1 173 ? 9.43 19.406 22.891 1 98.38 173 LEU B N 1
ATOM 3271 C CA . LEU B 1 173 ? 8.5 18.609 23.688 1 98.38 173 LEU B CA 1
ATOM 3272 C C . LEU B 1 173 ? 7.668 17.703 22.781 1 98.38 173 LEU B C 1
ATOM 3274 O O . LEU B 1 173 ? 7.383 18.062 21.625 1 98.38 173 LEU B O 1
ATOM 3278 N N . ASN B 1 174 ? 7.219 16.484 23.344 1 98.38 174 ASN B N 1
ATOM 3279 C CA . ASN B 1 174 ? 6.363 15.57 22.594 1 98.38 174 ASN B CA 1
ATOM 3280 C C . ASN B 1 174 ? 6.902 15.32 21.188 1 98.38 174 ASN B C 1
ATOM 3282 O O . ASN B 1 174 ? 6.18 15.477 20.203 1 98.38 174 ASN B O 1
ATOM 3286 N N . ASP B 1 175 ? 8.156 14.859 21.156 1 98.31 175 ASP B N 1
ATOM 3287 C CA . ASP B 1 175 ? 8.875 14.805 19.875 1 98.31 175 ASP B CA 1
ATOM 3288 C C . ASP B 1 175 ? 8.953 13.375 19.359 1 98.31 175 ASP B C 1
ATOM 3290 O O . ASP B 1 175 ? 9.828 13.047 18.547 1 98.31 175 ASP B O 1
ATOM 3294 N N . MET B 1 176 ? 8.016 12.508 19.781 1 97.81 176 MET B N 1
ATOM 3295 C CA . MET B 1 176 ? 7.961 11.133 19.297 1 97.81 176 MET B CA 1
ATOM 3296 C C . MET B 1 176 ? 6.816 10.969 18.297 1 97.81 176 MET B C 1
ATOM 3298 O O . MET B 1 176 ? 5.715 10.562 18.672 1 97.81 176 MET B O 1
ATOM 3302 N N . MET B 1 177 ? 7.121 11.023 17.078 1 97.19 177 MET B N 1
ATOM 3303 C CA . MET B 1 177 ? 6.086 11.125 16.062 1 97.19 177 MET B CA 1
ATOM 3304 C C . MET B 1 177 ? 5.422 9.773 15.812 1 97.19 177 MET B C 1
ATOM 3306 O O . MET B 1 177 ? 4.406 9.695 15.125 1 97.19 177 MET B O 1
ATOM 3310 N N . THR B 1 178 ? 5.91 8.672 16.422 1 96.69 178 THR B N 1
ATOM 3311 C CA . THR B 1 178 ? 5.301 7.363 16.234 1 96.69 178 THR B CA 1
ATOM 3312 C C . THR B 1 178 ? 4.473 6.984 17.469 1 96.69 178 THR B C 1
ATOM 3314 O O . THR B 1 178 ? 3.908 5.891 17.531 1 96.69 178 THR B O 1
ATOM 3317 N N . SER B 1 179 ? 4.387 7.852 18.438 1 96.25 179 SER B N 1
ATOM 3318 C CA . SER B 1 179 ? 3.705 7.535 19.688 1 96.25 179 SER B CA 1
ATOM 3319 C C . SER B 1 179 ? 2.193 7.496 19.5 1 96.25 179 SER B C 1
ATOM 3321 O O . SER B 1 179 ? 1.617 8.383 18.875 1 96.25 179 SER B O 1
ATOM 3323 N N . TYR B 1 180 ? 1.574 6.508 20.031 1 94.5 180 TYR B N 1
ATOM 3324 C CA . TYR B 1 180 ? 0.117 6.449 20.062 1 94.5 180 TYR B CA 1
ATOM 3325 C C . TYR B 1 180 ? -0.434 7.059 21.344 1 94.5 180 TYR B C 1
ATOM 3327 O O . TYR B 1 180 ? -1.642 7.273 21.469 1 94.5 180 TYR B O 1
ATOM 3335 N N . LEU B 1 181 ? 0.442 7.344 22.234 1 93.5 181 LEU B N 1
ATOM 3336 C CA . LEU B 1 181 ? 0.033 8.016 23.469 1 93.5 181 LEU B CA 1
ATOM 3337 C C . LEU B 1 181 ? -0.244 9.492 23.203 1 93.5 181 LEU B C 1
ATOM 3339 O O . LEU B 1 181 ? 0.46 10.133 22.422 1 93.5 181 LEU B O 1
ATOM 3343 N N . PRO B 1 182 ? -1.188 9.992 23.844 1 94.06 182 PRO B N 1
ATOM 3344 C CA . PRO B 1 182 ? -1.437 11.43 23.688 1 94.06 182 PRO B CA 1
ATOM 3345 C C . PRO B 1 182 ? -0.268 12.289 24.172 1 94.06 182 PRO B C 1
ATOM 3347 O O . PRO B 1 182 ? 0.406 11.922 25.141 1 94.06 182 PRO B O 1
ATOM 3350 N N . PRO B 1 183 ? -0.039 13.391 23.531 1 96.5 183 PRO B N 1
ATOM 3351 C CA . PRO B 1 183 ? 0.974 14.312 24.047 1 96.5 183 PRO B CA 1
ATOM 3352 C C . PRO B 1 183 ? 0.607 14.891 25.406 1 96.5 183 PRO B C 1
ATOM 3354 O O . PRO B 1 183 ? -0.561 14.852 25.797 1 96.5 183 PRO B O 1
ATOM 3357 N N . LYS B 1 184 ? 1.696 15.406 26.094 1 96 184 LYS B N 1
ATOM 3358 C CA . LYS B 1 184 ? 1.425 16.156 27.312 1 96 184 LYS B CA 1
ATOM 3359 C C . LYS B 1 184 ? 0.486 17.328 27.031 1 96 184 LYS B C 1
ATOM 3361 O O . LYS B 1 184 ? 0.55 17.953 25.969 1 96 184 LYS B O 1
ATOM 3366 N N . PRO B 1 185 ? -0.331 17.672 28.047 1 96.44 185 PRO B N 1
ATOM 3367 C CA . PRO B 1 185 ? -1.333 18.734 27.844 1 96.44 185 PRO B CA 1
ATOM 3368 C C . PRO B 1 185 ? -0.709 20.094 27.594 1 96.44 185 PRO B C 1
ATOM 3370 O O . PRO B 1 185 ? 0.436 20.344 27.984 1 96.44 185 PRO B O 1
ATOM 3373 N N . LYS B 1 186 ? -1.486 20.922 26.969 1 97.5 186 LYS B N 1
ATOM 3374 C CA . LYS B 1 186 ? -1.059 22.281 26.625 1 97.5 186 LYS B CA 1
ATOM 3375 C C . LYS B 1 186 ? -0.609 23.031 27.875 1 97.5 186 LYS B C 1
ATOM 3377 O O . LYS B 1 186 ? 0.326 23.828 27.828 1 97.5 186 LYS B O 1
ATOM 3382 N N . GLU B 1 187 ? -1.202 22.734 28.969 1 97.5 187 GLU B N 1
ATOM 3383 C CA . GLU B 1 187 ? -0.872 23.406 30.219 1 97.5 187 GLU B CA 1
ATOM 3384 C C . GLU B 1 187 ? 0.588 23.172 30.594 1 97.5 187 GLU B C 1
ATOM 3386 O O . GLU B 1 187 ? 1.247 24.078 31.125 1 97.5 187 GLU B O 1
ATOM 3391 N N . VAL B 1 188 ? 1.019 21.984 30.406 1 97.69 188 VAL B N 1
ATOM 3392 C CA . VAL B 1 188 ? 2.41 21.641 30.688 1 97.69 188 VAL B CA 1
ATOM 3393 C C . VAL B 1 188 ? 3.334 22.469 29.797 1 97.69 188 VAL B C 1
ATOM 3395 O O . VAL B 1 188 ? 4.332 23.016 30.281 1 97.69 188 VAL B O 1
ATOM 3398 N N . TYR B 1 189 ? 2.959 22.609 28.562 1 98.19 189 TYR B N 1
ATOM 3399 C CA . TYR B 1 189 ? 3.697 23.406 27.594 1 98.19 189 TYR B CA 1
ATOM 3400 C C . TYR B 1 189 ? 3.713 24.875 28.016 1 98.19 189 TYR B C 1
ATOM 3402 O O . TYR B 1 189 ? 4.773 25.5 28.062 1 98.19 189 TYR B O 1
ATOM 3410 N N . LEU B 1 190 ? 2.58 25.375 28.391 1 97.94 190 LEU B N 1
ATOM 3411 C CA . LEU B 1 190 ? 2.457 26.781 28.75 1 97.94 190 LEU B CA 1
ATOM 3412 C C . LEU B 1 190 ? 3.213 27.078 30.031 1 97.94 190 LEU B C 1
ATOM 3414 O O . LEU B 1 190 ? 3.828 28.141 30.156 1 97.94 190 LEU B O 1
ATOM 3418 N N . GLN B 1 191 ? 3.176 26.203 30.984 1 97.69 191 GLN B N 1
ATOM 3419 C CA . GLN B 1 191 ? 3.898 26.375 32.25 1 97.69 191 GLN B CA 1
ATOM 3420 C C . GLN B 1 191 ? 5.406 26.406 32 1 97.69 191 GLN B C 1
ATOM 3422 O O . GLN B 1 191 ? 6.109 27.234 32.562 1 97.69 191 GLN B O 1
ATOM 3427 N N . LYS B 1 192 ? 5.824 25.5 31.234 1 97.75 192 LYS B N 1
ATOM 3428 C CA . LYS B 1 192 ? 7.25 25.453 30.922 1 97.75 192 LYS B CA 1
ATOM 3429 C C . LYS B 1 192 ? 7.684 26.719 30.188 1 97.75 192 LYS B C 1
ATOM 3431 O O . LYS B 1 192 ? 8.758 27.266 30.453 1 97.75 192 LYS B O 1
ATOM 3436 N N . LEU B 1 193 ? 6.852 27.109 29.266 1 97.69 193 LEU B N 1
ATOM 3437 C CA . LEU B 1 193 ? 7.133 28.328 28.5 1 97.69 193 LEU B CA 1
ATOM 3438 C C . LEU B 1 193 ? 7.242 29.531 29.422 1 97.69 193 LEU B C 1
ATOM 3440 O O . LEU B 1 193 ? 8.117 30.375 29.25 1 97.69 193 LEU B O 1
ATOM 3444 N N . LYS B 1 194 ? 6.406 29.641 30.344 1 96.06 194 LYS B N 1
ATOM 3445 C CA . LYS B 1 194 ? 6.348 30.766 31.281 1 96.06 194 LYS B CA 1
ATOM 3446 C C . LYS B 1 194 ? 7.527 30.734 32.25 1 96.06 194 LYS B C 1
ATOM 3448 O O . LYS B 1 194 ? 8.086 31.781 32.562 1 96.06 194 LYS B O 1
ATOM 3453 N N . LYS B 1 195 ? 7.926 29.609 32.688 1 95.75 195 LYS B N 1
ATOM 3454 C CA . LYS B 1 195 ? 8.938 29.469 33.75 1 95.75 195 LYS B CA 1
ATOM 3455 C C . LYS B 1 195 ? 10.344 29.484 33.156 1 95.75 195 LYS B C 1
ATOM 3457 O O . LYS B 1 195 ? 11.32 29.75 33.844 1 95.75 195 LYS B O 1
ATOM 3462 N N . GLY B 1 196 ? 10.383 29.141 31.922 1 95.62 196 GLY B N 1
ATOM 3463 C CA . GLY B 1 196 ? 11.688 29.031 31.297 1 95.62 196 GLY B CA 1
ATOM 3464 C C . GLY B 1 196 ? 12.133 30.312 30.609 1 95.62 196 GLY B C 1
ATOM 3465 O O . GLY B 1 196 ? 11.367 31.266 30.531 1 95.62 196 GLY B O 1
ATOM 3466 N N . ASP B 1 197 ? 13.422 30.312 30.234 1 95.69 197 ASP B N 1
ATOM 3467 C CA . ASP B 1 197 ? 14.008 31.438 29.5 1 95.69 197 ASP B CA 1
ATOM 3468 C C . ASP B 1 197 ? 13.898 31.219 27.984 1 95.69 197 ASP B C 1
ATOM 3470 O O . ASP B 1 197 ? 14.898 30.953 27.312 1 95.69 197 ASP B O 1
ATOM 3474 N N . TYR B 1 198 ? 12.719 31.281 27.5 1 98.06 198 TYR B N 1
ATOM 3475 C CA . TYR B 1 198 ? 12.453 31.125 26.078 1 98.06 198 TYR B CA 1
ATOM 3476 C C . TYR B 1 198 ? 12.062 32.469 25.453 1 98.06 198 TYR B C 1
ATOM 3478 O O . TYR B 1 198 ? 11.305 33.219 26.031 1 98.06 198 TYR B O 1
ATOM 3486 N N . THR B 1 199 ? 12.586 32.719 24.312 1 97.44 199 THR B N 1
ATOM 3487 C CA . THR B 1 199 ? 12.234 33.906 23.562 1 97.44 199 THR B CA 1
ATOM 3488 C C . THR B 1 199 ? 10.828 33.781 22.984 1 97.44 199 THR B C 1
ATOM 3490 O O . THR B 1 199 ? 10.102 34.781 22.906 1 97.44 199 THR B O 1
ATOM 3493 N N . PHE B 1 200 ? 10.43 32.656 22.531 1 98.31 200 PHE B N 1
ATOM 3494 C CA . PHE B 1 200 ? 9.109 32.344 21.984 1 98.31 200 PHE B CA 1
ATOM 3495 C C . PHE B 1 200 ? 8.828 30.844 22.031 1 98.31 200 PHE B C 1
ATOM 3497 O O . PHE B 1 200 ? 9.68 30.062 22.453 1 98.31 200 PHE B O 1
ATOM 3504 N N . GLY B 1 201 ? 7.551 30.5 21.719 1 98.62 201 GLY B N 1
ATOM 3505 C CA . GLY B 1 201 ? 7.145 29.109 21.672 1 98.62 201 GLY B CA 1
ATOM 3506 C C . GLY B 1 201 ? 6.305 28.766 20.453 1 98.62 201 GLY B C 1
ATOM 3507 O O . GLY B 1 201 ? 5.562 29.609 19.953 1 98.62 201 GLY B O 1
ATOM 3508 N N . LEU B 1 202 ? 6.422 27.594 19.984 1 98.81 202 LEU B N 1
ATOM 3509 C CA . LEU B 1 202 ? 5.586 27.047 18.922 1 98.81 202 LEU B CA 1
ATOM 3510 C C . LEU B 1 202 ? 4.934 25.75 19.344 1 98.81 202 LEU B C 1
ATOM 3512 O O . LEU B 1 202 ? 5.57 24.906 20 1 98.81 202 LEU B O 1
ATOM 3516 N N . ARG B 1 203 ? 3.68 25.609 19.062 1 98.81 203 ARG B N 1
ATOM 3517 C CA . ARG B 1 203 ? 2.947 24.359 19.281 1 98.81 203 ARG B CA 1
ATOM 3518 C C . ARG B 1 203 ? 2.305 23.875 17.984 1 98.81 203 ARG B C 1
ATOM 3520 O O . ARG B 1 203 ? 1.375 24.5 17.484 1 98.81 203 ARG B O 1
ATOM 3527 N N . PHE B 1 204 ? 2.824 22.75 17.453 1 98.75 204 PHE B N 1
ATOM 3528 C CA . PHE B 1 204 ? 2.367 22.203 16.188 1 98.75 204 PHE B CA 1
ATOM 3529 C C . PHE B 1 204 ? 1.226 21.219 16.406 1 98.75 204 PHE B C 1
ATOM 3531 O O . PHE B 1 204 ? 1.451 20.078 16.828 1 98.75 204 PHE B O 1
ATOM 3538 N N . ARG B 1 205 ? 0.11 21.594 16.031 1 98.38 205 ARG B N 1
ATOM 3539 C CA . ARG B 1 205 ? -1.08 20.766 16.234 1 98.38 205 ARG B CA 1
ATOM 3540 C C . ARG B 1 205 ? -1.232 19.734 15.117 1 98.38 205 ARG B C 1
ATOM 3542 O O . ARG B 1 205 ? -0.862 20 13.977 1 98.38 205 ARG B O 1
ATOM 3549 N N . PRO B 1 206 ? -1.877 18.578 15.383 1 97.75 206 PRO B N 1
ATOM 3550 C CA . PRO B 1 206 ? -2.068 17.531 14.383 1 97.75 206 PRO B CA 1
ATOM 3551 C C . PRO B 1 206 ? -2.986 17.953 13.242 1 97.75 206 PRO B C 1
ATOM 3553 O O . PRO B 1 206 ? -2.9 17.406 12.141 1 97.75 206 PRO B O 1
ATOM 3556 N N . ASP B 1 207 ? -3.801 18.953 13.469 1 97.19 207 ASP B N 1
ATOM 3557 C CA . ASP B 1 207 ? -4.773 19.359 12.461 1 97.19 207 ASP B CA 1
ATOM 3558 C C . ASP B 1 207 ? -4.16 20.359 11.477 1 97.19 207 ASP B C 1
ATOM 3560 O O . ASP B 1 207 ? -4.867 20.938 10.641 1 97.19 207 ASP B O 1
ATOM 3564 N N . GLY B 1 208 ? -2.947 20.625 11.609 1 98 208 GLY B N 1
ATOM 3565 C CA . GLY B 1 208 ? -2.242 21.406 10.602 1 98 208 GLY B CA 1
ATOM 3566 C C . GLY B 1 208 ? -2.148 22.875 10.93 1 98 208 GLY B C 1
ATOM 3567 O O . GLY B 1 208 ? -1.847 23.703 10.062 1 98 208 GLY B O 1
ATOM 3568 N N . TYR B 1 209 ? -2.443 23.234 12.148 1 98.44 209 TYR B N 1
ATOM 3569 C CA . TYR B 1 209 ? -2.242 24.594 12.625 1 98.44 209 TYR B CA 1
ATOM 3570 C C . TYR B 1 209 ? -1.075 24.656 13.602 1 98.44 209 TYR B C 1
ATOM 3572 O O . TYR B 1 209 ? -0.725 23.656 14.234 1 98.44 209 TYR B O 1
ATOM 3580 N N . VAL B 1 210 ? -0.5 25.875 13.703 1 98.81 210 VAL B N 1
ATOM 3581 C CA . VAL B 1 210 ? 0.582 26.109 14.656 1 98.81 210 VAL B CA 1
ATOM 3582 C C . VAL B 1 210 ? 0.225 27.297 15.547 1 98.81 210 VAL B C 1
ATOM 3584 O O . VAL B 1 210 ? -0.241 28.328 15.062 1 98.81 210 VAL B O 1
ATOM 3587 N N . GLU B 1 211 ? 0.372 27.094 16.828 1 98.88 211 GLU B N 1
ATOM 3588 C CA . GLU B 1 211 ? 0.255 28.188 17.797 1 98.88 211 GLU B CA 1
ATOM 3589 C C . GLU B 1 211 ? 1.605 28.859 18.031 1 98.88 211 GLU B C 1
ATOM 3591 O O . GLU B 1 211 ? 2.598 28.172 18.312 1 98.88 211 GLU B O 1
ATOM 3596 N N . PHE B 1 212 ? 1.625 30.141 17.859 1 98.88 212 PHE B N 1
ATOM 3597 C CA . PHE B 1 212 ? 2.779 30.969 18.188 1 98.88 212 PHE B CA 1
ATOM 3598 C C . PHE B 1 212 ? 2.559 31.703 19.5 1 98.88 212 PHE B C 1
ATOM 3600 O O . PHE B 1 212 ? 1.549 32.375 19.672 1 98.88 212 PHE B O 1
ATOM 3607 N N . HIS B 1 213 ? 3.516 31.516 20.422 1 98.56 213 HIS B N 1
ATOM 3608 C CA . HIS B 1 213 ? 3.41 32.125 21.75 1 98.56 213 HIS B CA 1
ATOM 3609 C C . HIS B 1 213 ? 4.582 33.062 22.016 1 98.56 213 HIS B C 1
ATOM 3611 O O . HIS B 1 213 ? 5.742 32.656 21.891 1 98.56 213 HIS B O 1
ATOM 3617 N N . LYS B 1 214 ? 4.305 34.219 22.375 1 97.31 214 LYS B N 1
ATOM 3618 C CA . LYS B 1 214 ? 5.309 35.219 22.781 1 97.31 214 LYS B CA 1
ATOM 3619 C C . LYS B 1 214 ? 4.711 36.25 23.734 1 97.31 214 LYS B C 1
ATOM 3621 O O . LYS B 1 214 ? 3.656 36.812 23.453 1 97.31 214 LYS B O 1
ATOM 3626 N N . ASP B 1 215 ? 5.398 36.469 24.906 1 94.25 215 ASP B N 1
ATOM 3627 C CA . ASP B 1 215 ? 5.035 37.531 25.859 1 94.25 215 ASP B CA 1
ATOM 3628 C C . ASP B 1 215 ? 3.584 37.375 26.312 1 94.25 215 ASP B C 1
ATOM 3630 O O . ASP B 1 215 ? 2.84 38.344 26.359 1 94.25 215 ASP B O 1
ATOM 3634 N N . GLY B 1 216 ? 3.141 36.219 26.391 1 92.06 216 GLY B N 1
ATOM 3635 C CA . GLY B 1 216 ? 1.812 35.938 26.906 1 92.06 216 GLY B CA 1
ATOM 3636 C C . GLY B 1 216 ? 0.738 35.938 25.844 1 92.06 216 GLY B C 1
ATOM 3637 O O . GLY B 1 216 ? -0.431 35.656 26.109 1 92.06 216 GLY B O 1
ATOM 3638 N N . GLU B 1 217 ? 1.134 36.219 24.625 1 95.69 217 GLU B N 1
ATOM 3639 C CA . GLU B 1 217 ? 0.187 36.281 23.516 1 95.69 217 GLU B CA 1
ATOM 3640 C C . GLU B 1 217 ? 0.258 35 22.688 1 95.69 217 GLU B C 1
ATOM 3642 O O . GLU B 1 217 ? 1.324 34.375 22.562 1 95.69 217 GLU B O 1
ATOM 3647 N N . GLU B 1 218 ? -0.88 34.594 22.203 1 97.88 218 GLU B N 1
ATOM 3648 C CA . GLU B 1 218 ? -1.005 33.438 21.344 1 97.88 218 GLU B CA 1
ATOM 3649 C C . GLU B 1 218 ? -1.612 33.781 20 1 97.88 218 GLU B C 1
ATOM 3651 O O . GLU B 1 218 ? -2.588 34.531 19.922 1 97.88 218 GLU B O 1
ATOM 3656 N N . LYS B 1 219 ? -1.016 33.375 18.969 1 98.56 219 LYS B N 1
ATOM 3657 C CA . LYS B 1 219 ? -1.547 33.5 17.609 1 98.56 219 LYS B CA 1
ATOM 3658 C C . LYS B 1 219 ? -1.516 32.156 16.891 1 98.56 219 LYS B C 1
ATOM 3660 O O . LYS B 1 219 ? -0.605 31.359 17.094 1 98.56 219 LYS B O 1
ATOM 3665 N N . GLU B 1 220 ? -2.504 31.953 16.031 1 98.69 220 GLU B N 1
ATOM 3666 C CA . GLU B 1 220 ? -2.615 30.688 15.305 1 98.69 220 GLU B CA 1
ATOM 3667 C C . GLU B 1 220 ? -2.352 30.891 13.82 1 98.69 220 GLU B C 1
ATOM 3669 O O . GLU B 1 220 ? -2.816 31.859 13.227 1 98.69 220 GLU B O 1
ATOM 3674 N N . PHE B 1 221 ? -1.642 29.969 13.227 1 98.88 221 PHE B N 1
ATOM 3675 C CA . PHE B 1 221 ? -1.304 30.047 11.812 1 98.88 221 PHE B CA 1
ATOM 3676 C C . PHE B 1 221 ? -1.603 28.719 11.117 1 98.88 221 PHE B C 1
ATOM 3678 O O . PHE B 1 221 ? -1.28 27.641 11.648 1 98.88 221 PHE B O 1
ATOM 3685 N N . GLY B 1 222 ? -2.174 28.719 9.93 1 98.31 222 GLY B N 1
ATOM 3686 C CA . GLY B 1 222 ? -2.471 27.531 9.133 1 98.31 222 GLY B CA 1
ATOM 3687 C C . GLY B 1 222 ? -1.524 27.359 7.961 1 98.31 222 GLY B C 1
ATOM 3688 O O . GLY B 1 222 ? -1.771 26.531 7.078 1 98.31 222 GLY B O 1
ATOM 3689 N N . SER B 1 223 ? -0.464 28.141 7.957 1 98.62 223 SER B N 1
ATOM 3690 C CA . SER B 1 223 ? 0.562 28.156 6.918 1 98.62 223 SER B CA 1
ATOM 3691 C C . SER B 1 223 ? 1.932 28.5 7.496 1 98.62 223 SER B C 1
ATOM 3693 O O . SER B 1 223 ? 2.064 29.438 8.281 1 98.62 223 SER B O 1
ATOM 3695 N N . MET B 1 224 ? 2.883 27.703 7.074 1 98.75 224 MET B N 1
ATOM 3696 C CA . MET B 1 224 ? 4.246 27.984 7.516 1 98.75 224 MET B CA 1
ATOM 3697 C C . MET B 1 224 ? 4.73 29.328 6.98 1 98.75 224 MET B C 1
ATOM 3699 O O . MET B 1 224 ? 5.484 30.031 7.656 1 98.75 224 MET B O 1
ATOM 3703 N N . TRP B 1 225 ? 4.316 29.672 5.824 1 98.69 225 TRP B N 1
ATOM 3704 C CA . TRP B 1 225 ? 4.711 30.953 5.234 1 98.69 225 TRP B CA 1
ATOM 3705 C C . TRP B 1 225 ? 4.211 32.125 6.074 1 98.69 225 TRP B C 1
ATOM 3707 O O . TRP B 1 225 ? 4.961 33.062 6.355 1 98.69 225 TRP B O 1
ATOM 3717 N N . ARG B 1 226 ? 3.002 32 6.469 1 98.62 226 ARG B N 1
ATOM 3718 C CA . ARG B 1 226 ? 2.426 33.062 7.285 1 98.62 226 ARG B CA 1
ATOM 3719 C C . ARG B 1 226 ? 3.078 33.094 8.664 1 98.62 226 ARG B C 1
ATOM 3721 O O . ARG B 1 226 ? 3.271 34.188 9.227 1 98.62 226 ARG B O 1
ATOM 3728 N N . LEU B 1 227 ? 3.318 31.938 9.164 1 98.69 227 LEU B N 1
ATOM 3729 C CA . LEU B 1 227 ? 4.008 31.859 10.445 1 98.69 227 LEU B CA 1
ATOM 3730 C C . LEU B 1 227 ? 5.375 32.531 10.375 1 98.69 227 LEU B C 1
ATOM 3732 O O . LEU B 1 227 ? 5.715 33.344 11.227 1 98.69 227 LEU B O 1
ATOM 3736 N N . LEU B 1 228 ? 6.125 32.25 9.359 1 98.5 228 LEU B N 1
ATOM 3737 C CA . LEU B 1 228 ? 7.484 32.781 9.227 1 98.5 228 LEU B CA 1
ATOM 3738 C C . LEU B 1 228 ? 7.469 34.281 8.961 1 98.5 228 LEU B C 1
ATOM 3740 O O . LEU B 1 228 ? 8.344 35 9.438 1 98.5 228 LEU B O 1
ATOM 3744 N N . ASP B 1 229 ? 6.52 34.719 8.188 1 98.38 229 ASP B N 1
ATOM 3745 C CA . ASP B 1 229 ? 6.348 36.156 8 1 98.38 229 ASP B CA 1
ATOM 3746 C C . ASP B 1 229 ? 6.133 36.875 9.336 1 98.38 229 ASP B C 1
ATOM 3748 O O . ASP B 1 229 ? 6.699 37.938 9.578 1 98.38 229 ASP B O 1
ATOM 3752 N N . HIS B 1 230 ? 5.332 36.281 10.117 1 98.38 230 HIS B N 1
ATOM 3753 C CA . HIS B 1 230 ? 5.055 36.844 11.43 1 98.38 230 HIS B CA 1
ATOM 3754 C C . HIS B 1 230 ? 6.301 36.844 12.312 1 98.38 230 HIS B C 1
ATOM 3756 O O . HIS B 1 230 ? 6.598 37.812 12.977 1 98.38 230 HIS B O 1
ATOM 3762 N N . MET B 1 231 ? 6.969 35.719 12.305 1 97.81 231 MET B N 1
ATOM 3763 C CA . MET B 1 231 ? 8.188 35.594 13.102 1 97.81 231 MET B CA 1
ATOM 3764 C C . MET B 1 231 ? 9.211 36.625 12.688 1 97.81 231 MET B C 1
ATOM 3766 O O . MET B 1 231 ? 9.852 37.25 13.539 1 97.81 231 MET B O 1
ATOM 3770 N N . LYS B 1 232 ? 9.336 36.875 11.414 1 97.12 232 LYS B N 1
ATOM 3771 C CA . LYS B 1 232 ? 10.258 37.875 10.898 1 97.12 232 LYS B CA 1
ATOM 3772 C C . LYS B 1 232 ? 9.906 39.281 11.43 1 97.12 232 LYS B C 1
ATOM 3774 O O . LYS B 1 232 ? 10.805 40.062 11.734 1 97.12 232 LYS B O 1
ATOM 3779 N N . LYS B 1 233 ? 8.711 39.5 11.547 1 96.88 233 LYS B N 1
ATOM 3780 C CA . LYS B 1 233 ? 8.227 40.812 11.961 1 96.88 233 LYS B CA 1
ATOM 3781 C C . LYS B 1 233 ? 8.438 41.031 13.461 1 96.88 233 LYS B C 1
ATOM 3783 O O . LYS B 1 233 ? 8.766 42.125 13.898 1 96.88 233 LYS B O 1
ATOM 3788 N N . VAL B 1 234 ? 8.312 40 14.242 1 96.25 234 VAL B N 1
ATOM 3789 C CA . VAL B 1 234 ? 8.172 40.219 15.68 1 96.25 234 VAL B CA 1
ATOM 3790 C C . VAL B 1 234 ? 9.445 39.781 16.391 1 96.25 234 VAL B C 1
ATOM 3792 O O . VAL B 1 234 ? 9.625 40.062 17.578 1 96.25 234 VAL B O 1
ATOM 3795 N N . LEU B 1 235 ? 10.227 39.031 15.758 1 94.25 235 LEU B N 1
ATOM 3796 C CA . LEU B 1 235 ? 11.453 38.531 16.391 1 94.25 235 LEU B CA 1
ATOM 3797 C C . LEU B 1 235 ? 12.68 39.219 15.797 1 94.25 235 LEU B C 1
ATOM 3799 O O . LEU B 1 235 ? 13.648 39.469 16.5 1 94.25 235 LEU B O 1
#

Solvent-accessible surface area (backbone atoms only — not comparable to full-atom values): 23869 Å² total; per-residue (Å²): 84,79,79,47,76,34,78,60,86,52,44,31,59,35,8,46,49,14,22,24,48,13,45,71,60,67,40,63,31,38,34,35,16,35,58,31,68,66,21,54,41,43,42,46,18,24,48,37,11,17,17,43,24,36,8,28,34,37,36,30,47,66,44,29,51,26,55,48,52,49,52,28,57,76,67,74,39,30,38,41,35,27,32,74,72,96,25,43,35,30,35,40,44,85,71,59,66,65,62,36,51,50,26,63,74,66,65,69,56,52,74,36,53,84,93,43,46,28,54,77,44,78,38,75,55,52,62,61,54,51,50,52,52,48,56,74,73,50,82,62,69,34,82,54,29,31,43,34,34,17,53,27,28,37,50,46,70,51,52,62,61,52,36,62,68,26,50,36,46,75,46,78,35,43,67,48,28,61,54,86,66,79,50,79,55,67,63,60,54,52,50,48,52,69,75,44,88,46,64,35,34,40,38,39,45,84,88,21,37,33,39,40,34,46,94,90,41,76,46,78,33,69,33,61,65,62,43,50,54,49,47,66,73,75,94,84,78,78,47,76,35,78,60,86,53,44,31,58,35,8,46,49,14,22,24,50,14,44,72,61,68,40,63,32,38,34,36,18,36,56,31,66,65,21,53,41,44,44,47,18,24,48,37,11,16,17,41,24,36,7,28,35,37,36,30,46,68,45,30,53,26,55,47,52,50,53,28,57,76,68,73,39,30,38,41,35,27,31,75,72,96,25,42,35,32,35,41,45,85,71,61,66,66,60,36,51,51,25,61,73,67,65,68,57,52,72,37,53,84,93,44,46,28,54,76,44,79,38,75,54,52,63,59,55,50,50,51,54,48,55,74,73,50,81,62,67,34,82,52,29,31,41,34,34,17,54,28,28,36,51,45,71,51,53,61,62,52,38,62,69,27,50,36,46,78,45,80,36,44,66,46,29,59,54,86,64,80,51,80,56,66,64,59,55,52,50,50,53,69,75,43,88,46,64,34,32,40,36,39,45,84,88,20,36,33,40,41,36,46,96,90,41,76,46,78,33,70,32,61,67,60,43,50,54,50,46,66,72,76,92

Secondary structure (DSSP, 8-state):
-EEEEESS--HHHHHHHHHHHHHHH-SEEEEEE-SSHHHHHHHHHHHHHHHTTT-EEEEEEE--HHHHHHHHHHHT--EEEEEESSSEEEEEESS-HHHHHHHHHHT------GGGPPPEEE-TTHHHHHHHHHHHH------SEEEEE-TTSGGGGGTTHHHHHHT-EEEEES--TT--SPPPPHHHHHHHHHHS--SEEEEE-TTS-EEEEETTEEEEES-HHHHHHHHHHH-/-EEEEESS--HHHHHHHHHHHHHHH-SEEEEEE-SSHHHHHHHHHHHHHHHTTT-EEEEEEE--HHHHHHHHHHHT--EEEEEESSSEEEEEESS-HHHHHHHHHHT------GGGPPPEEE-TTHHHHHHHHHHHH------SEEEEE-TTSGGGGGTTHHHHHHT-EEEEES--TT--SPPPPHHHHHHHHHHS--SEEEEE-TTS-EEEEETTEEEEES-HHHHHHHHHHH-

Sequence (470 aa):
MEIYRSEEFNPEELALLGRAIGTVAQGTIIVGRDGRAISRYGKRALVVGIVSTGSATMDVRLIPLIVLKDFAHKRGLPLVYIYYYNGVRVEISGFDPDEINALLKTKKFIEAHPNDIGATVYYPNALDDFLQDIFKHYNFTIEGKALIDCMNTPAVLLFPQLNEHLRFETELLNDMMTSYLPPKPKEVYLQKLKKGDYTFGLRFRPDGYVEFHKDGEEKEFGSMWRLLDHMKKVLMEIYRSEEFNPEELALLGRAIGTVAQGTIIVGRDGRAISRYGKRALVVGIVSTGSATMDVRLIPLIVLKDFAHKRGLPLVYIYYYNGVRVEISGFDPDEINALLKTKKFIEAHPNDIGATVYYPNALDDFLQDIFKHYNFTIEGKALIDCMNTPAVLLFPQLNEHLRFETELLNDMMTSYLPPKPKEVYLQKLKKGDYTFGLRFRPDGYVEFHKDGEEKEFGSMWRLLDHMKKVL

Organism: NCBI:txid2866384

Nearest PDB structures (foldseek):
  2fkm-assembly1_X  TM=8.423E-01  e=4.892E-13  Pseudomonas aeruginosa
  1wqa-assembly1_A  TM=8.174E-01  e=1.852E-13  Pyrococcus horikoshii
  3c04-assembly1_A  TM=8.472E-01  e=2.678E-12  unclassified
  3uw2-assembly1_A  TM=8.245E-01  e=1.655E-11  Burkholderia thailandensis E264
  3pdk-assembly1_B  TM=8.172E-01  e=2.858E-11  Bacillus anthracis

pLDDT: mean 97.73, std 1.4, range [91.38, 98.94]

=== Feature glossary ===
Each block in this record encodes a different view of the same protein. In brief:

Predicted aligned error. PAE(i, j) answers: if I align the predicted and true structures on residue i, how far off (in Å) do I expect residue j to be? A block-diagonal PAE matrix with low values on the blocks and high values off-diag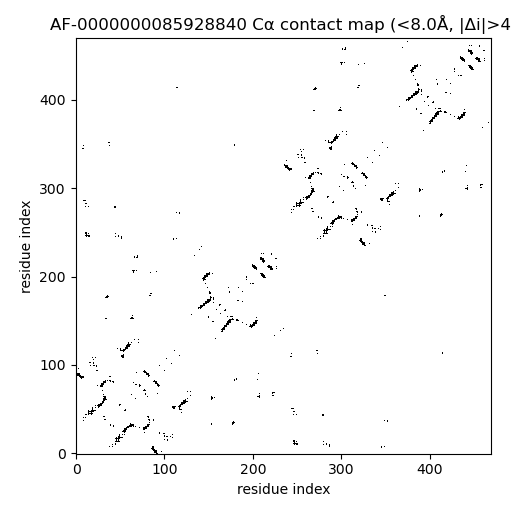onal is the signature of a multi-domain protein with confidently predicted domains but uncertain inter-domain orientation.

Contact-map, Ramachandran, and PAE plots. Plot images: a contact map (which residues are close in 3D, as an N×N binary image), a Ramachandran scatter (backbone torsion angles, revealing secondary-structure composition at a glance), and — for AlphaFold structures — a PAE heatmap (pairwise prediction confidence).

Backbone torsions (φ/ψ). φ (phi) and ψ (psi) are the two rotatable backbone dihedrals per residue: φ is the C(i-1)–N–Cα–C torsion, ψ is the N–Cα–C–N(i+1) torsion, both in degrees on (−180°, 180°]. α-helical residues cluster near (−60°, −45°); β-strand residues near (−120°, +130°). A Ramachandran plot is simply a scatter of (φ, ψ) for every residue.

Foldseek 3Di. A 3Di character summarizes, for each residue, the relative orientation of the Cα frame of its nearest spatial neighbor. Because it encodes fold topology rather than chemistry, 3Di alignments detect remote structural similarity that sequence alignment misses.

Radius of gyration, Cα contacts, bounding box. Three whole-structure scalars: the radius of gyration (RMS distance of Cα from centroid, in Å), the count of Cα–Cα contacts (pairs closer than 8 Å and separated by more than four residues in sequence — i.e. tertiary, not local, contacts), and the bounding-box dimensions. Together they distinguish compact globular folds from extended fibres or disordered chains.

Sequence. Sequence gives the chain of amino acids in standard one-letter code (A=alanine, C=cysteine, …, Y=tyrosine), read N→C. It is the only feature that is directly encoded by the gene; all structural features are derived from the folded form of this sequence.

mmCIF coordinates. Atomic coordinates in PDBx/mmCIF format — the same representation the Protein Data Bank distributes. Each line of the _atom_site loop places one backbone atom in Cartesian space (units: ångströms, origin: arbitrary).

Secondary structure (3-state, P-SEA). Three-state secondary structure (P-SEA) collapses the eight DSSP classes into helix (a), strand (b), and coil (c). P-SEA assigns these from Cα geometry alone — distances and angles — without requiring backbone oxygens, so it works on any Cα trace.

InterPro / GO / CATH / organism. Functional annotations link the protein to curated databases. InterPro entries identify conserved domains and families by matching the sequence against member-database signatures (Pfam, PROSITE, CDD, …). Gene Ontology (GO) terms describe molecular function, biological process, and cellular component in a controlled vocabulary. CATH places the structure in a hierarchical fold classification (Class/Architecture/Topology/Homologous-superfamily). The organism is the source species.

B-factor. B-factor (Debye–Waller factor) reflects atomic displacement in the crystal lattice. It is an experimental observable (units Å²), not a prediction; low values mean the atom is pinned down, high values mean it moves or is heterogeneous across the crystal.

Rendered structure images. Structure images are PyMOL renders from six orthogonal camera directions. Cartoon representation draws helices as coils and strands as arrows; sticks shows the backbone as bonds; surface shows the solvent-excluded envelope. Rainbow coloring maps sequence position to hue (blue→red, N→C); chain coloring assigns a distinct color per polypeptide.

Solvent-accessible surface area. Solvent-accessible surface area (SASA) is the area in Å² traced out by the centre of a 1.4 Å probe sphere (a water molecule) rolled over the protein's van der Waals surface (Shrake–Rupley / Lee–Richards construction). Buried residues have near-zero SASA; fully exposed residues can exceed 200 Å². The total SASA scales roughly with the number of surface residues.

Secondary structure (8-state, DSSP). The SS8 string is DSSP's per-residue secondary-structure call. α-helix (H) means an i→i+4 H-bond ladder; β-strand (E) means the residue participates in a β-sheet; 3₁₀ (G) and π (I) are tighter and wider helices; T/S are turns/bends; '-' is loop.

pLDDT. For AlphaFold models, the B-factor field carries pLDDT — the model's own estimate of local accuracy on a 0–100 scale. Regions with pLDDT<50 should be treated as essentially unmodeled; they often correspond to intrinsically disordered segments.

Nearest PDB structures. Nearest PDB neighbors are the top structural matches found by Foldseek when searching this structure against the entire Protein Data Bank. Each hit reports a TM-score (0 to 1; >0.5 almost always implies the same fold) and an E-value. These are *structural* homologs — they may share no detectable sequence similarity.